Protein AF-A0A7S2VV84-F1 (afdb_monomer_lite)

InterPro domains:
  IPR001841 Zinc finger, RING-type [PF13923] (19-57)
  IPR001841 Zinc finger, RING-type [PS50089] (20-58)
  IPR001841 Zinc finger, RING-type [SM00184] (20-57)
  IPR011990 Tetratricopeptide-like helical domain superfamily [G3DSA:1.25.40.10] (131-242)
  IPR011990 Tetratricopeptide-like helical domain superfamily [G3DSA:1.25.40.10] (243-359)
  IPR011990 Tetratricopeptide-like helical domain superfamily [G3DSA:1.25.40.10] (360-486)
  IPR011990 Tetratricopeptide-like helical domain superfamily [SSF48452] (132-456)
  IPR011990 Tetratricopeptide-like helical domain superfamily [SSF48452] (133-224)
  IPR013083 Zinc finger, RING/FYVE/PHD-type [G3DSA:3.30.40.10] (6-119)
  IPR013105 Tetratricopeptide repeat 2 [PF07719] (312-343)
  IPR017907 Zinc finger, RING-type, conserved site [PS00518] (35-44)
  IPR019734 Tetratricopeptide repeat [PS50005] (133-166)
  IPR019734 Tetratricopeptide repeat [PS50005] (167-200)
  IPR019734 Tetratricopeptide repeat [PS50005] (311-344)
  IPR019734 Tetratricopeptide repeat [SM00028] (133-166)
  IPR019734 Tetratricopeptide repeat [SM00028] (167-200)
  IPR019734 Tetratricopeptide repeat [SM00028] (201-234)
  IPR019734 Tetratricopeptide repeat [SM00028] (311-344)
  IPR019734 Tetratricopeptide repeat [SM00028] (357-390)
  IPR019734 Tetratricopeptide repeat [SM00028] (397-430)

pLDDT: mean 90.33, std 10.23, range [42.47, 98.62]

Sequence (504 aa):
MGFPTDDILETGSLHKEFECGICLNLVEYPSYTACSHVFCKGCLQEWLAQKQDCPKCKRTLTSGEDVVDLKQAAPLAWRILCRVRVRCPLHNQDCKWKGDYGDLNEHLTSSKTHTIDESTPGAAKRAMARASAEAFKEQGNQQFRARAYDRAIVLYSKAISLAPEMFNVFANRSAAYLQLQKYENAVEDARSALKLNPNYVRGHQRLAGALMEMGEFRSAANHLAMYLAKLPELGSDHQKALQLAQGMSDGEAAMKEGKYMEARQIFNAISGLSKSVTPVLMGLRAELSVGLCANALRSCLQILKQRSKCIEAYVVRAWAFYLSKEFDQSLKHCREALRLDPDFSEARVLYKKVKLVYGAFQDAREAFSKRNFQESVEHFSKAIENAKVSTRAPVWASLHSQRAQAYRRLKQWTECLRDCKIALEAADDNKQAWITRASCLIELGRPEEAEIEMKNLLDTTFQNDTIVRHMRDKAEFEVRKRKRPDYYKILGIPSISSEPEIKV

Organism: NCBI:txid552664

Foldseek 3Di:
DAAAPVFFPDPDCLQVQQQALQPRHREDQWKAFLVGHTHHPVRVVVVCVPDQADSPPRHGHDPPPGIDGCCVPPVPSVVSQQQGWGAQPVVVLVGGDIGGNVCNVVCCVPPPSNPPPCPDPVVVQLVVLQVQLVVLQVVLVVCVVVVVLVSSLVSLVSSCVSPVLPLVSLLSNLVSCVSVVVLVSSLVSLVSSCVSPVPDLSSLVSNLSSCLQQLVLVSSLVSLVVCCVPPVVSVVVNVLSVLSVVLVVVLVVCVVVLVLVVSLVSLVVNVVSGPHCVSVLSSLVSCLLQQNQPVLCVVLVVVCVVPVLPLSSLLSNLSSCLLVVNLVSSLVSLVSSCVSPVPPPSSVVSNVLSCQLVVLQVQLVVCVVVVVLVSSLVSLVSSLVSNPGNLLGLVVLVSLLSNLQSCVSVLVLVSSLVSLVSSCVNPVLPPSSLLSNCVSCVVVPNLVVNLVSLVVCCVPPQPPPPSSVVSNVVSVVSVVVVPDDPVCVVQVHDPPDDPVRSVD

Secondary structure (DSSP, 8-state):
-PBPGGGB---SGGGGGGB-TTT-SBPSSEEEETTS-EEEHHHHHHHHTT-SB-TTT--B--TTTSEEEHHHH-HHHHHHHHT-EEE-TTGGGT---EEEGGGHHHHHHH-TTTS--TTSHHHHHHHHHHHHHHHHHHHHHHHHHTT-HHHHHHHHHHHHHH-TT-HHHHHHHHHHHHHTT-HHHHHHHHHHHHHH-TT-HHHHHHHHHHHHHHT-HHHHHHHHHTTTTT-GGGHHHHHHHHHHHHHHHHHHHHHHTT-HHHHHHHHHHHHTT---SHHHHHHHHHHHHHT--HHHHHHHHHHHHH-TT-HHHHHHHHHHHHHTT-HHHHHHHHHHHHHH-TT-HHHHHHHHHHHHHHHHHHHHHHHHHTT-HHHHHHHHHHHHHHH---TTSHHHHHHHHHHHHHHHHTT-HHHHHHHHHHHHHH-TT-HHHHHHHHHHHHHHT-HHHHHHHHHHHHHTTSTT-HHHHHHHHHHHHHHHHHHS--HHHHHT--TT--HHHH--

Radius of gyration: 37.05 Å; chains: 1; bounding box: 89×68×118 Å

Structure (mmCIF, N/CA/C/O backbone):
data_AF-A0A7S2VV84-F1
#
_entry.id   AF-A0A7S2VV84-F1
#
loop_
_atom_site.group_PDB
_atom_site.id
_atom_site.type_symbol
_atom_site.label_atom_id
_atom_site.label_alt_id
_atom_site.label_comp_id
_atom_site.label_asym_id
_atom_site.label_entity_id
_atom_site.label_seq_id
_atom_site.pdbx_PDB_ins_code
_atom_site.Cartn_x
_atom_site.Cartn_y
_atom_site.Cartn_z
_atom_site.occupancy
_atom_site.B_iso_or_equiv
_atom_site.auth_seq_id
_atom_site.auth_comp_id
_atom_site.auth_asym_id
_atom_site.auth_atom_id
_atom_site.pdbx_PDB_model_num
ATOM 1 N N . MET A 1 1 ? 21.326 -22.087 -24.904 1.00 65.44 1 MET A N 1
ATOM 2 C CA . MET A 1 1 ? 20.364 -2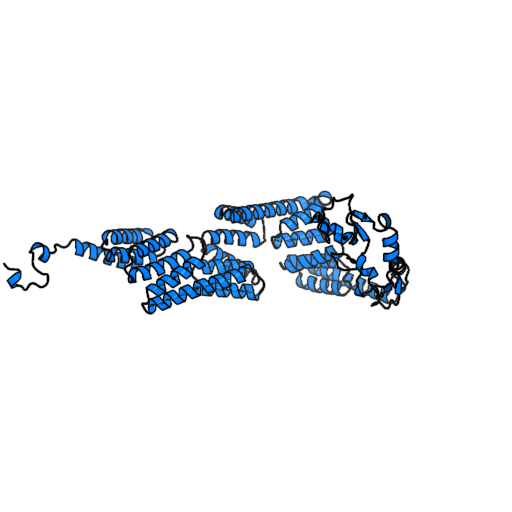3.172 -24.585 1.00 65.44 1 MET A CA 1
ATOM 3 C C . MET A 1 1 ? 20.700 -24.349 -25.485 1.00 65.44 1 MET A C 1
ATOM 5 O O . MET A 1 1 ? 21.231 -24.079 -26.544 1.00 65.44 1 MET A O 1
ATOM 9 N N . GLY A 1 2 ? 20.449 -25.598 -25.070 1.00 80.25 2 GLY A N 1
ATOM 10 C CA . GLY A 1 2 ? 20.843 -26.793 -25.839 1.00 80.25 2 GLY A CA 1
ATOM 11 C C . GLY A 1 2 ? 20.075 -26.995 -27.150 1.00 80.25 2 GLY A C 1
ATOM 12 O O . GLY A 1 2 ? 19.083 -26.305 -27.398 1.00 80.25 2 GLY A O 1
ATOM 13 N N . PHE A 1 3 ? 20.506 -27.977 -27.944 1.00 87.31 3 PHE A N 1
ATOM 14 C CA . PHE A 1 3 ? 19.919 -28.336 -29.236 1.00 87.31 3 PHE A CA 1
ATOM 15 C C . PHE A 1 3 ? 18.504 -28.938 -29.072 1.00 87.31 3 PHE A C 1
ATOM 17 O O . PHE A 1 3 ? 18.345 -29.877 -28.285 1.00 87.31 3 PHE A O 1
ATOM 24 N N . PRO A 1 4 ? 17.473 -28.423 -29.773 1.00 87.94 4 PRO A N 1
ATOM 25 C CA . PRO A 1 4 ? 16.086 -28.864 -29.598 1.00 87.94 4 PRO A CA 1
ATOM 26 C C . PRO A 1 4 ? 15.896 -30.369 -29.818 1.00 87.94 4 PRO A C 1
ATOM 28 O O . PRO A 1 4 ? 16.342 -30.923 -30.822 1.00 87.94 4 PRO A O 1
ATOM 31 N N . THR A 1 5 ? 15.190 -31.037 -28.905 1.00 85.88 5 THR A N 1
ATOM 32 C CA . THR A 1 5 ? 14.898 -32.478 -29.023 1.00 85.88 5 THR A CA 1
ATOM 33 C C . THR A 1 5 ? 13.959 -32.804 -30.183 1.00 85.88 5 THR A C 1
ATOM 35 O O . THR A 1 5 ? 14.089 -33.870 -30.779 1.00 85.88 5 THR A O 1
ATOM 38 N N . ASP A 1 6 ? 13.089 -31.868 -30.576 1.00 85.62 6 ASP A N 1
ATOM 39 C CA . ASP A 1 6 ? 12.175 -32.006 -31.722 1.00 85.62 6 ASP A CA 1
ATOM 40 C C . ASP A 1 6 ? 12.900 -32.194 -33.069 1.00 85.62 6 ASP A C 1
ATOM 42 O O . ASP A 1 6 ? 12.296 -32.640 -34.050 1.00 85.62 6 ASP A O 1
ATOM 46 N N . ASP A 1 7 ? 14.190 -31.848 -33.126 1.00 88.19 7 ASP A N 1
ATOM 47 C CA . ASP A 1 7 ? 15.042 -31.966 -34.310 1.00 88.19 7 ASP A CA 1
ATOM 48 C C . ASP A 1 7 ? 15.931 -33.223 -34.298 1.00 88.19 7 ASP A C 1
ATOM 50 O O . ASP A 1 7 ? 16.735 -33.435 -35.212 1.00 88.19 7 ASP A O 1
ATOM 54 N N . ILE A 1 8 ? 15.764 -34.099 -33.305 1.00 89.19 8 ILE A N 1
ATOM 55 C CA . ILE A 1 8 ? 16.399 -35.417 -33.258 1.00 89.19 8 ILE A CA 1
ATOM 56 C C . ILE A 1 8 ? 15.580 -36.391 -34.111 1.00 89.19 8 ILE A C 1
ATOM 58 O O . ILE A 1 8 ? 14.362 -36.495 -33.997 1.00 89.19 8 ILE A O 1
ATOM 62 N N . LEU A 1 9 ? 16.257 -37.109 -35.005 1.00 87.25 9 LEU A N 1
ATOM 63 C CA . LEU A 1 9 ? 15.645 -38.048 -35.950 1.00 87.25 9 LEU A CA 1
ATOM 64 C C . LEU A 1 9 ? 15.739 -39.507 -35.498 1.00 87.25 9 LEU A C 1
ATOM 66 O O . LEU A 1 9 ? 15.184 -40.393 -36.147 1.00 87.25 9 LEU A O 1
ATOM 70 N N . GLU A 1 10 ? 16.495 -39.772 -34.439 1.00 78.94 10 GLU A N 1
ATOM 71 C CA . GLU A 1 10 ? 16.761 -41.114 -33.947 1.00 78.94 10 GLU A CA 1
ATOM 72 C C . GLU A 1 10 ? 15.639 -41.613 -33.025 1.00 78.94 10 GLU A C 1
ATOM 74 O O . GLU A 1 10 ? 15.234 -40.929 -32.090 1.00 78.94 10 GLU A O 1
ATOM 79 N N . THR A 1 11 ? 15.154 -42.834 -33.259 1.00 60.34 11 THR A N 1
ATOM 80 C CA . THR A 1 11 ? 14.084 -43.466 -32.461 1.00 60.34 11 THR A CA 1
ATOM 81 C C . THR A 1 11 ? 14.597 -44.227 -31.230 1.00 60.34 11 THR A C 1
ATOM 83 O O . THR A 1 11 ? 13.801 -44.761 -30.461 1.00 60.34 11 THR A O 1
ATOM 86 N N . GLY A 1 12 ? 15.919 -44.318 -31.046 1.00 64.19 12 GLY A N 1
ATOM 87 C CA . GLY A 1 12 ? 16.564 -45.018 -29.929 1.00 64.19 12 GLY A CA 1
ATOM 88 C C . GLY A 1 12 ? 16.699 -44.167 -28.660 1.00 64.19 12 GLY A C 1
ATOM 89 O O . GLY A 1 12 ? 16.652 -42.942 -28.708 1.00 64.19 12 GLY A O 1
ATOM 90 N N . SER A 1 13 ? 16.915 -44.810 -27.507 1.00 68.94 13 SER A N 1
ATOM 91 C CA . SER A 1 13 ? 17.064 -44.143 -26.199 1.00 68.94 13 SER A CA 1
ATOM 92 C C . SER A 1 13 ? 18.446 -43.525 -25.938 1.00 68.94 13 SER A C 1
ATOM 94 O O . SER A 1 13 ? 18.635 -42.917 -24.890 1.00 68.94 13 SER A O 1
ATOM 96 N N . LEU A 1 14 ? 19.402 -43.665 -26.862 1.00 74.00 14 LEU A N 1
ATOM 97 C CA . LEU A 1 14 ? 20.800 -43.241 -26.685 1.00 74.00 14 LEU A CA 1
ATOM 98 C C . LEU A 1 14 ? 20.959 -41.722 -26.503 1.00 74.00 14 LEU A C 1
ATOM 100 O O . LEU A 1 14 ? 21.799 -41.287 -25.723 1.00 74.00 14 LEU A O 1
ATOM 104 N N . HIS A 1 15 ? 20.129 -40.901 -27.157 1.00 82.19 15 HIS A N 1
ATOM 105 C CA . HIS A 1 15 ? 20.198 -39.439 -27.017 1.00 82.19 15 HIS A CA 1
ATOM 106 C C . HIS A 1 15 ? 19.789 -38.945 -25.618 1.00 82.19 15 HIS A C 1
ATOM 108 O O . HIS A 1 15 ? 20.259 -37.892 -25.188 1.00 82.19 15 HIS A O 1
ATOM 114 N N . LYS A 1 16 ? 18.974 -39.717 -24.882 1.00 85.56 16 LYS A N 1
ATOM 115 C CA . LYS A 1 16 ? 18.448 -39.336 -23.558 1.00 85.56 16 LYS A CA 1
ATOM 116 C C . LYS A 1 16 ? 19.539 -39.201 -22.500 1.00 85.56 16 LYS A C 1
ATOM 118 O O . LYS A 1 16 ? 19.433 -38.387 -21.585 1.00 85.56 16 LYS A O 1
ATOM 123 N N . GLU A 1 17 ? 20.620 -39.968 -22.630 1.00 85.88 17 GLU A N 1
ATOM 124 C CA . GLU A 1 17 ? 21.782 -39.866 -21.737 1.00 85.88 17 GLU A CA 1
ATOM 125 C C . GLU A 1 17 ? 22.494 -38.511 -21.876 1.00 85.88 17 GLU A C 1
ATOM 127 O O . GLU A 1 17 ? 23.090 -38.006 -20.921 1.00 85.88 17 GLU A O 1
ATOM 132 N N . PHE A 1 18 ? 22.350 -37.881 -23.042 1.00 90.44 18 PHE A N 1
ATOM 133 C CA . PHE A 1 18 ? 22.921 -36.586 -23.388 1.00 90.44 18 PHE A CA 1
ATOM 134 C C . PHE A 1 18 ? 21.903 -35.442 -23.310 1.00 90.44 18 PHE A C 1
ATOM 136 O O . PHE A 1 18 ? 22.169 -34.345 -23.798 1.00 90.44 18 PHE A O 1
ATOM 143 N N . GLU A 1 19 ? 20.749 -35.653 -22.678 1.00 90.75 19 GLU A N 1
ATOM 144 C CA . GLU A 1 19 ? 19.813 -34.574 -22.383 1.00 90.75 19 GLU A CA 1
ATOM 145 C C . GLU A 1 19 ? 20.271 -33.781 -21.157 1.00 90.75 19 GLU A C 1
ATOM 147 O O . GLU A 1 19 ? 20.538 -34.307 -20.061 1.00 90.75 19 GLU A O 1
ATOM 152 N N . CYS A 1 20 ? 20.339 -32.465 -21.340 1.00 91.06 20 CYS A N 1
ATOM 153 C CA . CYS A 1 20 ? 20.690 -31.543 -20.283 1.00 91.06 20 CYS A CA 1
ATOM 154 C C . CYS A 1 20 ? 19.583 -31.525 -19.228 1.00 91.06 20 CYS A C 1
ATOM 156 O O . CYS A 1 20 ? 18.461 -31.115 -19.503 1.00 91.06 20 CYS A O 1
ATOM 158 N N . GLY A 1 21 ? 19.911 -31.851 -17.976 1.00 84.94 21 GLY A N 1
ATOM 159 C CA . GLY A 1 21 ? 18.931 -31.866 -16.877 1.00 84.94 21 GLY A CA 1
ATOM 160 C C . GLY A 1 21 ? 18.371 -30.496 -16.458 1.00 84.94 21 GLY A C 1
ATOM 161 O O . GLY A 1 21 ? 17.682 -30.427 -15.449 1.00 84.94 21 GLY A O 1
ATOM 162 N N . ILE A 1 22 ? 18.706 -29.417 -17.175 1.00 89.25 22 ILE A N 1
ATOM 163 C CA . ILE A 1 22 ? 18.216 -28.053 -16.920 1.00 89.25 22 ILE A CA 1
ATOM 164 C C . ILE A 1 22 ? 17.285 -27.610 -18.049 1.00 89.25 22 ILE A C 1
ATOM 166 O O . ILE A 1 22 ? 16.131 -27.288 -17.797 1.00 89.25 22 ILE A O 1
ATOM 170 N N . CYS A 1 23 ? 17.782 -27.581 -19.290 1.00 89.88 23 CYS A N 1
ATOM 171 C CA . CYS A 1 23 ? 16.991 -27.134 -20.438 1.00 89.88 23 CYS A CA 1
ATOM 172 C C . CYS A 1 23 ? 16.233 -28.263 -21.144 1.00 89.88 23 CYS A C 1
ATOM 174 O O . CYS A 1 23 ? 15.479 -27.969 -22.061 1.00 89.88 23 CYS A O 1
ATOM 176 N N . LEU A 1 24 ? 16.437 -29.522 -20.732 1.00 89.38 24 LEU A N 1
ATOM 177 C CA . LEU A 1 24 ? 15.803 -30.729 -21.287 1.00 89.38 24 LEU A CA 1
ATOM 178 C C . LEU A 1 24 ? 16.041 -30.938 -22.792 1.00 89.38 24 LEU A C 1
ATOM 180 O O . LEU A 1 24 ? 15.379 -31.748 -23.428 1.00 89.38 24 LEU A O 1
ATOM 184 N N . ASN A 1 25 ? 17.029 -30.230 -23.336 1.00 91.06 25 ASN A N 1
ATOM 185 C CA . ASN A 1 25 ? 17.478 -30.320 -24.715 1.00 91.06 25 ASN A CA 1
ATOM 186 C C . ASN A 1 25 ? 18.740 -31.182 -24.825 1.00 91.06 25 ASN A C 1
ATOM 188 O O . ASN A 1 25 ? 19.457 -31.377 -23.833 1.00 91.06 25 ASN A O 1
ATOM 192 N N . LEU A 1 26 ? 19.056 -31.635 -26.040 1.00 90.75 26 LEU A N 1
ATOM 193 C CA . LEU A 1 26 ? 20.330 -32.289 -26.323 1.00 90.75 26 LEU A CA 1
ATOM 194 C C . LEU A 1 26 ? 21.477 -31.310 -26.036 1.00 90.75 26 LEU A C 1
ATOM 196 O O . LEU A 1 26 ? 21.417 -30.124 -26.369 1.00 90.75 26 LEU A O 1
ATOM 200 N N . VAL A 1 27 ? 22.511 -31.785 -25.349 1.00 90.75 27 VAL A N 1
ATOM 201 C CA . VAL A 1 27 ? 23.587 -30.921 -24.850 1.00 90.75 27 VAL A CA 1
ATOM 202 C C . VAL A 1 27 ? 24.366 -30.219 -25.966 1.00 90.75 27 VAL A C 1
ATOM 204 O O . VAL A 1 27 ? 24.856 -30.833 -26.913 1.00 90.75 27 VAL A O 1
ATOM 207 N N . GLU A 1 28 ? 24.545 -28.909 -25.804 1.00 85.00 28 GLU A N 1
ATOM 208 C CA . GLU A 1 28 ? 25.392 -28.067 -26.653 1.00 85.00 28 GLU A CA 1
ATOM 209 C C . GLU A 1 28 ? 26.608 -27.597 -25.843 1.00 85.00 28 GLU A C 1
ATOM 211 O O . GLU A 1 28 ? 26.456 -27.159 -24.696 1.00 85.00 28 GLU A O 1
ATOM 216 N N . TYR A 1 29 ? 27.810 -27.723 -26.420 1.00 84.38 29 TYR A N 1
ATOM 217 C CA . TYR A 1 29 ? 29.091 -27.565 -25.713 1.00 84.38 29 TYR A CA 1
ATOM 218 C C . TYR A 1 29 ? 29.086 -28.333 -24.374 1.00 84.38 29 TYR A C 1
ATOM 220 O O . TYR A 1 29 ? 29.020 -27.719 -23.305 1.00 84.38 29 TYR A O 1
ATOM 228 N N . PRO A 1 30 ? 29.047 -29.676 -24.409 1.00 89.06 30 PRO A N 1
ATOM 229 C CA . PRO A 1 30 ? 28.735 -30.492 -23.242 1.00 89.06 30 PRO A CA 1
ATOM 230 C C . PRO A 1 30 ? 29.801 -30.398 -22.147 1.00 89.06 30 PRO A C 1
ATOM 232 O O . PRO A 1 30 ? 30.953 -30.794 -22.324 1.00 89.06 30 PRO A O 1
ATOM 235 N N . SER A 1 31 ? 29.378 -29.935 -20.976 1.00 89.25 31 SER A N 1
ATOM 236 C CA . SER A 1 31 ? 30.132 -30.039 -19.733 1.00 89.25 31 SER A CA 1
ATOM 237 C C . SER A 1 31 ? 29.827 -31.362 -19.042 1.00 89.25 31 SER A C 1
ATOM 239 O O . SER A 1 31 ? 28.665 -31.751 -18.919 1.00 89.25 31 SER A O 1
ATOM 241 N N . TYR A 1 32 ? 30.877 -32.022 -18.573 1.00 89.94 32 TYR A N 1
ATOM 242 C CA . TYR A 1 32 ? 30.847 -33.279 -17.845 1.00 89.94 32 TYR A CA 1
ATOM 243 C C . TYR A 1 32 ? 31.269 -33.040 -16.401 1.00 89.94 32 TYR A C 1
ATOM 245 O O . TYR A 1 32 ? 32.339 -32.490 -16.139 1.00 89.94 32 TYR A O 1
ATOM 253 N N . THR A 1 33 ? 30.409 -33.413 -15.460 1.00 89.88 33 THR A N 1
ATOM 254 C CA . THR A 1 33 ? 30.679 -33.223 -14.034 1.00 89.88 33 THR A CA 1
ATOM 255 C C . THR A 1 33 ? 31.401 -34.428 -13.429 1.00 89.88 33 THR A C 1
ATOM 257 O O . THR A 1 33 ? 31.262 -35.552 -13.910 1.00 89.88 33 THR A O 1
ATOM 260 N N . ALA A 1 34 ? 32.074 -34.240 -12.290 1.00 85.88 34 ALA A N 1
ATOM 261 C CA . ALA A 1 34 ? 32.692 -35.324 -11.513 1.00 85.88 34 ALA A CA 1
ATOM 262 C C . ALA A 1 34 ? 31.701 -36.430 -11.075 1.00 85.88 34 ALA A C 1
ATOM 264 O O . ALA A 1 34 ? 32.096 -37.552 -10.767 1.00 85.88 34 ALA A O 1
ATOM 265 N N . CYS A 1 35 ? 30.393 -36.144 -11.066 1.00 89.50 35 CYS A N 1
ATOM 266 C CA . CYS A 1 35 ? 29.336 -37.136 -10.841 1.00 89.50 35 CYS A CA 1
ATOM 267 C C . CYS A 1 35 ? 28.814 -37.801 -12.126 1.00 89.50 35 CYS A C 1
ATOM 269 O O . CYS A 1 35 ? 27.751 -38.411 -12.091 1.00 89.50 35 CYS A O 1
ATOM 271 N N . SER A 1 36 ? 29.555 -37.706 -13.232 1.00 88.81 36 SER A N 1
ATOM 272 C CA . SER A 1 36 ? 29.249 -38.339 -14.520 1.00 88.81 36 SER A CA 1
ATOM 273 C C . SER A 1 36 ? 27.957 -37.864 -15.197 1.00 88.81 36 SER A C 1
ATOM 275 O O . SER A 1 36 ? 27.355 -38.589 -15.983 1.00 88.81 36 SER A O 1
ATOM 277 N N . HIS A 1 37 ? 27.521 -36.633 -14.917 1.00 90.69 37 HIS A N 1
ATOM 278 C CA . HIS A 1 37 ? 26.356 -36.037 -15.570 1.00 90.69 37 HIS A CA 1
ATOM 279 C C . HIS A 1 37 ? 26.776 -35.031 -16.642 1.00 90.69 37 HIS A C 1
ATOM 281 O O . HIS A 1 37 ? 27.716 -34.258 -16.453 1.00 90.69 37 HIS A O 1
ATOM 287 N N . VAL A 1 38 ? 26.025 -35.008 -17.746 1.00 91.44 38 VAL A N 1
ATOM 288 C CA . VAL A 1 38 ? 26.252 -34.091 -18.869 1.00 91.44 38 VAL A CA 1
ATOM 289 C C . VAL A 1 38 ? 25.254 -32.929 -18.839 1.00 91.44 38 VAL A C 1
ATOM 291 O O . VAL A 1 38 ? 24.054 -33.126 -18.621 1.00 91.44 38 VAL A O 1
ATOM 294 N N . PHE A 1 39 ? 25.738 -31.711 -19.084 1.00 92.56 39 PHE A N 1
ATOM 295 C CA . PHE A 1 39 ? 24.924 -30.498 -19.193 1.00 92.56 39 PHE A CA 1
ATOM 296 C C . PHE A 1 39 ? 25.433 -29.588 -20.313 1.00 92.56 39 PHE A C 1
ATOM 298 O O . PHE A 1 39 ? 26.595 -29.664 -20.699 1.00 92.56 39 PHE A O 1
ATOM 305 N N . CYS A 1 40 ? 24.592 -28.673 -20.803 1.00 92.06 40 CYS A N 1
ATOM 306 C CA . CYS A 1 40 ? 25.083 -27.580 -21.642 1.00 92.06 40 CYS A CA 1
ATOM 307 C C . CYS A 1 40 ? 25.980 -26.671 -20.796 1.00 92.06 40 CYS A C 1
ATOM 309 O O . CYS A 1 40 ? 25.569 -26.287 -19.695 1.00 92.06 40 CYS A O 1
ATOM 311 N N . LYS A 1 41 ? 27.143 -26.261 -21.317 1.00 88.19 41 LYS A N 1
ATOM 312 C CA . LYS A 1 41 ? 28.084 -25.387 -20.594 1.00 88.19 41 LYS A CA 1
ATOM 313 C C . LYS A 1 41 ? 27.419 -24.134 -20.024 1.00 88.19 41 LYS A C 1
ATOM 315 O O . LYS A 1 41 ? 27.560 -23.860 -18.838 1.00 88.19 41 LYS A O 1
ATOM 320 N N . GLY A 1 42 ? 26.632 -23.424 -20.838 1.00 86.69 42 GLY A N 1
ATOM 321 C CA . GLY A 1 42 ? 25.922 -22.217 -20.397 1.00 86.69 42 GLY A CA 1
ATOM 322 C C . GLY A 1 42 ? 24.897 -22.484 -19.288 1.00 86.69 42 GLY A C 1
ATOM 323 O O . GLY A 1 42 ? 24.887 -21.784 -18.282 1.00 86.69 42 GLY A O 1
ATOM 324 N N . CYS A 1 43 ? 24.091 -23.545 -19.417 1.00 90.25 43 CYS A N 1
ATOM 325 C CA . CYS A 1 43 ? 23.086 -23.894 -18.405 1.00 90.25 43 CYS A CA 1
ATOM 326 C C . CYS A 1 43 ? 23.729 -24.262 -17.062 1.00 90.25 43 CYS A C 1
ATOM 328 O O . CYS A 1 43 ? 23.239 -23.858 -16.011 1.00 90.25 43 CYS A O 1
ATOM 330 N N . LEU A 1 44 ? 24.827 -25.023 -17.086 1.00 89.31 44 LEU A N 1
ATOM 331 C CA . LEU A 1 44 ? 25.528 -25.403 -15.864 1.00 89.31 44 LEU A CA 1
ATOM 332 C C . LEU A 1 44 ? 26.238 -24.204 -15.221 1.00 89.31 44 LEU A C 1
ATOM 334 O O . LEU A 1 44 ? 26.211 -24.082 -14.002 1.00 89.31 44 LEU A O 1
ATOM 338 N N . GLN A 1 45 ? 26.821 -23.297 -16.012 1.00 88.50 45 GLN A N 1
ATOM 339 C CA . GLN A 1 45 ? 27.433 -22.064 -15.501 1.00 88.50 45 GLN A CA 1
ATOM 340 C C . GLN A 1 45 ? 26.410 -21.151 -14.810 1.00 88.50 45 GLN A C 1
ATOM 342 O O . GLN A 1 45 ? 26.672 -20.674 -13.708 1.00 88.50 45 GLN A O 1
ATOM 347 N N . GLU A 1 46 ? 25.234 -20.950 -15.412 1.00 89.06 46 GLU A N 1
ATOM 348 C CA . GLU A 1 46 ? 24.144 -20.179 -14.799 1.00 89.06 46 GLU A CA 1
ATOM 349 C C . GLU A 1 46 ? 23.628 -20.828 -13.507 1.00 89.06 46 GLU A C 1
ATOM 351 O O . GLU A 1 46 ? 23.364 -20.127 -12.529 1.00 89.06 46 GLU A O 1
ATOM 356 N N . TRP A 1 47 ? 23.521 -22.162 -13.473 1.00 90.31 47 TRP A N 1
ATOM 357 C CA . TRP A 1 47 ? 23.134 -22.893 -12.265 1.00 90.31 47 TRP A CA 1
ATOM 358 C C . TRP A 1 47 ? 24.175 -22.740 -11.153 1.00 90.31 47 TRP A C 1
ATOM 360 O O . TRP A 1 47 ? 23.825 -22.374 -10.031 1.00 90.31 47 TRP A O 1
ATOM 370 N N . LEU A 1 48 ? 25.455 -22.958 -11.473 1.00 87.06 48 LEU A N 1
ATOM 371 C CA . LEU A 1 48 ? 26.561 -22.877 -10.516 1.00 87.06 48 LEU A CA 1
ATOM 372 C C . LEU A 1 48 ? 26.799 -21.461 -9.979 1.00 87.06 48 LEU A C 1
ATOM 374 O O . LEU A 1 48 ? 27.296 -21.311 -8.865 1.00 87.06 48 LEU A O 1
ATOM 378 N N . ALA A 1 49 ? 26.379 -20.424 -10.712 1.00 86.06 49 ALA A N 1
ATOM 379 C CA . ALA A 1 49 ? 26.369 -19.048 -10.216 1.00 86.06 49 ALA A CA 1
ATOM 380 C C . ALA A 1 49 ? 25.383 -18.830 -9.049 1.00 86.06 49 ALA A C 1
ATOM 382 O O . ALA A 1 49 ? 25.523 -17.864 -8.303 1.00 86.06 49 ALA A O 1
ATOM 383 N N . GLN A 1 50 ? 24.387 -19.708 -8.890 1.00 87.69 50 GLN A N 1
ATOM 384 C CA . GLN A 1 50 ? 23.360 -19.613 -7.847 1.00 87.69 50 GLN A CA 1
ATOM 385 C C . GLN A 1 50 ? 23.464 -20.732 -6.804 1.00 87.69 50 GLN A C 1
ATOM 387 O O . GLN A 1 50 ? 23.120 -20.518 -5.642 1.00 87.69 50 GLN A O 1
ATOM 392 N N . LYS A 1 51 ? 23.887 -21.935 -7.209 1.00 85.06 51 LYS A N 1
ATOM 393 C CA . LYS A 1 51 ? 23.886 -23.147 -6.380 1.00 85.06 51 LYS A CA 1
ATOM 394 C C . LYS A 1 51 ? 25.113 -24.000 -6.672 1.00 85.06 51 LYS A C 1
ATOM 396 O O . LYS A 1 51 ? 25.363 -24.334 -7.818 1.00 85.06 51 LYS A O 1
ATOM 401 N N . GLN A 1 52 ? 25.846 -24.418 -5.644 1.00 85.88 52 GLN A N 1
ATOM 402 C CA . GLN A 1 52 ? 27.075 -25.213 -5.793 1.00 85.88 52 GLN A CA 1
ATOM 403 C C . GLN A 1 52 ? 26.816 -26.732 -5.819 1.00 85.88 52 GLN A C 1
ATOM 405 O O . GLN A 1 52 ? 27.605 -27.509 -5.292 1.00 85.88 52 GLN A O 1
ATOM 410 N N . ASP A 1 53 ? 25.696 -27.177 -6.393 1.00 90.94 53 ASP A N 1
ATOM 411 C CA . ASP A 1 53 ? 25.296 -28.585 -6.456 1.00 90.94 53 ASP A CA 1
ATOM 412 C C . ASP A 1 53 ? 25.008 -29.047 -7.891 1.00 90.94 53 ASP A C 1
ATOM 414 O O . ASP A 1 53 ? 24.648 -28.271 -8.775 1.00 90.94 53 ASP A O 1
ATOM 418 N N . CYS A 1 54 ? 25.153 -30.346 -8.144 1.00 89.00 54 CYS A N 1
ATOM 419 C CA . C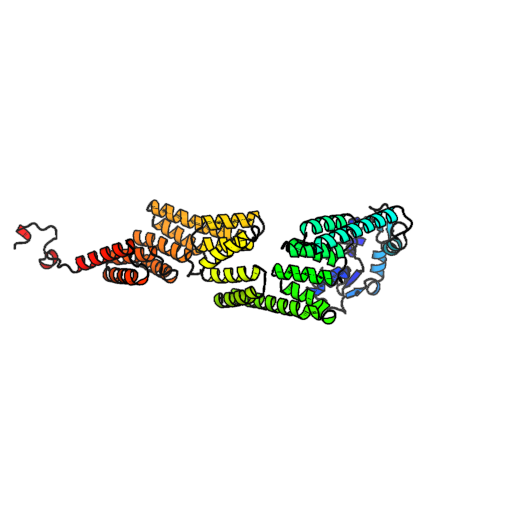YS A 1 54 ? 24.766 -30.936 -9.414 1.00 89.00 54 CYS A CA 1
ATOM 420 C C . CYS A 1 54 ? 23.237 -30.865 -9.586 1.00 89.00 54 CYS A C 1
ATOM 422 O O . CYS A 1 54 ? 22.506 -31.390 -8.739 1.00 89.00 54 CYS A O 1
ATOM 424 N N . PRO A 1 55 ? 22.723 -30.341 -10.716 1.00 89.38 55 PRO A N 1
ATOM 425 C CA . PRO A 1 55 ? 21.285 -30.251 -10.952 1.00 89.38 55 PRO A CA 1
ATOM 426 C C . PRO A 1 55 ? 20.551 -31.598 -10.863 1.00 89.38 55 PRO A C 1
ATOM 428 O O . PRO A 1 55 ? 19.437 -31.627 -10.339 1.00 89.38 55 PRO A O 1
ATOM 431 N N . LYS A 1 56 ? 21.187 -32.693 -11.321 1.00 88.56 56 LYS A N 1
ATOM 432 C CA . LYS A 1 56 ? 20.607 -34.050 -11.368 1.00 88.56 56 LYS A CA 1
ATOM 433 C C . LYS A 1 56 ? 20.689 -34.787 -10.024 1.00 88.56 56 LYS A C 1
ATOM 435 O O . LYS A 1 56 ? 19.663 -35.233 -9.528 1.00 88.56 56 LYS A O 1
ATOM 440 N N . CYS A 1 57 ? 21.876 -34.907 -9.420 1.00 90.56 57 CYS A N 1
ATOM 441 C CA . CYS A 1 57 ? 22.076 -35.750 -8.226 1.00 90.56 57 CYS A CA 1
ATOM 442 C C . CYS A 1 57 ? 22.325 -34.996 -6.915 1.00 90.56 57 CYS A C 1
ATOM 444 O O . CYS A 1 57 ? 22.528 -35.636 -5.889 1.00 90.56 57 CYS A O 1
ATOM 446 N N . LYS A 1 58 ? 22.346 -33.656 -6.935 1.00 90.50 58 LYS A N 1
ATOM 447 C CA . LYS A 1 58 ? 22.549 -32.796 -5.751 1.00 90.50 58 LYS A CA 1
ATOM 448 C C . LYS A 1 58 ? 23.895 -32.948 -5.034 1.00 90.50 58 LYS A C 1
ATOM 450 O O . LYS A 1 58 ? 24.084 -32.383 -3.964 1.00 90.50 58 LYS A O 1
ATOM 455 N N . ARG A 1 59 ? 24.864 -33.653 -5.628 1.00 89.19 59 ARG A N 1
ATOM 456 C CA . ARG A 1 59 ? 26.248 -33.683 -5.136 1.00 89.19 59 ARG A CA 1
ATOM 457 C C . ARG A 1 59 ? 26.886 -32.301 -5.281 1.00 89.19 59 ARG A C 1
ATOM 459 O O . ARG A 1 59 ? 26.771 -31.708 -6.350 1.00 89.19 59 ARG A O 1
ATOM 466 N N . THR A 1 60 ? 27.569 -31.821 -4.247 1.00 88.31 60 THR A N 1
ATOM 467 C CA . THR A 1 60 ? 28.320 -30.557 -4.280 1.00 88.31 60 THR A CA 1
ATOM 468 C C . THR A 1 60 ? 29.384 -30.581 -5.382 1.00 88.31 60 THR A C 1
ATOM 470 O O . THR A 1 60 ? 30.064 -31.594 -5.542 1.00 88.31 60 THR A O 1
ATOM 473 N N . LEU A 1 61 ? 29.504 -29.488 -6.138 1.00 82.62 61 LEU A N 1
ATOM 474 C CA . LEU A 1 61 ? 30.492 -29.295 -7.204 1.00 82.62 61 LEU A CA 1
ATOM 475 C C . LEU A 1 61 ? 31.364 -28.080 -6.861 1.00 82.62 61 LEU A C 1
ATOM 477 O O . LEU A 1 61 ? 30.828 -26.993 -6.632 1.00 82.62 61 LEU A O 1
ATOM 481 N N . THR A 1 62 ? 32.689 -28.229 -6.845 1.00 70.62 62 THR A N 1
ATOM 482 C CA . THR A 1 62 ? 33.619 -27.099 -6.694 1.00 70.62 62 THR A CA 1
ATOM 483 C C . THR A 1 62 ? 33.891 -26.459 -8.059 1.00 70.62 62 THR A C 1
ATOM 485 O O . THR A 1 62 ? 34.165 -27.124 -9.061 1.00 70.62 62 THR A O 1
ATOM 488 N N . SER A 1 63 ? 33.756 -25.133 -8.146 1.00 59.03 63 SER A N 1
ATOM 489 C CA . SER A 1 63 ? 33.884 -24.407 -9.413 1.00 59.03 63 SER A CA 1
ATOM 490 C C . SER A 1 63 ? 35.327 -24.451 -9.934 1.00 59.03 63 SER A C 1
ATOM 492 O O . SER A 1 63 ? 36.184 -23.745 -9.408 1.00 59.03 63 SER A O 1
ATOM 494 N N . GLY A 1 64 ? 35.580 -25.242 -10.981 1.00 62.66 64 GLY A N 1
ATOM 495 C CA . GLY A 1 64 ? 36.829 -25.229 -11.756 1.00 62.66 64 GLY A CA 1
ATOM 496 C C . GLY A 1 64 ? 37.469 -26.602 -11.968 1.00 62.66 64 GLY A C 1
ATOM 497 O O . GLY A 1 64 ? 37.931 -26.871 -13.071 1.00 62.66 64 GLY A O 1
ATOM 498 N N . GLU A 1 65 ? 37.448 -27.479 -10.961 1.00 63.75 65 GLU A N 1
ATOM 499 C CA . GLU A 1 65 ? 38.061 -28.821 -11.033 1.00 63.75 65 GLU A CA 1
ATOM 500 C C . GLU A 1 65 ? 37.036 -29.913 -11.380 1.00 63.75 65 GLU A C 1
ATOM 502 O O . GLU A 1 65 ? 37.330 -30.829 -12.145 1.00 63.75 65 GLU A O 1
ATOM 507 N N . ASP A 1 66 ? 35.798 -29.777 -10.893 1.00 74.50 66 ASP A N 1
ATOM 508 C CA . ASP A 1 66 ? 34.755 -30.804 -11.016 1.00 74.50 66 ASP A CA 1
ATOM 509 C C . ASP A 1 66 ? 33.953 -30.751 -12.328 1.00 74.50 66 ASP A C 1
ATOM 511 O O . ASP A 1 66 ? 33.030 -31.549 -12.522 1.00 74.50 66 ASP A O 1
ATOM 515 N N . VAL A 1 67 ? 34.245 -29.793 -13.214 1.00 84.31 67 VAL A N 1
ATOM 516 C CA . VAL A 1 67 ? 33.513 -29.579 -14.471 1.00 84.31 67 VAL A CA 1
ATOM 517 C C . VAL A 1 67 ? 34.496 -29.509 -15.627 1.00 84.31 67 VAL A C 1
ATOM 519 O O . VAL A 1 67 ? 35.203 -28.519 -15.800 1.00 84.31 67 VAL A O 1
ATOM 522 N N . VAL A 1 68 ? 34.497 -30.551 -16.450 1.00 86.81 68 VAL A N 1
ATOM 523 C CA . VAL A 1 68 ? 35.432 -30.716 -17.567 1.00 86.81 68 VAL A CA 1
ATOM 524 C C . VAL A 1 68 ? 34.654 -30.810 -18.880 1.00 86.81 68 VAL A C 1
ATOM 526 O O . VAL A 1 68 ? 33.445 -31.038 -18.890 1.00 86.81 68 VAL A O 1
ATOM 529 N N . ASP A 1 69 ? 35.318 -30.619 -20.014 1.00 87.88 69 ASP A N 1
ATOM 530 C CA . ASP A 1 69 ? 34.701 -30.841 -21.321 1.00 87.88 69 ASP A CA 1
ATOM 531 C C . ASP A 1 69 ? 34.457 -32.345 -21.554 1.00 87.88 69 ASP A C 1
ATOM 533 O O . ASP A 1 69 ? 35.349 -33.167 -21.318 1.00 87.88 69 ASP A O 1
ATOM 537 N N . LEU A 1 70 ? 33.261 -32.723 -22.026 1.00 89.38 70 LEU A N 1
ATOM 538 C CA . LEU A 1 70 ? 32.897 -34.130 -22.252 1.00 89.38 70 LEU A CA 1
ATOM 539 C C . LEU A 1 70 ? 33.873 -34.844 -23.195 1.00 89.38 70 LEU A C 1
ATOM 541 O O . LEU A 1 70 ? 34.187 -36.013 -22.978 1.00 89.38 70 LEU A O 1
ATOM 545 N N . LYS A 1 71 ? 34.379 -34.155 -24.224 1.00 89.31 71 LYS A N 1
ATOM 546 C CA . LYS A 1 71 ? 35.323 -34.731 -25.189 1.00 89.31 71 LYS A CA 1
ATOM 547 C C . LYS A 1 71 ? 36.644 -35.110 -24.529 1.00 89.31 71 LYS A C 1
ATOM 549 O O . LYS A 1 71 ? 37.266 -36.083 -24.948 1.00 89.31 71 LYS A O 1
ATOM 554 N N . GLN A 1 72 ? 37.063 -34.353 -23.516 1.00 87.75 72 GLN A N 1
ATOM 555 C CA . GLN A 1 72 ? 38.296 -34.597 -22.770 1.00 87.75 72 GLN A CA 1
ATOM 556 C C . GLN A 1 72 ? 38.097 -35.668 -21.694 1.00 87.75 72 GLN A C 1
ATOM 558 O O . GLN A 1 72 ? 38.918 -36.573 -21.577 1.00 87.75 72 GLN A O 1
ATOM 563 N N . ALA A 1 73 ? 36.999 -35.591 -20.937 1.00 86.75 73 ALA A N 1
ATOM 564 C CA . ALA A 1 73 ? 36.752 -36.479 -19.802 1.00 86.75 73 ALA A CA 1
ATOM 565 C C . ALA A 1 73 ? 36.208 -37.864 -20.195 1.00 86.75 73 ALA A C 1
ATOM 567 O O . ALA A 1 73 ? 36.523 -38.854 -19.540 1.00 86.75 73 ALA A O 1
ATOM 568 N N . ALA A 1 74 ? 35.401 -37.955 -21.258 1.00 89.31 74 ALA A N 1
ATOM 569 C CA . ALA A 1 74 ? 34.778 -39.200 -21.707 1.00 89.31 74 ALA A CA 1
ATOM 570 C C . ALA A 1 74 ? 34.726 -39.291 -23.251 1.00 89.31 74 ALA A C 1
ATOM 572 O O . ALA A 1 74 ? 33.664 -39.127 -23.862 1.00 89.31 74 ALA A O 1
ATOM 573 N N . PRO A 1 75 ? 35.853 -39.617 -23.917 1.00 89.50 75 PRO A N 1
ATOM 574 C CA . PRO A 1 75 ? 35.947 -39.617 -25.381 1.00 89.50 75 PRO A CA 1
ATOM 575 C C . PRO A 1 75 ? 34.977 -40.579 -26.084 1.00 89.50 75 PRO A C 1
ATOM 577 O O . PRO A 1 75 ? 34.528 -40.305 -27.197 1.00 89.50 75 PRO A O 1
ATOM 580 N N . LEU A 1 76 ? 34.641 -41.709 -25.449 1.00 89.25 76 LEU A N 1
ATOM 581 C CA . LEU A 1 76 ? 33.653 -42.657 -25.976 1.00 89.25 76 LEU A CA 1
ATOM 582 C C . LEU A 1 76 ? 32.237 -42.070 -25.938 1.00 89.25 76 LEU A C 1
ATOM 584 O O . LEU A 1 76 ? 31.538 -42.131 -26.945 1.00 89.25 76 LEU A O 1
ATOM 588 N N . ALA A 1 77 ? 31.848 -41.438 -24.827 1.00 88.62 77 ALA A N 1
ATOM 589 C CA . ALA A 1 77 ? 30.551 -40.776 -24.695 1.00 88.62 77 ALA A CA 1
ATOM 590 C C . ALA A 1 77 ? 30.411 -39.618 -25.698 1.00 88.62 77 ALA A C 1
ATOM 592 O O . ALA A 1 77 ? 29.379 -39.482 -26.348 1.00 88.62 77 ALA A O 1
ATOM 593 N N . TRP A 1 78 ? 31.484 -38.850 -25.915 1.00 91.56 78 TRP A N 1
ATOM 594 C CA . TRP A 1 78 ? 31.534 -37.834 -26.969 1.00 91.56 78 TRP A CA 1
ATOM 595 C C . TRP A 1 78 ? 31.311 -38.419 -28.373 1.00 91.56 78 TRP A C 1
ATOM 597 O O . TRP A 1 78 ? 30.517 -37.884 -29.143 1.00 91.56 78 TRP A O 1
ATOM 607 N N . ARG A 1 79 ? 31.963 -39.542 -28.713 1.00 90.50 79 ARG A N 1
ATOM 608 C CA . ARG A 1 79 ? 31.763 -40.211 -30.014 1.00 90.50 79 ARG A CA 1
ATOM 609 C C . ARG A 1 79 ? 30.325 -40.694 -30.210 1.00 90.50 79 ARG A C 1
ATOM 611 O O . ARG A 1 79 ? 29.840 -40.650 -31.336 1.00 90.50 79 ARG A O 1
ATOM 618 N N . ILE A 1 80 ? 29.667 -41.148 -29.143 1.00 90.00 80 ILE A N 1
ATOM 619 C CA . ILE A 1 80 ? 28.259 -41.565 -29.184 1.00 90.00 80 ILE A CA 1
ATOM 620 C C . ILE A 1 80 ? 27.361 -40.346 -29.421 1.00 90.00 80 ILE A C 1
ATOM 622 O O . ILE A 1 80 ? 26.557 -40.373 -30.347 1.00 90.00 80 ILE A O 1
ATOM 626 N N . LEU A 1 81 ? 27.559 -39.254 -28.672 1.00 91.00 81 LEU A N 1
ATOM 627 C CA . LEU A 1 81 ? 26.829 -37.998 -28.872 1.00 91.00 81 LEU A CA 1
ATOM 628 C C . LEU A 1 81 ? 26.956 -37.483 -30.313 1.00 91.00 81 LEU A C 1
ATOM 630 O O . LEU A 1 81 ? 25.960 -37.103 -30.920 1.00 91.00 81 LEU A O 1
ATOM 634 N N . CYS A 1 82 ? 28.162 -37.501 -30.888 1.00 90.38 82 CYS A N 1
ATOM 635 C CA . CYS A 1 82 ? 28.374 -37.043 -32.261 1.00 90.38 82 CYS A CA 1
ATOM 636 C C . CYS A 1 82 ? 27.589 -37.845 -33.303 1.00 90.38 82 CYS A C 1
ATOM 638 O O . CYS A 1 82 ? 27.305 -37.290 -34.355 1.00 90.38 82 CYS A O 1
ATOM 640 N N . ARG A 1 83 ? 27.240 -39.108 -33.031 1.00 91.19 83 ARG A N 1
ATOM 641 C CA . ARG A 1 83 ? 26.498 -39.982 -33.955 1.00 91.19 83 ARG A CA 1
ATOM 642 C C . ARG A 1 83 ? 24.982 -39.880 -33.828 1.00 91.19 83 ARG A C 1
ATOM 644 O O . ARG A 1 83 ? 24.278 -40.514 -34.610 1.00 91.19 83 ARG A O 1
ATOM 651 N N . VAL A 1 84 ? 24.478 -39.095 -32.875 1.00 90.94 84 VAL A N 1
ATOM 652 C CA . VAL A 1 84 ? 23.037 -38.866 -32.740 1.00 90.94 84 VAL A CA 1
ATOM 653 C C . VAL A 1 84 ? 22.517 -38.247 -34.034 1.00 90.94 84 VAL A C 1
ATOM 655 O O . VAL A 1 84 ? 23.016 -37.212 -34.480 1.00 90.94 84 VAL A O 1
ATOM 658 N N . ARG A 1 85 ? 21.524 -38.888 -34.658 1.00 92.44 85 ARG A N 1
ATOM 659 C CA . ARG A 1 85 ? 20.972 -38.425 -35.941 1.00 92.44 85 ARG A CA 1
ATOM 660 C C . ARG A 1 85 ? 20.049 -37.236 -35.721 1.00 92.44 85 ARG A C 1
ATOM 662 O O . ARG A 1 85 ? 19.054 -37.346 -35.007 1.00 92.44 85 ARG A O 1
ATOM 669 N N . VAL A 1 86 ? 20.328 -36.126 -36.394 1.00 91.94 86 VAL A N 1
ATOM 670 C CA . VAL A 1 86 ? 19.573 -34.871 -36.274 1.00 91.94 86 VAL A CA 1
ATOM 671 C C . VAL A 1 86 ? 19.221 -34.294 -37.646 1.00 91.94 86 VAL A C 1
ATOM 673 O O . VAL A 1 86 ? 19.849 -34.608 -38.662 1.00 91.94 86 VAL A O 1
ATOM 676 N N . ARG A 1 87 ? 18.194 -33.443 -37.695 1.00 91.69 87 ARG A N 1
ATOM 677 C CA . ARG A 1 87 ? 17.936 -32.544 -38.832 1.00 91.69 87 ARG A CA 1
ATOM 678 C C . ARG A 1 87 ? 18.466 -31.148 -38.528 1.00 91.69 87 ARG A C 1
ATOM 680 O O . ARG A 1 87 ? 18.660 -30.790 -37.372 1.00 91.69 87 ARG A O 1
ATOM 687 N N . CYS A 1 88 ? 18.682 -30.348 -39.568 1.00 88.25 88 CYS A N 1
ATOM 688 C CA . CYS A 1 88 ? 19.072 -28.953 -39.384 1.00 88.25 88 CYS A CA 1
ATOM 689 C C . CYS A 1 88 ? 17.985 -28.181 -38.594 1.00 88.25 88 CYS A C 1
ATOM 691 O O . CYS A 1 88 ? 16.818 -28.237 -38.984 1.00 88.25 88 CYS A O 1
ATOM 693 N N . PRO A 1 89 ? 18.335 -27.410 -37.545 1.00 82.62 89 PRO A N 1
ATOM 694 C CA . PRO A 1 89 ? 17.367 -26.624 -36.767 1.00 82.62 89 PRO A CA 1
ATOM 695 C C . PRO A 1 89 ? 16.761 -25.464 -37.580 1.00 82.62 89 PRO A C 1
ATOM 697 O O . PRO A 1 89 ? 15.737 -24.890 -37.224 1.00 82.62 89 PRO A O 1
ATOM 700 N N . LEU A 1 90 ? 17.368 -25.131 -38.723 1.00 80.25 90 LEU A N 1
ATOM 701 C CA . LEU A 1 90 ? 16.849 -24.175 -39.700 1.00 80.25 90 LEU A CA 1
ATOM 702 C C . LEU A 1 90 ? 16.064 -24.871 -40.826 1.00 80.25 90 LEU A C 1
ATOM 704 O O . LEU A 1 90 ? 15.943 -24.324 -41.921 1.00 80.25 90 LEU A O 1
ATOM 708 N N . HIS A 1 91 ? 15.510 -26.066 -40.589 1.00 78.75 91 HIS A N 1
ATOM 709 C CA . HIS A 1 91 ? 14.739 -26.804 -41.600 1.00 78.75 91 HIS A CA 1
ATOM 710 C C . HIS A 1 91 ? 13.519 -26.030 -42.130 1.00 78.75 91 HIS A C 1
ATOM 712 O O . HIS A 1 91 ? 13.087 -26.251 -43.257 1.00 78.75 91 HIS A O 1
ATOM 718 N N . ASN A 1 92 ? 12.987 -25.086 -41.348 1.00 73.94 92 ASN A N 1
ATOM 719 C CA . ASN A 1 92 ? 11.907 -24.185 -41.766 1.00 73.94 92 ASN A CA 1
ATOM 720 C C . ASN A 1 92 ? 12.356 -23.103 -42.771 1.00 73.94 92 ASN A C 1
ATOM 722 O O . ASN A 1 92 ? 11.520 -22.367 -43.284 1.00 73.94 92 ASN A O 1
ATOM 726 N N . GLN A 1 93 ? 13.658 -22.992 -43.050 1.00 73.81 93 GLN A N 1
ATOM 727 C CA . GLN A 1 93 ? 14.252 -22.083 -44.039 1.00 73.81 93 GLN A CA 1
ATOM 728 C C . GLN A 1 93 ? 14.710 -22.853 -45.294 1.00 73.81 93 GLN A C 1
ATOM 730 O O . GLN A 1 93 ? 15.783 -22.595 -45.831 1.00 73.81 93 GLN A O 1
ATOM 735 N N . ASP A 1 94 ? 13.928 -23.852 -45.716 1.00 72.12 94 ASP A N 1
ATOM 736 C CA . ASP A 1 94 ? 14.182 -24.730 -46.872 1.00 72.12 94 ASP A CA 1
ATOM 737 C C . ASP A 1 94 ? 15.451 -25.604 -46.798 1.00 72.12 94 ASP A C 1
ATOM 739 O O . ASP A 1 94 ? 15.858 -26.221 -47.788 1.00 72.12 94 ASP A O 1
ATOM 743 N N . CYS A 1 95 ? 16.061 -25.747 -45.617 1.00 81.00 95 CYS A N 1
ATOM 744 C CA . CYS A 1 95 ? 17.179 -26.668 -45.438 1.00 81.00 95 CYS A CA 1
ATOM 745 C C . CYS A 1 95 ? 16.704 -28.110 -45.216 1.00 81.00 95 CYS A C 1
ATOM 747 O O . CYS A 1 95 ? 16.040 -28.432 -44.233 1.00 81.00 95 CYS A O 1
ATOM 749 N N . LYS A 1 96 ? 17.101 -29.012 -46.120 1.00 86.56 96 LYS A N 1
ATOM 750 C CA . LYS A 1 96 ? 16.744 -30.443 -46.074 1.00 86.56 96 LYS A CA 1
ATOM 751 C C . LYS A 1 96 ? 17.817 -31.332 -45.438 1.00 86.56 96 LYS A C 1
ATOM 753 O O . LYS A 1 96 ? 17.706 -32.555 -45.509 1.00 86.56 96 LYS A O 1
ATOM 758 N N . TRP A 1 97 ? 18.863 -30.746 -44.857 1.00 89.62 97 TRP A N 1
ATOM 759 C CA . TRP A 1 97 ? 19.990 -31.511 -44.331 1.00 89.62 97 TRP A CA 1
ATOM 760 C C . TRP A 1 97 ? 19.597 -32.350 -43.112 1.00 89.62 97 TRP A C 1
ATOM 762 O O . TRP A 1 97 ? 18.892 -31.896 -42.204 1.00 89.62 97 TRP A O 1
ATOM 772 N N . LYS A 1 98 ? 20.075 -33.594 -43.121 1.00 91.44 98 LYS A N 1
ATOM 773 C CA . LYS A 1 98 ? 19.940 -34.582 -42.054 1.00 91.44 98 LYS A CA 1
ATOM 774 C C . LYS A 1 98 ? 21.266 -35.319 -41.950 1.00 91.44 98 LYS A C 1
ATOM 776 O O . LYS A 1 98 ? 21.762 -35.808 -42.966 1.00 91.44 98 LYS A O 1
ATOM 781 N N . GLY A 1 99 ? 21.810 -35.425 -40.752 1.00 90.94 99 GLY A N 1
ATOM 782 C CA . GLY A 1 99 ? 23.147 -35.962 -40.548 1.00 90.94 99 GLY A CA 1
ATOM 783 C C . GLY A 1 99 ? 23.410 -36.300 -39.095 1.00 90.94 99 GLY A C 1
ATOM 784 O O . GLY A 1 99 ? 22.490 -36.355 -38.277 1.00 90.94 99 GLY A O 1
ATOM 785 N N . ASP A 1 100 ? 24.674 -36.549 -38.804 1.00 92.69 100 ASP A N 1
ATOM 786 C CA . ASP A 1 100 ? 25.145 -36.853 -37.464 1.00 92.69 100 ASP A CA 1
ATOM 787 C C . ASP A 1 100 ? 25.391 -35.526 -36.723 1.00 92.69 100 ASP A C 1
ATOM 789 O O . ASP A 1 100 ? 25.839 -34.541 -37.315 1.00 92.69 100 ASP A O 1
ATOM 793 N N . TYR A 1 101 ? 25.070 -35.462 -35.429 1.00 90.88 101 TYR A N 1
ATOM 794 C CA . TYR A 1 101 ? 25.178 -34.234 -34.631 1.00 90.88 101 TYR A CA 1
ATOM 795 C C . TYR A 1 101 ? 26.591 -33.624 -34.649 1.00 90.88 101 TYR A C 1
ATOM 797 O O . TYR A 1 101 ? 26.737 -32.404 -34.610 1.00 90.88 101 TYR A O 1
ATOM 805 N N . GLY A 1 102 ? 27.635 -34.451 -34.771 1.00 87.38 102 GLY A N 1
ATOM 806 C CA . GLY A 1 102 ? 29.021 -33.992 -34.908 1.00 87.38 102 GLY A CA 1
ATOM 807 C C . GLY A 1 102 ? 29.283 -33.158 -36.167 1.00 87.38 102 GLY A C 1
ATOM 808 O O . GLY A 1 102 ? 30.085 -32.226 -36.114 1.00 87.38 102 GLY A O 1
ATOM 809 N N . ASP A 1 103 ? 28.560 -33.432 -37.254 1.00 88.94 103 ASP A N 1
ATOM 810 C CA . ASP A 1 103 ? 28.719 -32.763 -38.551 1.00 88.94 103 ASP A CA 1
ATOM 811 C C . ASP A 1 103 ? 27.821 -31.520 -38.672 1.00 88.94 103 ASP A C 1
ATOM 813 O O . ASP A 1 103 ? 27.949 -30.726 -39.606 1.00 88.94 103 ASP A O 1
ATOM 817 N N . LEU A 1 104 ? 26.904 -31.317 -37.717 1.00 86.19 104 LEU A N 1
ATOM 818 C CA . LEU A 1 104 ? 25.930 -30.228 -37.746 1.00 86.19 104 LEU A CA 1
ATOM 819 C C . LEU A 1 104 ? 26.609 -28.855 -37.780 1.00 86.19 104 LEU A C 1
ATOM 821 O O . LEU A 1 104 ? 26.182 -27.981 -38.529 1.00 86.19 104 LEU A O 1
ATOM 825 N N . ASN A 1 105 ? 27.669 -28.650 -36.994 1.00 82.69 105 ASN A N 1
ATOM 826 C CA . ASN A 1 105 ? 28.360 -27.361 -36.960 1.00 82.69 105 ASN A CA 1
ATOM 827 C C . ASN A 1 105 ? 29.077 -27.063 -38.287 1.00 82.69 105 ASN A C 1
ATOM 829 O O . ASN A 1 105 ? 29.048 -25.932 -38.772 1.00 82.69 105 ASN A O 1
ATOM 833 N N . GLU A 1 106 ? 29.675 -28.080 -38.909 1.00 82.19 106 GLU A N 1
ATOM 834 C CA . GLU A 1 106 ? 30.268 -27.949 -40.240 1.00 82.19 106 GLU A CA 1
ATOM 835 C C . GLU A 1 106 ? 29.186 -27.652 -41.282 1.00 82.19 106 GLU A C 1
ATOM 837 O O . GLU A 1 106 ? 29.341 -26.731 -42.079 1.00 82.19 106 GLU A O 1
ATOM 842 N N . HIS A 1 107 ? 28.037 -28.328 -41.227 1.00 83.94 107 HIS A N 1
ATOM 843 C CA . HIS A 1 107 ? 26.897 -28.026 -42.091 1.00 83.94 107 HIS A CA 1
ATOM 844 C C . HIS A 1 107 ? 26.390 -26.581 -41.918 1.00 83.94 107 HIS A C 1
ATOM 846 O O . HIS A 1 107 ? 26.212 -25.872 -42.909 1.00 83.94 107 HIS A O 1
ATOM 852 N N . LEU A 1 108 ? 26.188 -26.116 -40.682 1.00 79.62 108 LEU A N 1
ATOM 853 C CA . LEU A 1 108 ? 25.698 -24.762 -40.395 1.00 79.62 108 LEU A CA 1
ATOM 854 C C . LEU A 1 108 ? 26.667 -23.666 -40.864 1.00 79.62 108 LEU A C 1
ATOM 856 O O . LEU A 1 108 ? 26.227 -22.562 -41.176 1.00 79.62 108 LEU A O 1
ATOM 860 N N . THR A 1 109 ? 27.966 -23.966 -40.931 1.00 75.81 109 THR A N 1
ATOM 861 C CA . THR A 1 109 ? 29.015 -23.003 -41.306 1.00 75.81 109 THR A CA 1
ATOM 862 C C . THR A 1 109 ? 29.451 -23.088 -42.770 1.00 75.81 109 THR A C 1
ATOM 864 O O . THR A 1 109 ? 29.929 -22.093 -43.308 1.00 75.81 109 THR A O 1
ATOM 867 N N . SER A 1 110 ? 29.268 -24.233 -43.435 1.00 72.50 110 SER A N 1
ATOM 868 C CA . SER A 1 110 ? 29.684 -24.459 -44.831 1.00 72.50 110 SER A CA 1
ATOM 869 C C . SER A 1 110 ? 28.526 -24.510 -45.833 1.00 72.50 110 SER A C 1
ATOM 871 O O . SER A 1 110 ? 28.741 -24.324 -47.034 1.00 72.50 110 SER A O 1
ATOM 873 N N . SER A 1 111 ? 27.289 -24.752 -45.381 1.00 70.06 111 SER A N 1
ATOM 874 C CA . SER A 1 111 ? 26.146 -24.879 -46.284 1.00 70.06 111 SER A CA 1
ATOM 875 C C . SER A 1 111 ? 25.737 -23.531 -46.867 1.00 70.06 111 SER A C 1
ATOM 877 O O . SER A 1 111 ? 25.411 -22.599 -46.133 1.00 70.06 111 SER A O 1
ATOM 879 N N . LYS A 1 112 ? 25.613 -23.475 -48.199 1.00 59.94 112 LYS A N 1
ATOM 880 C CA . LYS A 1 112 ? 25.096 -22.318 -48.957 1.00 59.94 112 LYS A CA 1
ATOM 881 C C . LYS A 1 112 ? 23.689 -21.869 -48.533 1.00 59.94 112 LYS A C 1
ATOM 883 O O . LYS A 1 112 ? 23.282 -20.758 -48.841 1.00 59.94 112 LYS A O 1
ATOM 888 N N . THR A 1 113 ? 22.932 -22.728 -47.844 1.00 58.50 113 THR A N 1
ATOM 889 C CA . THR A 1 113 ? 21.610 -22.399 -47.277 1.00 58.50 113 THR A CA 1
ATOM 890 C C . THR A 1 113 ? 21.686 -21.594 -45.975 1.00 58.50 113 THR A C 1
ATOM 892 O O . THR A 1 113 ? 20.675 -21.035 -45.557 1.00 58.50 113 THR A O 1
ATOM 895 N N . HIS A 1 114 ? 22.851 -21.547 -45.318 1.00 60.72 114 HIS A N 1
ATOM 896 C CA . HIS A 1 114 ? 23.057 -20.921 -44.002 1.00 60.72 114 HIS A CA 1
ATOM 897 C C . HIS A 1 114 ? 24.209 -19.918 -43.972 1.00 60.72 114 HIS A C 1
ATOM 899 O O . HIS A 1 114 ? 24.236 -19.048 -43.102 1.00 60.72 114 HIS A O 1
ATOM 905 N N . THR A 1 115 ? 25.123 -19.973 -44.938 1.00 52.75 115 THR A N 1
ATOM 906 C CA . THR A 1 115 ? 26.051 -18.876 -45.184 1.00 52.75 115 THR A CA 1
ATOM 907 C C . THR A 1 115 ? 25.295 -17.703 -45.808 1.00 52.75 115 THR A C 1
ATOM 909 O O . THR A 1 115 ? 24.449 -17.867 -46.689 1.00 52.75 115 THR A O 1
ATOM 912 N N . ILE A 1 116 ? 25.557 -16.492 -45.309 1.00 51.12 116 ILE A N 1
ATOM 913 C CA . ILE A 1 116 ? 25.032 -15.257 -45.895 1.00 51.12 116 ILE A CA 1
ATOM 914 C C . ILE A 1 116 ? 25.723 -15.088 -47.246 1.00 51.12 116 ILE A C 1
ATOM 916 O O . ILE A 1 116 ? 26.819 -14.545 -47.330 1.00 51.12 116 ILE A O 1
ATOM 920 N N . ASP A 1 117 ? 25.092 -15.590 -48.299 1.00 42.47 117 ASP A N 1
ATOM 921 C CA . ASP A 1 117 ? 25.491 -15.278 -49.659 1.00 42.47 117 ASP A CA 1
ATOM 922 C C . ASP A 1 117 ? 24.925 -13.889 -50.007 1.00 42.47 117 ASP A C 1
ATOM 924 O O . ASP A 1 117 ? 23.716 -13.719 -50.231 1.00 42.47 117 ASP A O 1
ATOM 928 N N . GLU A 1 118 ? 25.800 -12.875 -49.995 1.00 43.78 118 GLU A N 1
ATOM 929 C CA . GLU A 1 118 ? 25.502 -11.474 -50.347 1.00 43.78 118 GLU A CA 1
ATOM 930 C C . GLU A 1 118 ? 24.951 -11.322 -51.780 1.00 43.78 118 GLU A C 1
ATOM 932 O O . GLU A 1 118 ? 24.456 -10.257 -52.147 1.00 43.78 118 GLU A O 1
ATOM 937 N N . SER A 1 119 ? 24.970 -12.396 -52.576 1.00 45.16 119 SER A N 1
ATOM 938 C CA . SER A 1 119 ? 24.505 -12.436 -53.962 1.00 45.16 119 SER A CA 1
ATOM 939 C C . SER A 1 119 ? 23.042 -12.886 -54.160 1.00 45.16 119 SER A C 1
ATOM 941 O O . SER A 1 119 ? 22.555 -12.911 -55.291 1.00 45.16 119 SER A O 1
ATOM 943 N N . THR A 1 120 ? 22.285 -13.203 -53.098 1.00 45.94 120 THR A N 1
ATOM 944 C CA . THR A 1 120 ? 20.874 -13.638 -53.234 1.00 45.94 120 THR A CA 1
ATOM 945 C C . THR A 1 120 ? 19.864 -12.472 -53.314 1.00 45.94 120 THR A C 1
ATOM 947 O O . THR A 1 120 ? 20.024 -11.459 -52.629 1.00 45.94 120 THR A O 1
ATOM 950 N N . PRO A 1 121 ? 18.729 -12.607 -54.041 1.00 46.47 121 PRO A N 1
ATOM 951 C CA . PRO A 1 121 ? 17.684 -11.568 -54.142 1.00 46.47 121 PRO A CA 1
ATOM 952 C C . PRO A 1 121 ? 17.106 -11.109 -52.786 1.00 46.47 121 PRO A C 1
ATOM 954 O O . PRO A 1 121 ? 16.637 -9.979 -52.635 1.00 46.47 121 PRO A O 1
ATOM 957 N N . GLY A 1 122 ? 17.162 -11.975 -51.767 1.00 48.62 122 GLY A N 1
ATOM 958 C CA . GLY A 1 122 ? 16.763 -11.662 -50.393 1.00 48.62 122 GLY A CA 1
ATOM 959 C C . GLY A 1 122 ? 17.758 -10.773 -49.637 1.00 48.62 122 GLY A C 1
ATOM 960 O O . GLY A 1 122 ? 17.351 -10.068 -48.715 1.00 48.62 122 GLY A O 1
ATOM 961 N N . ALA A 1 123 ? 19.041 -10.756 -50.017 1.00 52.12 123 ALA A N 1
ATOM 962 C CA . ALA A 1 123 ? 20.043 -9.846 -49.460 1.00 52.12 123 ALA A CA 1
ATOM 963 C C . ALA A 1 123 ? 19.762 -8.398 -49.882 1.00 52.12 123 ALA A C 1
ATOM 965 O O . ALA A 1 123 ? 19.714 -7.522 -49.024 1.00 52.12 123 ALA A O 1
ATOM 966 N N . ALA A 1 124 ? 19.429 -8.164 -51.155 1.00 59.78 124 ALA A N 1
ATOM 967 C CA . ALA A 1 124 ? 19.007 -6.849 -51.642 1.00 59.78 124 ALA A CA 1
ATOM 968 C C . ALA A 1 124 ? 17.718 -6.365 -50.955 1.00 59.78 124 ALA A C 1
ATOM 970 O O . ALA A 1 124 ? 17.636 -5.218 -50.520 1.00 59.78 124 ALA A O 1
ATOM 971 N N . LYS A 1 125 ? 16.730 -7.253 -50.767 1.00 63.41 125 LYS A N 1
ATOM 972 C CA . LYS A 1 125 ? 15.483 -6.924 -50.055 1.00 63.41 125 LYS A CA 1
ATOM 973 C C . LYS A 1 125 ? 15.720 -6.611 -48.572 1.00 63.41 125 LYS A C 1
ATOM 975 O O . LYS A 1 125 ? 15.119 -5.675 -48.052 1.00 63.41 125 LYS A O 1
ATOM 980 N N . ARG A 1 126 ? 16.608 -7.350 -47.894 1.00 65.62 126 ARG A N 1
ATOM 981 C CA . ARG A 1 126 ? 17.007 -7.085 -46.498 1.00 65.62 126 ARG A CA 1
ATOM 982 C C . ARG A 1 126 ? 17.837 -5.810 -46.367 1.00 65.62 126 ARG A C 1
ATOM 984 O O . ARG A 1 126 ? 17.581 -5.026 -45.463 1.00 65.62 126 ARG A O 1
ATOM 991 N N . ALA A 1 127 ? 18.765 -5.556 -47.286 1.00 72.38 127 ALA A N 1
ATOM 992 C CA . ALA A 1 127 ? 19.534 -4.317 -47.339 1.00 72.38 127 ALA A CA 1
ATOM 993 C C . ALA A 1 127 ? 18.622 -3.106 -47.586 1.00 72.38 127 ALA A C 1
ATOM 995 O O . ALA A 1 127 ? 18.742 -2.096 -46.899 1.00 72.38 127 ALA A O 1
ATOM 996 N N . MET A 1 128 ? 17.644 -3.229 -48.488 1.00 74.94 128 MET A N 1
ATOM 997 C CA . MET A 1 128 ? 16.636 -2.196 -48.735 1.00 74.94 128 MET A CA 1
ATOM 998 C C . MET A 1 128 ? 15.713 -1.990 -47.524 1.00 74.94 128 MET A C 1
ATOM 1000 O O . MET A 1 128 ? 15.417 -0.848 -47.167 1.00 74.94 128 MET A O 1
ATOM 1004 N N . ALA A 1 129 ? 15.287 -3.067 -46.855 1.00 76.88 129 ALA A N 1
ATOM 1005 C CA . ALA A 1 129 ? 14.510 -2.988 -45.617 1.00 76.88 129 ALA A CA 1
ATOM 1006 C C . ALA A 1 129 ? 15.307 -2.311 -44.492 1.00 76.88 129 ALA A C 1
ATOM 1008 O O . ALA A 1 129 ? 14.772 -1.446 -43.802 1.00 76.88 129 ALA A O 1
ATOM 1009 N N . ARG A 1 130 ? 16.600 -2.622 -44.365 1.00 84.00 130 ARG A N 1
ATOM 1010 C CA . ARG A 1 130 ? 17.510 -2.007 -43.395 1.00 84.00 130 ARG A CA 1
ATOM 1011 C C . ARG A 1 130 ? 17.790 -0.538 -43.703 1.00 84.00 130 ARG A C 1
ATOM 1013 O O . ARG A 1 130 ? 17.721 0.282 -42.796 1.00 84.00 130 ARG A O 1
ATOM 1020 N N . ALA A 1 131 ? 18.010 -0.175 -44.965 1.00 85.81 131 ALA A N 1
ATOM 1021 C CA . ALA A 1 131 ? 18.145 1.221 -45.386 1.00 85.81 131 ALA A CA 1
ATOM 1022 C C . ALA A 1 131 ? 16.856 2.015 -45.106 1.00 85.81 131 ALA A C 1
ATOM 1024 O O . ALA A 1 131 ? 16.895 3.130 -44.586 1.00 85.81 131 ALA A O 1
ATOM 1025 N N . SER A 1 132 ? 15.696 1.405 -45.364 1.00 84.75 132 SER A N 1
ATOM 1026 C CA . SER A 1 132 ? 14.395 1.989 -45.020 1.00 84.75 132 SER A CA 1
ATOM 1027 C C . SER A 1 132 ? 14.230 2.142 -43.503 1.00 84.75 132 SER A C 1
ATOM 1029 O O . SER A 1 132 ? 13.773 3.182 -43.030 1.00 84.75 132 SER A O 1
ATOM 1031 N N . ALA A 1 133 ? 14.645 1.144 -42.718 1.00 88.69 133 ALA A N 1
ATOM 1032 C CA . ALA A 1 133 ? 14.637 1.205 -41.260 1.00 88.69 133 ALA A CA 1
ATOM 1033 C C . ALA A 1 133 ? 15.573 2.300 -40.721 1.00 88.69 133 ALA A C 1
ATOM 1035 O O . ALA A 1 133 ? 15.209 3.017 -39.790 1.00 88.69 133 ALA A O 1
ATOM 1036 N N . GLU A 1 134 ? 16.745 2.493 -41.328 1.00 91.31 134 GLU A N 1
ATOM 1037 C CA . GLU A 1 134 ? 17.666 3.581 -40.995 1.00 91.31 134 GLU A CA 1
ATOM 1038 C C . GLU A 1 134 ? 17.082 4.960 -41.309 1.00 91.31 134 GLU A C 1
ATOM 1040 O O . GLU A 1 134 ? 17.222 5.871 -40.489 1.00 91.31 134 GLU A O 1
ATOM 1045 N N . ALA A 1 135 ? 16.363 5.099 -42.426 1.00 91.31 135 ALA A N 1
ATOM 1046 C CA . ALA A 1 135 ? 15.639 6.321 -42.759 1.00 91.31 135 ALA A CA 1
ATOM 1047 C C . ALA A 1 135 ? 14.534 6.619 -41.730 1.00 91.31 135 ALA A C 1
ATOM 1049 O O . ALA A 1 135 ? 14.452 7.736 -41.217 1.00 91.31 135 ALA A O 1
ATOM 1050 N N . PHE A 1 136 ? 13.728 5.619 -41.352 1.00 92.81 136 PHE A N 1
ATOM 1051 C CA . PHE A 1 136 ? 12.717 5.778 -40.300 1.00 92.81 136 PHE A CA 1
ATOM 1052 C C . PHE A 1 136 ? 13.333 6.081 -38.932 1.00 92.81 136 PHE A C 1
ATOM 1054 O O . PHE A 1 136 ? 12.800 6.910 -38.194 1.00 92.81 136 PHE A O 1
ATOM 1061 N N . LYS A 1 137 ? 14.472 5.466 -38.597 1.00 95.56 137 LYS A N 1
ATOM 1062 C CA . LYS A 1 137 ? 15.244 5.786 -37.390 1.00 95.56 137 LYS A CA 1
ATOM 1063 C C . LYS A 1 137 ? 15.670 7.251 -37.395 1.00 95.56 137 LYS A C 1
ATOM 1065 O O . LYS A 1 137 ? 15.503 7.913 -36.376 1.00 95.56 137 LYS A O 1
ATOM 1070 N N . GLU A 1 138 ? 16.197 7.775 -38.501 1.00 96.94 138 GLU A N 1
ATOM 1071 C CA . GLU A 1 138 ? 16.638 9.173 -38.542 1.00 96.94 138 GLU A CA 1
ATOM 1072 C C . GLU A 1 138 ? 15.465 10.157 -38.498 1.00 96.94 138 GLU A C 1
ATOM 1074 O O . GLU A 1 138 ? 15.517 11.134 -37.754 1.00 96.94 138 GLU A O 1
ATOM 1079 N N . GLN A 1 139 ? 14.355 9.862 -39.177 1.00 94.88 139 GLN A N 1
ATOM 1080 C CA . GLN A 1 139 ? 13.118 10.633 -39.009 1.00 94.88 139 GLN A CA 1
ATOM 1081 C C . GLN A 1 139 ? 12.630 10.594 -37.551 1.00 94.88 139 GLN A C 1
ATOM 1083 O O . GLN A 1 139 ? 12.233 11.619 -36.995 1.00 94.88 139 GLN A O 1
ATOM 1088 N N . GLY A 1 140 ? 12.704 9.430 -36.898 1.00 96.56 140 GLY A N 1
ATOM 1089 C CA . GLY A 1 140 ? 12.408 9.274 -35.474 1.00 96.56 140 GLY A CA 1
ATOM 1090 C C . GLY A 1 140 ? 13.318 10.134 -34.596 1.00 96.56 140 GLY A C 1
ATOM 1091 O O . GLY A 1 140 ? 12.826 10.825 -33.705 1.00 96.56 140 GLY A O 1
ATOM 1092 N N . ASN A 1 141 ? 14.621 10.177 -34.895 1.00 97.00 141 ASN A N 1
ATOM 1093 C CA . ASN A 1 141 ? 15.589 11.034 -34.206 1.00 97.00 141 ASN A CA 1
ATOM 1094 C C . ASN A 1 141 ? 15.245 12.523 -34.376 1.00 97.00 141 ASN A C 1
ATOM 1096 O O . ASN A 1 141 ? 15.327 13.283 -33.411 1.00 97.00 141 ASN A O 1
ATOM 1100 N N . GLN A 1 142 ? 14.829 12.949 -35.572 1.00 97.31 142 GLN A N 1
ATOM 1101 C CA . GLN A 1 142 ? 14.391 14.325 -35.828 1.00 97.31 142 GLN A CA 1
ATOM 1102 C C . GLN A 1 142 ? 13.146 14.678 -35.006 1.00 97.31 142 GLN A C 1
ATOM 1104 O O . GLN A 1 142 ? 13.133 15.704 -34.327 1.00 97.31 142 GLN A O 1
ATOM 1109 N N . GLN A 1 143 ? 12.133 13.804 -34.986 1.00 97.00 143 GLN A N 1
ATOM 1110 C CA . GLN A 1 143 ? 10.939 14.006 -34.156 1.00 97.00 143 GLN A CA 1
ATOM 1111 C C . GLN A 1 143 ? 11.274 14.008 -32.659 1.00 97.00 143 GLN A C 1
ATOM 1113 O O . GLN A 1 143 ? 10.725 14.807 -31.903 1.00 97.00 143 GLN A O 1
ATOM 1118 N N . PHE A 1 144 ? 12.219 13.169 -32.226 1.00 97.06 144 PHE A N 1
ATOM 1119 C CA . PHE A 1 144 ? 12.702 13.150 -30.848 1.00 97.06 144 PHE A CA 1
ATOM 1120 C C . PHE A 1 144 ? 13.378 14.474 -30.465 1.00 97.06 144 PHE A C 1
ATOM 1122 O O . PHE A 1 144 ? 13.077 15.030 -29.408 1.00 97.06 144 PHE A O 1
ATOM 1129 N N . ARG A 1 145 ? 14.245 15.021 -31.331 1.00 97.56 145 ARG A N 1
ATOM 1130 C CA . ARG A 1 145 ? 14.863 16.349 -31.140 1.00 97.56 145 ARG A CA 1
ATOM 1131 C C . ARG A 1 145 ? 13.811 17.463 -31.107 1.00 97.56 145 ARG A C 1
ATOM 1133 O O . ARG A 1 145 ? 13.930 18.379 -30.301 1.00 97.56 145 ARG A O 1
ATOM 1140 N N . ALA A 1 146 ? 12.749 17.336 -31.904 1.00 96.62 146 ALA A N 1
ATOM 1141 C CA . ALA A 1 146 ? 11.589 18.229 -31.891 1.00 96.62 146 ALA A CA 1
ATOM 1142 C C . ALA A 1 146 ? 10.642 18.020 -30.686 1.00 96.62 146 ALA A C 1
ATOM 1144 O O . ALA A 1 146 ? 9.583 18.640 -30.630 1.00 96.62 146 ALA A O 1
ATOM 1145 N N . ARG A 1 147 ? 10.995 17.148 -29.725 1.00 96.19 147 ARG A N 1
ATOM 1146 C CA . ARG A 1 147 ? 10.183 16.769 -28.549 1.00 96.19 147 ARG A CA 1
ATOM 1147 C C . ARG A 1 147 ? 8.820 16.144 -28.883 1.00 96.19 147 ARG A C 1
ATOM 1149 O O . ARG A 1 147 ? 7.973 15.989 -28.008 1.00 96.19 147 ARG A O 1
ATOM 1156 N N . ALA A 1 148 ? 8.614 15.716 -30.127 1.00 96.94 148 ALA A N 1
ATOM 1157 C CA . ALA A 1 148 ? 7.423 15.001 -30.571 1.00 96.94 148 ALA A CA 1
ATOM 1158 C C . ALA A 1 148 ? 7.575 13.492 -30.300 1.00 96.94 148 ALA A C 1
ATOM 1160 O O . ALA A 1 148 ? 7.682 12.678 -31.222 1.00 96.94 148 ALA A O 1
ATOM 1161 N N . TYR A 1 149 ? 7.622 13.110 -29.020 1.00 97.25 149 TYR A N 1
ATOM 1162 C CA . TYR A 1 149 ? 7.993 11.754 -28.597 1.00 97.25 149 TYR A CA 1
ATOM 1163 C C . TYR A 1 149 ? 7.022 10.664 -29.070 1.00 97.25 149 TYR A C 1
ATOM 1165 O O . TYR A 1 149 ? 7.480 9.613 -29.511 1.00 97.25 149 TYR A O 1
ATOM 1173 N N . ASP A 1 150 ? 5.706 10.909 -29.071 1.00 96.25 150 ASP A N 1
ATOM 1174 C CA . ASP A 1 150 ? 4.731 9.936 -29.589 1.00 96.25 150 ASP A CA 1
ATOM 1175 C C . ASP A 1 150 ? 4.947 9.654 -31.086 1.00 96.25 150 ASP A C 1
ATOM 1177 O O . ASP A 1 150 ? 4.909 8.503 -31.522 1.00 96.25 150 ASP A O 1
ATOM 1181 N N . ARG A 1 151 ? 5.267 10.688 -31.881 1.00 95.12 151 ARG A N 1
ATOM 1182 C CA . ARG A 1 151 ? 5.599 10.525 -33.309 1.00 95.12 151 ARG A CA 1
ATOM 1183 C C . ARG A 1 151 ? 6.922 9.786 -33.494 1.00 95.12 151 ARG A C 1
ATOM 1185 O O . ARG A 1 151 ? 7.015 8.917 -34.360 1.00 95.12 151 ARG A O 1
ATOM 1192 N N . ALA A 1 152 ? 7.921 10.088 -32.663 1.00 97.31 152 ALA A N 1
ATOM 1193 C CA . ALA A 1 152 ? 9.194 9.372 -32.665 1.00 97.31 152 ALA A CA 1
ATOM 1194 C C . ALA A 1 152 ? 8.996 7.873 -32.378 1.00 97.31 152 ALA A C 1
ATOM 1196 O O . ALA A 1 152 ? 9.554 7.044 -33.089 1.00 97.31 152 ALA A O 1
ATOM 1197 N N . ILE A 1 153 ? 8.142 7.512 -31.412 1.00 97.81 153 ILE A N 1
ATOM 1198 C CA . ILE A 1 153 ? 7.814 6.112 -31.087 1.00 97.81 153 ILE A CA 1
ATOM 1199 C C . ILE A 1 153 ? 7.208 5.384 -32.285 1.00 97.81 153 ILE A C 1
ATOM 1201 O O . ILE A 1 153 ? 7.605 4.252 -32.567 1.00 97.81 153 ILE A O 1
ATOM 1205 N N . VAL A 1 154 ? 6.279 6.014 -33.011 1.00 96.81 154 VAL A N 1
ATOM 1206 C CA . VAL A 1 154 ? 5.683 5.418 -34.218 1.00 96.81 154 VAL A CA 1
ATOM 1207 C C . VAL A 1 154 ? 6.757 5.150 -35.274 1.00 96.81 154 VAL A C 1
ATOM 1209 O O . VAL A 1 154 ? 6.811 4.053 -35.828 1.00 96.81 154 VAL A O 1
ATOM 1212 N N . LEU A 1 155 ? 7.643 6.116 -35.526 1.00 94.50 155 LEU A N 1
ATOM 1213 C CA . LEU A 1 155 ? 8.721 5.981 -36.513 1.00 94.50 155 LEU A CA 1
ATOM 1214 C C . LEU A 1 155 ? 9.750 4.917 -36.108 1.00 94.50 155 LEU A C 1
ATOM 1216 O O . LEU A 1 155 ? 10.106 4.072 -36.927 1.00 94.50 155 LEU A O 1
ATOM 1220 N N . TYR A 1 156 ? 10.161 4.880 -34.839 1.00 96.62 156 TYR A N 1
ATOM 1221 C CA . TYR A 1 156 ? 11.035 3.822 -34.333 1.00 96.62 156 TYR A CA 1
ATOM 1222 C C . TYR A 1 156 ? 10.376 2.444 -34.397 1.00 96.62 156 TYR A C 1
ATOM 1224 O O . TYR A 1 156 ? 11.042 1.467 -34.716 1.00 96.62 156 TYR A O 1
ATOM 1232 N N . SER A 1 157 ? 9.068 2.349 -34.150 1.00 94.81 157 SER A N 1
ATOM 1233 C CA . SER A 1 157 ? 8.340 1.079 -34.256 1.00 94.81 157 SER A CA 1
ATOM 1234 C C . SER A 1 157 ? 8.294 0.568 -35.697 1.00 94.81 157 SER A C 1
ATOM 1236 O O . SER A 1 157 ? 8.481 -0.626 -35.912 1.00 94.81 157 SER A O 1
ATOM 1238 N N . LYS A 1 158 ? 8.142 1.464 -36.685 1.00 91.38 158 LYS A N 1
ATOM 1239 C CA . LYS A 1 158 ? 8.272 1.114 -38.111 1.00 91.38 158 LYS A CA 1
ATOM 1240 C C . LYS A 1 158 ? 9.684 0.635 -38.454 1.00 91.38 158 LYS A C 1
ATOM 1242 O O . LYS A 1 158 ? 9.837 -0.357 -39.160 1.00 91.38 158 LYS A O 1
ATOM 1247 N N . ALA A 1 159 ? 10.714 1.303 -37.931 1.00 91.69 159 ALA A N 1
ATOM 1248 C CA . ALA A 1 159 ? 12.097 0.868 -38.112 1.00 91.69 159 ALA A CA 1
ATOM 1249 C C . ALA A 1 159 ? 12.333 -0.535 -37.519 1.00 91.69 159 ALA A C 1
ATOM 1251 O O . ALA A 1 159 ? 12.875 -1.397 -38.202 1.00 91.69 159 ALA A O 1
ATOM 1252 N N . ILE A 1 160 ? 11.836 -0.799 -36.305 1.00 93.31 160 ILE A N 1
ATOM 1253 C CA . ILE A 1 160 ? 11.929 -2.115 -35.649 1.00 93.31 160 ILE A CA 1
ATOM 1254 C C . ILE A 1 160 ? 11.179 -3.197 -36.435 1.00 93.31 160 ILE A C 1
ATOM 1256 O O . ILE A 1 160 ? 11.684 -4.307 -36.557 1.00 93.31 160 ILE A O 1
ATOM 1260 N N . SER A 1 161 ? 10.004 -2.897 -37.005 1.00 90.44 161 SER A N 1
ATOM 1261 C CA . SER A 1 161 ? 9.262 -3.884 -37.807 1.00 90.44 161 SER A CA 1
ATOM 1262 C C . SER A 1 161 ? 9.966 -4.268 -39.111 1.00 90.44 161 SER A C 1
ATOM 1264 O O . SER A 1 161 ? 9.734 -5.356 -39.626 1.00 90.44 161 SER A O 1
ATOM 1266 N N . LEU A 1 162 ? 10.800 -3.377 -39.653 1.00 84.12 162 LEU A N 1
ATOM 1267 C CA . LEU A 1 162 ? 11.547 -3.611 -40.892 1.00 84.12 162 LEU A CA 1
ATOM 1268 C C . LEU A 1 162 ? 12.901 -4.283 -40.641 1.00 84.12 162 LEU A C 1
ATOM 1270 O O . LEU A 1 162 ? 13.341 -5.072 -41.473 1.00 84.12 162 LEU A O 1
ATOM 1274 N N . ALA A 1 163 ? 13.546 -3.962 -39.518 1.00 85.56 163 ALA A N 1
ATOM 1275 C CA . ALA A 1 163 ? 14.857 -4.473 -39.129 1.00 85.56 163 ALA A CA 1
ATOM 1276 C C . ALA A 1 163 ? 14.912 -4.707 -37.600 1.00 85.56 163 ALA A C 1
ATOM 1278 O O . ALA A 1 163 ? 15.372 -3.837 -36.845 1.00 85.56 163 ALA A O 1
ATOM 1279 N N . PRO A 1 164 ? 14.417 -5.860 -37.108 1.00 87.56 164 PRO A N 1
ATOM 1280 C CA . PRO A 1 164 ? 14.343 -6.169 -35.678 1.00 87.56 164 PRO A CA 1
ATOM 1281 C C . PRO A 1 164 ? 15.711 -6.418 -35.022 1.00 87.56 164 PRO A C 1
ATOM 1283 O O . PRO A 1 164 ? 15.803 -6.483 -33.802 1.00 87.56 164 PRO A O 1
ATOM 1286 N N . GLU A 1 165 ? 16.787 -6.536 -35.796 1.00 86.69 165 GLU A N 1
ATOM 1287 C CA . GLU A 1 165 ? 18.161 -6.691 -35.314 1.00 86.69 165 GLU A CA 1
ATOM 1288 C C . GLU A 1 165 ? 18.815 -5.365 -34.880 1.00 86.69 165 GLU A C 1
ATOM 1290 O O . GLU A 1 165 ? 19.884 -5.354 -34.263 1.00 86.69 165 GLU A O 1
ATOM 1295 N N . MET A 1 166 ? 18.189 -4.221 -35.183 1.00 87.38 166 MET A N 1
ATOM 1296 C CA . MET A 1 166 ? 18.737 -2.894 -34.894 1.00 87.38 166 MET A CA 1
ATOM 1297 C C . MET A 1 166 ? 18.587 -2.498 -33.414 1.00 87.38 166 MET A C 1
ATOM 1299 O O . MET A 1 166 ? 17.735 -1.687 -33.040 1.00 87.38 166 MET A O 1
ATOM 1303 N N . PHE A 1 167 ? 19.477 -3.013 -32.560 1.00 91.75 167 PHE A N 1
ATOM 1304 C CA . PHE A 1 167 ? 19.490 -2.759 -31.108 1.00 91.75 167 PHE A CA 1
ATOM 1305 C C . PHE A 1 167 ? 19.462 -1.266 -30.720 1.00 91.75 167 PHE A C 1
ATOM 1307 O O . PHE A 1 167 ? 18.885 -0.876 -29.704 1.00 91.75 167 PHE A O 1
ATOM 1314 N N . ASN A 1 168 ? 20.068 -0.398 -31.533 1.00 91.62 168 ASN A N 1
ATOM 1315 C CA . ASN A 1 168 ? 20.108 1.044 -31.301 1.00 91.62 168 ASN A CA 1
ATOM 1316 C C . ASN A 1 168 ? 18.728 1.712 -31.427 1.00 91.62 168 ASN A C 1
ATOM 1318 O O . ASN A 1 168 ? 18.473 2.690 -30.724 1.00 91.62 168 ASN A O 1
ATOM 1322 N N . VAL A 1 169 ? 17.831 1.188 -32.269 1.00 94.62 169 VAL A N 1
ATOM 1323 C CA . VAL A 1 169 ? 16.471 1.723 -32.441 1.00 94.62 169 VAL A CA 1
ATOM 1324 C C . VAL A 1 169 ? 15.620 1.442 -31.205 1.00 94.62 169 VAL A C 1
ATOM 1326 O O . VAL A 1 169 ? 14.926 2.342 -30.736 1.00 94.62 169 VAL A O 1
ATOM 1329 N N . PHE A 1 170 ? 15.743 0.249 -30.612 1.00 96.12 170 PHE A N 1
ATOM 1330 C CA . PHE A 1 170 ? 15.101 -0.072 -29.334 1.00 96.12 170 PHE A CA 1
ATOM 1331 C C . PHE A 1 170 ? 15.529 0.898 -28.229 1.00 96.12 170 PHE A C 1
ATOM 1333 O O . PHE A 1 170 ? 14.686 1.473 -27.548 1.00 96.12 170 PHE A O 1
ATOM 1340 N N . ALA A 1 171 ? 16.828 1.182 -28.090 1.00 95.56 171 ALA A N 1
ATOM 1341 C CA . ALA A 1 171 ? 17.286 2.149 -27.089 1.00 95.56 171 ALA A CA 1
ATOM 1342 C C . ALA A 1 171 ? 16.812 3.589 -27.365 1.00 95.56 171 ALA A C 1
ATOM 1344 O O . ALA A 1 171 ? 16.557 4.344 -26.424 1.00 95.56 171 ALA A O 1
ATOM 1345 N N . ASN A 1 172 ? 16.663 3.985 -28.633 1.00 96.69 172 ASN A N 1
ATOM 1346 C CA . ASN A 1 172 ? 16.105 5.291 -28.989 1.00 96.69 172 ASN A CA 1
ATOM 1347 C C . ASN A 1 172 ? 14.601 5.376 -28.679 1.00 96.69 172 ASN A C 1
ATOM 1349 O O . ASN A 1 172 ? 14.133 6.407 -28.191 1.00 96.69 172 ASN A O 1
ATOM 1353 N N . ARG A 1 173 ? 13.850 4.290 -28.895 1.00 97.75 173 ARG A N 1
ATOM 1354 C CA . ARG A 1 173 ? 12.431 4.205 -28.529 1.00 97.75 173 ARG A CA 1
ATOM 1355 C C . ARG A 1 173 ? 12.235 4.168 -27.012 1.00 97.75 173 ARG A C 1
ATOM 1357 O O . ARG A 1 173 ? 11.409 4.921 -26.506 1.00 97.75 173 ARG A O 1
ATOM 1364 N N . SER A 1 174 ? 13.089 3.444 -26.286 1.00 97.62 174 SER A N 1
ATOM 1365 C CA . SER A 1 174 ? 13.181 3.496 -24.819 1.00 97.62 174 SER A CA 1
ATOM 1366 C C . SER A 1 174 ? 13.390 4.928 -24.313 1.00 97.62 174 SER A C 1
ATOM 1368 O O . SER A 1 174 ? 12.691 5.384 -23.410 1.00 97.62 174 SER A O 1
ATOM 1370 N N . ALA A 1 175 ? 14.282 5.695 -24.952 1.00 97.12 175 ALA A N 1
ATOM 1371 C CA . ALA A 1 175 ? 14.482 7.100 -24.610 1.00 97.12 175 ALA A CA 1
ATOM 1372 C C . ALA A 1 175 ? 13.214 7.947 -24.816 1.00 97.12 175 ALA A C 1
ATOM 1374 O O . ALA A 1 175 ? 12.938 8.830 -24.009 1.00 97.12 175 ALA A O 1
ATOM 1375 N N . ALA A 1 176 ? 12.439 7.696 -25.876 1.00 97.50 176 ALA A N 1
ATOM 1376 C CA . ALA A 1 176 ? 11.171 8.389 -26.116 1.00 97.50 176 ALA A CA 1
ATOM 1377 C C . ALA A 1 176 ? 10.107 8.012 -25.075 1.00 97.50 176 ALA A C 1
ATOM 1379 O O . ALA A 1 176 ? 9.408 8.890 -24.571 1.00 97.50 176 ALA A O 1
ATOM 1380 N N . TYR A 1 177 ? 10.035 6.736 -24.691 1.00 97.44 177 TYR A N 1
ATOM 1381 C CA . TYR A 1 177 ? 9.161 6.273 -23.615 1.00 97.44 177 TYR A CA 1
ATOM 1382 C C . TYR A 1 177 ? 9.501 6.908 -22.261 1.00 97.44 177 TYR A C 1
ATOM 1384 O O . TYR A 1 177 ? 8.586 7.334 -21.557 1.00 97.44 177 TYR A O 1
ATOM 1392 N N . LEU A 1 178 ? 10.790 7.070 -21.935 1.00 95.00 178 LEU A N 1
ATOM 1393 C CA . LEU A 1 178 ? 11.240 7.790 -20.736 1.00 95.00 178 LEU A CA 1
ATOM 1394 C C . LEU A 1 178 ? 10.712 9.228 -20.684 1.00 95.00 178 LEU A C 1
ATOM 1396 O O . LEU A 1 178 ? 10.239 9.671 -19.641 1.00 95.00 178 LEU A O 1
ATOM 1400 N N . GLN A 1 179 ? 10.758 9.955 -21.804 1.00 95.00 179 GLN A N 1
ATOM 1401 C CA . GLN A 1 179 ? 10.267 11.339 -21.857 1.00 95.00 179 GLN A CA 1
ATOM 1402 C C . GLN A 1 179 ? 8.746 11.434 -21.686 1.00 95.00 179 GLN A C 1
ATOM 1404 O O . GLN A 1 179 ? 8.243 12.432 -21.178 1.00 95.00 179 GLN A O 1
ATOM 1409 N N . LEU A 1 180 ? 8.017 10.381 -22.063 1.00 92.81 180 LEU A N 1
ATOM 1410 C CA . LEU A 1 180 ? 6.573 10.262 -21.859 1.00 92.81 180 LEU A CA 1
ATOM 1411 C C . LEU A 1 180 ? 6.189 9.599 -20.527 1.00 92.81 180 LEU A C 1
ATOM 1413 O O . LEU A 1 180 ? 5.008 9.331 -20.320 1.00 92.81 180 LEU A O 1
ATOM 1417 N N . GLN A 1 181 ? 7.156 9.314 -19.646 1.00 90.94 181 GLN A N 1
ATOM 1418 C CA . GLN A 1 181 ? 6.944 8.623 -18.365 1.00 90.94 181 GLN A CA 1
ATOM 1419 C C . GLN A 1 181 ? 6.291 7.232 -18.505 1.00 90.94 181 GLN A C 1
ATOM 1421 O O . GLN A 1 181 ? 5.615 6.755 -17.597 1.00 90.94 181 GLN A O 1
ATOM 1426 N N . LYS A 1 182 ? 6.490 6.567 -19.651 1.00 91.38 182 LYS A N 1
ATOM 1427 C CA . LYS A 1 182 ? 6.053 5.184 -19.916 1.00 91.38 182 LYS A CA 1
ATOM 1428 C C . LYS A 1 182 ? 7.197 4.232 -19.557 1.00 91.38 182 LYS A C 1
ATOM 1430 O O . LYS A 1 182 ? 7.871 3.691 -20.434 1.00 91.38 182 LYS A O 1
ATOM 1435 N N . TYR A 1 183 ? 7.503 4.137 -18.268 1.00 92.50 183 TYR A N 1
ATOM 1436 C CA . TYR A 1 183 ? 8.754 3.552 -17.784 1.00 92.50 183 TYR A CA 1
ATOM 1437 C C . TYR A 1 183 ? 8.848 2.038 -18.011 1.00 92.50 183 TYR A C 1
ATOM 1439 O O . TYR A 1 183 ? 9.923 1.557 -18.363 1.00 92.50 183 TYR A O 1
ATOM 1447 N N . GLU A 1 184 ? 7.742 1.297 -17.906 1.00 91.50 184 GLU A N 1
ATOM 1448 C CA . GLU A 1 184 ? 7.707 -0.148 -18.160 1.00 91.50 184 GLU A CA 1
ATOM 1449 C C . GLU A 1 184 ? 8.099 -0.456 -19.612 1.00 91.50 184 GLU A C 1
ATOM 1451 O O . GLU A 1 184 ? 9.022 -1.231 -19.865 1.00 91.50 184 GLU A O 1
ATOM 1456 N N . ASN A 1 185 ? 7.494 0.256 -20.570 1.00 94.50 185 ASN A N 1
ATOM 1457 C CA . ASN A 1 185 ? 7.854 0.159 -21.987 1.00 94.50 185 ASN A CA 1
ATOM 1458 C C . ASN A 1 185 ? 9.326 0.534 -22.231 1.00 94.50 185 ASN A C 1
ATOM 1460 O O . ASN A 1 185 ? 10.001 -0.075 -23.061 1.00 94.50 185 ASN A O 1
ATOM 1464 N N . ALA A 1 186 ? 9.849 1.530 -21.505 1.00 97.00 186 ALA A N 1
ATOM 1465 C CA . ALA A 1 186 ? 11.250 1.919 -21.618 1.00 97.00 186 ALA A CA 1
ATOM 1466 C C . ALA A 1 186 ? 12.206 0.816 -21.134 1.00 97.00 186 ALA A C 1
ATOM 1468 O O . ALA A 1 186 ? 13.239 0.595 -21.775 1.00 97.00 186 ALA A O 1
ATOM 1469 N N . VAL A 1 187 ? 11.869 0.122 -20.040 1.00 96.50 187 VAL A N 1
ATOM 1470 C CA . VAL A 1 187 ? 12.629 -1.027 -19.520 1.00 96.50 187 VAL A CA 1
ATOM 1471 C C . VAL A 1 187 ? 12.612 -2.182 -20.521 1.00 96.50 187 VAL A C 1
ATOM 1473 O O . VAL A 1 187 ? 13.671 -2.736 -20.818 1.00 96.50 187 VAL A O 1
ATOM 1476 N N . GLU A 1 188 ? 11.446 -2.530 -21.069 1.00 96.31 188 GLU A N 1
ATOM 1477 C CA . GLU A 1 188 ? 11.300 -3.608 -22.057 1.00 96.31 188 GLU A CA 1
ATOM 1478 C C . GLU A 1 188 ? 12.163 -3.375 -23.302 1.00 96.31 188 GLU A C 1
ATOM 1480 O O . GLU A 1 188 ? 12.915 -4.260 -23.725 1.00 96.31 188 GLU A O 1
ATOM 1485 N N . ASP A 1 189 ? 12.115 -2.164 -23.856 1.00 96.81 189 ASP A N 1
ATOM 1486 C CA . ASP A 1 189 ? 12.909 -1.795 -25.025 1.00 96.81 189 ASP A CA 1
ATOM 1487 C C . ASP A 1 189 ? 14.409 -1.767 -24.717 1.00 96.81 189 ASP A C 1
ATOM 1489 O O . ASP A 1 189 ? 15.215 -2.267 -25.504 1.00 96.81 189 ASP A O 1
ATOM 1493 N N . ALA A 1 190 ? 14.813 -1.231 -23.563 1.00 95.81 190 ALA A N 1
ATOM 1494 C CA . ALA A 1 190 ? 16.222 -1.214 -23.182 1.00 95.81 190 ALA A CA 1
ATOM 1495 C C . ALA A 1 190 ? 16.763 -2.636 -22.959 1.00 95.81 190 ALA A C 1
ATOM 1497 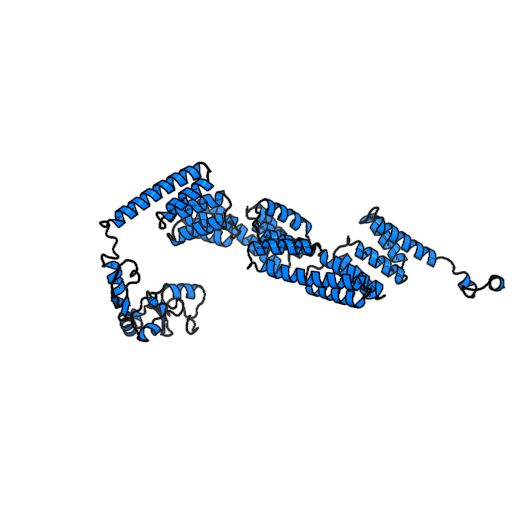O O . ALA A 1 190 ? 17.859 -2.956 -23.419 1.00 95.81 190 ALA A O 1
ATOM 1498 N N . ARG A 1 191 ? 15.979 -3.527 -22.336 1.00 96.12 191 ARG A N 1
ATOM 1499 C CA . ARG A 1 191 ? 16.320 -4.954 -22.214 1.00 96.12 191 ARG A CA 1
ATOM 1500 C C . ARG A 1 191 ? 16.399 -5.629 -23.581 1.00 96.12 191 ARG A C 1
ATOM 1502 O O . ARG A 1 191 ? 17.310 -6.417 -23.801 1.00 96.12 191 ARG A O 1
ATOM 1509 N N . SER A 1 192 ? 15.500 -5.308 -24.508 1.00 94.31 192 SER A N 1
ATOM 1510 C CA . SER A 1 192 ? 15.534 -5.842 -25.877 1.00 94.31 192 SER A CA 1
ATOM 1511 C C . SER A 1 192 ? 16.790 -5.397 -26.632 1.00 94.31 192 SER A C 1
ATOM 1513 O O . SER A 1 192 ? 17.453 -6.222 -27.257 1.00 94.31 192 SER A O 1
ATOM 1515 N N . ALA A 1 193 ? 17.195 -4.131 -26.487 1.00 93.06 193 ALA A N 1
ATOM 1516 C CA . ALA A 1 193 ? 18.461 -3.637 -27.023 1.00 93.06 193 ALA A CA 1
ATOM 1517 C C . ALA A 1 193 ? 19.668 -4.409 -26.459 1.00 93.06 193 ALA A C 1
ATOM 1519 O O . ALA A 1 193 ? 20.565 -4.782 -27.210 1.00 93.06 193 ALA A O 1
ATOM 1520 N N . LEU A 1 194 ? 19.677 -4.676 -25.149 1.00 90.94 194 LEU A N 1
ATOM 1521 C CA . LEU A 1 194 ? 20.764 -5.393 -24.476 1.00 90.94 194 LEU A CA 1
ATOM 1522 C C . LEU A 1 194 ? 20.773 -6.900 -24.759 1.00 90.94 194 LEU A C 1
ATOM 1524 O O . LEU A 1 194 ? 21.838 -7.504 -24.757 1.00 90.94 194 LEU A O 1
ATOM 1528 N N . LYS A 1 195 ? 19.622 -7.512 -25.061 1.00 93.62 195 LYS A N 1
ATOM 1529 C CA . LYS A 1 195 ? 19.565 -8.896 -25.563 1.00 93.62 195 LYS A CA 1
ATOM 1530 C C . LYS A 1 195 ? 20.271 -9.030 -26.913 1.00 93.62 195 LYS A C 1
ATOM 1532 O O . LYS A 1 195 ? 20.956 -10.018 -27.141 1.00 93.62 195 LYS A O 1
ATOM 1537 N N . LEU A 1 196 ? 20.102 -8.039 -27.790 1.00 89.56 196 LEU A N 1
ATOM 1538 C CA . LEU A 1 196 ? 20.731 -8.010 -29.114 1.00 89.56 196 LEU A CA 1
ATOM 1539 C C . LEU A 1 196 ? 22.208 -7.598 -29.049 1.00 89.56 196 LEU A C 1
ATOM 1541 O O . LEU A 1 196 ? 23.028 -8.112 -29.804 1.00 89.56 196 LEU A O 1
ATOM 1545 N N . ASN A 1 197 ? 22.557 -6.670 -28.156 1.00 88.56 197 ASN A N 1
ATOM 1546 C CA . ASN A 1 197 ? 23.935 -6.256 -27.916 1.00 88.56 197 ASN A CA 1
ATOM 1547 C C . ASN A 1 197 ? 24.189 -6.032 -26.413 1.00 88.56 197 ASN A C 1
ATOM 1549 O O . ASN A 1 197 ? 23.962 -4.924 -25.912 1.00 88.56 197 ASN A O 1
ATOM 1553 N N . PRO A 1 198 ? 24.716 -7.047 -25.703 1.00 90.19 198 PRO A N 1
ATOM 1554 C CA . PRO A 1 198 ? 24.962 -6.973 -24.261 1.00 90.19 198 PRO A CA 1
ATOM 1555 C C . PRO A 1 198 ? 25.969 -5.902 -23.843 1.00 90.19 198 PRO A C 1
ATOM 1557 O O . PRO A 1 198 ? 25.916 -5.421 -22.719 1.00 90.19 198 PRO A O 1
ATOM 1560 N N . ASN A 1 199 ? 26.869 -5.491 -24.739 1.00 87.06 199 ASN A N 1
ATOM 1561 C CA . ASN A 1 199 ? 27.901 -4.495 -24.445 1.00 87.06 199 ASN A CA 1
ATOM 1562 C C . ASN A 1 199 ? 27.467 -3.068 -24.818 1.00 87.06 199 ASN A C 1
ATOM 1564 O O . ASN A 1 199 ? 28.286 -2.144 -24.872 1.00 87.06 199 ASN A O 1
ATOM 1568 N N . TYR A 1 200 ? 26.182 -2.866 -25.130 1.00 87.38 200 TYR A N 1
ATOM 1569 C CA . TYR A 1 200 ? 25.696 -1.574 -25.579 1.00 87.38 200 TYR A CA 1
ATOM 1570 C C . TYR A 1 200 ? 25.508 -0.598 -24.416 1.00 87.38 200 TYR A C 1
ATOM 1572 O O . TYR A 1 200 ? 24.469 -0.545 -23.757 1.00 87.38 200 TYR A O 1
ATOM 1580 N N . VAL A 1 201 ? 26.515 0.254 -24.235 1.00 89.44 201 VAL A N 1
ATOM 1581 C CA . VAL A 1 201 ? 26.595 1.270 -23.177 1.00 89.44 201 VAL A CA 1
ATOM 1582 C C . VAL A 1 201 ? 25.331 2.127 -23.061 1.00 89.44 201 VAL A C 1
ATOM 1584 O O . VAL A 1 201 ? 24.760 2.249 -21.979 1.00 89.44 201 VAL A O 1
ATOM 1587 N N . ARG A 1 202 ? 24.838 2.694 -24.174 1.00 89.44 202 ARG A N 1
ATOM 1588 C CA . ARG A 1 202 ? 23.618 3.522 -24.135 1.00 89.44 202 ARG A CA 1
ATOM 1589 C C . ARG A 1 202 ? 22.392 2.698 -23.742 1.00 89.44 202 ARG A C 1
ATOM 1591 O O . ARG A 1 202 ? 21.514 3.232 -23.080 1.00 89.44 202 ARG A O 1
ATOM 1598 N N . GLY A 1 203 ? 22.331 1.417 -24.110 1.00 90.50 203 GLY A N 1
ATOM 1599 C CA . GLY A 1 203 ? 21.272 0.504 -23.671 1.00 90.50 203 GLY A CA 1
ATOM 1600 C C . GLY A 1 203 ? 21.237 0.374 -22.148 1.00 90.50 203 GLY A C 1
ATOM 1601 O O . GLY A 1 203 ? 20.178 0.542 -21.547 1.00 90.50 203 GLY A O 1
ATOM 1602 N N . HIS A 1 204 ? 22.400 0.196 -21.517 1.00 92.44 204 HIS A N 1
ATOM 1603 C CA . HIS A 1 204 ? 22.519 0.166 -20.057 1.00 92.44 204 HIS A CA 1
ATOM 1604 C C . HIS A 1 204 ? 22.153 1.497 -19.399 1.00 92.44 204 HIS A C 1
ATOM 1606 O O . HIS A 1 204 ? 21.435 1.491 -18.405 1.00 92.44 204 HIS A O 1
ATOM 1612 N N . GLN A 1 205 ? 22.566 2.633 -19.969 1.00 92.06 205 GLN A N 1
ATOM 1613 C CA . GLN A 1 205 ? 22.173 3.959 -19.472 1.00 92.06 205 GLN A CA 1
ATOM 1614 C C . GLN A 1 205 ? 20.652 4.170 -19.544 1.00 92.06 205 GLN A C 1
ATOM 1616 O O . GLN A 1 205 ? 20.049 4.674 -18.597 1.00 92.06 205 GLN A O 1
ATOM 1621 N N . ARG A 1 206 ? 20.007 3.770 -20.653 1.00 94.12 206 ARG A N 1
ATOM 1622 C CA . ARG A 1 206 ? 18.542 3.852 -20.793 1.00 94.12 206 ARG A CA 1
ATOM 1623 C C . ARG A 1 206 ? 17.828 2.939 -19.809 1.00 94.12 206 ARG A C 1
ATOM 1625 O O . ARG A 1 206 ? 16.865 3.378 -19.185 1.00 94.12 206 ARG A O 1
ATOM 1632 N N . LEU A 1 207 ? 18.328 1.717 -19.630 1.00 95.62 207 LEU A N 1
ATOM 1633 C CA . LEU A 1 207 ? 17.780 0.782 -18.657 1.00 95.62 207 LEU A CA 1
ATOM 1634 C C . LEU A 1 207 ? 17.913 1.328 -17.232 1.00 95.62 207 LEU A C 1
ATOM 1636 O O . LEU A 1 207 ? 16.919 1.390 -16.521 1.00 95.62 207 LEU A O 1
ATOM 1640 N N . ALA A 1 208 ? 19.100 1.792 -16.834 1.00 95.69 208 ALA A N 1
ATOM 1641 C CA . ALA A 1 208 ? 19.326 2.374 -15.515 1.00 95.69 208 ALA A CA 1
ATOM 1642 C C . ALA A 1 208 ? 18.419 3.586 -15.259 1.00 95.69 208 ALA A C 1
ATOM 1644 O O . ALA A 1 208 ? 17.787 3.657 -14.211 1.00 95.69 208 ALA A O 1
ATOM 1645 N N . GLY A 1 209 ? 18.279 4.493 -16.232 1.00 94.38 209 GLY A N 1
ATOM 1646 C CA . GLY A 1 209 ? 17.369 5.634 -16.121 1.00 94.38 209 GLY A CA 1
ATOM 1647 C C . GLY A 1 209 ? 15.906 5.220 -15.928 1.00 94.38 209 GLY A C 1
ATOM 1648 O O . GLY A 1 209 ? 15.216 5.790 -15.089 1.00 94.38 209 GLY A O 1
ATOM 1649 N N . ALA A 1 210 ? 15.434 4.200 -16.650 1.00 95.62 210 ALA A N 1
ATOM 1650 C CA . ALA A 1 210 ? 14.069 3.695 -16.492 1.00 95.62 210 ALA A CA 1
ATOM 1651 C C . ALA A 1 210 ? 13.860 2.989 -15.144 1.00 95.62 210 ALA A C 1
ATOM 1653 O O . ALA A 1 210 ? 12.854 3.220 -14.477 1.00 95.62 210 ALA A O 1
ATOM 1654 N N . LEU A 1 211 ? 14.839 2.199 -14.700 1.00 96.25 211 LEU A N 1
ATOM 1655 C CA . LEU A 1 211 ? 14.818 1.527 -13.399 1.00 96.25 211 LEU A CA 1
ATOM 1656 C C . LEU A 1 211 ? 14.815 2.524 -12.231 1.00 96.25 211 LEU A C 1
ATOM 1658 O O . LEU A 1 211 ? 14.100 2.312 -11.256 1.00 96.25 211 LEU A O 1
ATOM 1662 N N . MET A 1 212 ? 15.547 3.638 -12.341 1.00 95.06 212 MET A N 1
ATOM 1663 C CA . MET A 1 212 ? 15.523 4.718 -11.344 1.00 95.06 212 MET A CA 1
ATOM 1664 C C . MET A 1 212 ? 14.119 5.301 -11.167 1.00 95.06 212 MET A C 1
ATOM 1666 O O . MET A 1 212 ? 13.684 5.544 -10.045 1.00 95.06 212 MET A O 1
ATOM 1670 N N . GLU A 1 213 ? 13.384 5.501 -12.258 1.00 92.62 213 GLU A N 1
ATOM 1671 C CA . GLU A 1 213 ? 12.023 6.042 -12.205 1.00 92.62 213 GLU A CA 1
ATOM 1672 C C . GLU A 1 213 ? 11.007 5.008 -11.679 1.00 92.62 213 GLU A C 1
ATOM 1674 O O . GLU A 1 213 ? 10.095 5.366 -10.928 1.00 92.62 213 GLU A O 1
ATOM 1679 N N . MET A 1 214 ? 11.217 3.720 -11.975 1.00 91.81 214 MET A N 1
ATOM 1680 C CA . MET A 1 214 ? 10.445 2.600 -11.408 1.00 91.81 214 MET A CA 1
ATOM 1681 C C . MET A 1 214 ? 10.746 2.334 -9.923 1.00 91.81 214 MET A C 1
ATOM 1683 O O . MET A 1 214 ? 9.971 1.674 -9.236 1.00 91.81 214 MET A O 1
ATOM 1687 N N . GLY A 1 215 ? 11.847 2.873 -9.394 1.00 93.94 215 GLY A N 1
ATOM 1688 C CA . GLY A 1 215 ? 12.281 2.640 -8.014 1.00 93.94 215 GLY A CA 1
ATOM 1689 C C . GLY A 1 215 ? 13.166 1.402 -7.829 1.00 93.94 215 GLY A C 1
ATOM 1690 O O . GLY A 1 215 ? 13.525 1.068 -6.703 1.00 93.94 215 GLY A O 1
ATOM 1691 N N . GLU A 1 216 ? 13.580 0.744 -8.914 1.00 95.31 216 GLU A N 1
ATOM 1692 C CA . GLU A 1 216 ? 14.536 -0.372 -8.913 1.00 95.31 216 GLU A CA 1
ATOM 1693 C C . GLU A 1 216 ? 15.991 0.136 -8.827 1.00 95.31 216 GLU A C 1
ATOM 1695 O O . GLU A 1 216 ? 16.840 -0.122 -9.689 1.00 95.31 216 GLU A O 1
ATOM 1700 N N . PHE A 1 217 ? 16.298 0.892 -7.771 1.00 97.00 217 PHE A N 1
ATOM 1701 C CA . PHE A 1 217 ? 17.556 1.639 -7.645 1.00 97.00 217 PHE A CA 1
ATOM 1702 C C . PHE A 1 217 ? 18.804 0.748 -7.617 1.00 97.00 217 PHE A C 1
ATOM 1704 O O . PHE A 1 217 ? 19.827 1.099 -8.203 1.00 97.00 217 PHE A O 1
ATOM 1711 N N . ARG A 1 218 ? 18.729 -0.430 -6.984 1.00 96.38 218 ARG A N 1
ATOM 1712 C CA . ARG A 1 218 ? 19.863 -1.367 -6.901 1.00 96.38 218 ARG A CA 1
ATOM 1713 C C . ARG A 1 218 ? 20.246 -1.902 -8.282 1.00 96.38 218 ARG A C 1
ATOM 1715 O O . ARG A 1 218 ? 21.420 -1.908 -8.645 1.00 96.38 218 ARG A O 1
ATOM 1722 N N . SER A 1 219 ? 19.250 -2.309 -9.065 1.00 95.50 219 SER A N 1
ATOM 1723 C CA . SER A 1 219 ? 19.435 -2.772 -10.443 1.00 95.50 219 SER A CA 1
ATOM 1724 C C . SER A 1 219 ? 19.996 -1.653 -11.330 1.00 95.50 219 SER A C 1
ATOM 1726 O O . SER A 1 219 ? 20.912 -1.888 -12.119 1.00 95.50 219 SER A O 1
ATOM 1728 N N . ALA A 1 220 ? 19.504 -0.420 -11.160 1.00 95.62 220 ALA A N 1
ATOM 1729 C CA . ALA A 1 220 ? 20.036 0.749 -11.854 1.00 95.62 220 ALA A CA 1
ATOM 1730 C C . ALA A 1 220 ? 21.514 1.004 -11.514 1.00 95.62 220 ALA A C 1
ATOM 1732 O O . ALA A 1 220 ? 22.334 1.155 -12.421 1.00 95.62 220 ALA A O 1
ATOM 1733 N N . ALA A 1 221 ? 21.869 0.984 -10.225 1.00 95.75 221 ALA A N 1
ATOM 1734 C CA . ALA A 1 221 ? 23.242 1.165 -9.762 1.00 95.75 221 ALA A CA 1
ATOM 1735 C C . ALA A 1 221 ? 24.189 0.119 -10.370 1.00 95.75 221 ALA A C 1
ATOM 1737 O O . ALA A 1 221 ? 25.251 0.489 -10.868 1.00 95.75 221 ALA A O 1
ATOM 1738 N N . ASN A 1 222 ? 23.778 -1.153 -10.414 1.00 94.50 222 ASN A N 1
ATOM 1739 C CA . ASN A 1 222 ? 24.566 -2.235 -11.008 1.00 94.50 222 ASN A CA 1
ATOM 1740 C C . ASN A 1 222 ? 24.846 -2.005 -12.502 1.00 94.50 222 ASN A C 1
ATOM 1742 O O . ASN A 1 222 ? 25.980 -2.163 -12.949 1.00 94.50 222 ASN A O 1
ATOM 1746 N N . HIS A 1 223 ? 23.838 -1.598 -13.281 1.00 92.75 223 HIS A N 1
ATOM 1747 C CA . HIS A 1 223 ? 24.025 -1.328 -14.711 1.00 92.75 223 HIS A CA 1
ATOM 1748 C C . HIS A 1 223 ? 24.930 -0.125 -14.984 1.00 92.75 223 HIS A C 1
ATOM 1750 O O . HIS A 1 223 ? 25.685 -0.146 -15.956 1.00 92.75 223 HIS A O 1
ATOM 1756 N N . LEU A 1 224 ? 24.883 0.903 -14.134 1.00 93.06 224 LEU A N 1
ATOM 1757 C CA . LEU A 1 224 ? 25.803 2.038 -14.225 1.00 93.06 224 LEU A CA 1
ATOM 1758 C C . LEU A 1 224 ? 27.233 1.620 -13.853 1.00 93.06 224 LEU A C 1
ATOM 1760 O O . LEU A 1 224 ? 28.174 1.984 -14.558 1.00 93.06 224 LEU A O 1
ATOM 1764 N N . ALA A 1 225 ? 27.389 0.787 -12.816 1.00 93.56 225 ALA A N 1
ATOM 1765 C CA . ALA A 1 225 ? 28.685 0.332 -12.311 1.00 93.56 225 ALA A CA 1
ATOM 1766 C C . ALA A 1 225 ? 29.547 -0.360 -13.375 1.00 93.56 225 ALA A C 1
ATOM 1768 O O . ALA A 1 225 ? 30.753 -0.128 -13.436 1.00 93.56 225 ALA A O 1
ATOM 1769 N N . MET A 1 226 ? 28.923 -1.153 -14.255 1.00 89.38 226 MET A N 1
ATOM 1770 C CA . MET A 1 226 ? 29.609 -1.898 -15.321 1.00 89.38 226 MET A CA 1
ATOM 1771 C C . MET A 1 226 ? 30.467 -1.016 -16.243 1.00 89.38 226 MET A C 1
ATOM 1773 O O . MET A 1 226 ? 31.427 -1.506 -16.837 1.00 89.38 226 MET A O 1
ATOM 1777 N N . TYR A 1 227 ? 30.131 0.272 -16.379 1.00 88.50 227 TYR A N 1
ATOM 1778 C CA . TYR A 1 227 ? 30.778 1.181 -17.327 1.00 88.50 227 TYR A CA 1
ATOM 1779 C C . TYR A 1 227 ? 31.435 2.400 -16.675 1.00 88.50 227 TYR A C 1
ATOM 1781 O O . TYR A 1 227 ? 32.028 3.194 -17.399 1.00 88.50 227 TYR A O 1
ATOM 1789 N N . LEU A 1 228 ? 31.418 2.529 -15.342 1.00 89.00 228 LEU A N 1
ATOM 1790 C CA . LEU A 1 228 ? 32.023 3.664 -14.624 1.00 89.00 228 LEU A CA 1
ATOM 1791 C C . LEU A 1 228 ? 33.501 3.875 -14.955 1.00 89.00 228 LEU A C 1
ATOM 1793 O O . LEU A 1 228 ? 33.933 5.006 -15.144 1.00 89.00 228 LEU A O 1
ATOM 1797 N N . ALA A 1 229 ? 34.267 2.787 -15.072 1.00 86.25 229 ALA A N 1
ATOM 1798 C CA . ALA A 1 229 ? 35.689 2.861 -15.407 1.00 86.25 229 ALA A CA 1
ATOM 1799 C C . ALA A 1 229 ? 35.940 3.437 -16.814 1.00 86.25 229 ALA A C 1
ATOM 1801 O O . ALA A 1 229 ? 36.994 4.009 -17.066 1.00 86.25 229 ALA A O 1
ATOM 1802 N N . LYS A 1 230 ? 34.978 3.271 -17.734 1.00 85.94 230 LYS A N 1
ATOM 1803 C CA . LYS A 1 230 ? 35.058 3.767 -19.117 1.00 85.94 230 LYS A CA 1
ATOM 1804 C C . LYS A 1 230 ? 34.404 5.137 -19.288 1.00 85.94 230 LYS A C 1
ATOM 1806 O O . LYS A 1 230 ? 34.819 5.879 -20.168 1.00 85.94 230 LYS A O 1
ATOM 1811 N N . LEU A 1 231 ? 33.384 5.439 -18.486 1.00 86.81 231 LEU A N 1
ATOM 1812 C CA . LEU A 1 231 ? 32.584 6.661 -18.537 1.00 86.81 231 LEU A CA 1
ATOM 1813 C C . LEU A 1 231 ? 32.434 7.251 -17.126 1.00 86.81 231 LEU A C 1
ATOM 1815 O O . LEU A 1 231 ? 31.428 6.992 -16.450 1.00 86.81 231 LEU A O 1
ATOM 1819 N N . PRO A 1 232 ? 33.424 8.035 -16.663 1.00 88.38 232 PRO A N 1
ATOM 1820 C CA . PRO A 1 232 ? 33.399 8.658 -15.341 1.00 88.38 232 PRO A CA 1
ATOM 1821 C C . PRO A 1 232 ? 32.207 9.600 -15.124 1.00 88.38 232 PRO A C 1
ATOM 1823 O O . PRO A 1 232 ? 31.787 9.801 -13.986 1.00 88.38 232 PRO A O 1
ATOM 1826 N N . GLU A 1 233 ? 31.613 10.146 -16.190 1.00 88.50 233 GLU A N 1
ATOM 1827 C CA . GLU A 1 233 ? 30.432 11.013 -16.114 1.00 88.50 233 GLU A CA 1
ATOM 1828 C C . GLU A 1 233 ? 29.191 10.315 -15.532 1.00 88.50 233 GLU A C 1
ATOM 1830 O O . GLU A 1 233 ? 28.286 10.986 -15.042 1.00 88.50 233 GLU A O 1
ATOM 1835 N N . LEU A 1 234 ? 29.158 8.975 -15.531 1.00 88.94 234 LEU A N 1
ATOM 1836 C CA . LEU A 1 234 ? 28.099 8.186 -14.893 1.00 88.94 234 LEU A CA 1
ATOM 1837 C C . LEU A 1 234 ? 28.235 8.108 -13.366 1.00 88.94 234 LEU A C 1
ATOM 1839 O O . LEU A 1 234 ? 27.336 7.588 -12.702 1.00 88.94 234 LEU A O 1
ATOM 1843 N N . GLY A 1 235 ? 29.340 8.604 -12.801 1.00 90.94 235 GLY A N 1
ATOM 1844 C CA . GLY A 1 235 ? 29.633 8.524 -11.372 1.00 90.94 235 GLY A CA 1
ATOM 1845 C C . GLY A 1 235 ? 28.569 9.177 -10.492 1.00 90.94 235 GLY A C 1
ATOM 1846 O O . GLY A 1 235 ? 28.168 8.589 -9.489 1.00 90.94 235 GLY A O 1
ATOM 1847 N N . SER A 1 236 ? 28.056 10.345 -10.888 1.00 91.50 236 SER A N 1
ATOM 1848 C CA . SER A 1 236 ? 27.027 11.070 -10.129 1.00 91.50 236 SER A CA 1
ATOM 1849 C C . SER A 1 236 ? 25.695 10.313 -10.090 1.00 91.50 236 SER A C 1
ATOM 1851 O O . SER A 1 236 ? 25.121 10.117 -9.016 1.00 91.50 236 SER A O 1
ATOM 1853 N N . ASP A 1 237 ? 25.228 9.830 -11.243 1.00 91.12 237 ASP A N 1
ATOM 1854 C CA . ASP A 1 237 ? 24.000 9.040 -11.357 1.00 91.12 237 ASP A CA 1
ATOM 1855 C C . ASP A 1 237 ? 24.124 7.702 -10.618 1.00 91.12 237 ASP A C 1
ATOM 1857 O O . ASP A 1 237 ? 23.183 7.274 -9.947 1.00 91.12 237 ASP A O 1
ATOM 1861 N N . HIS A 1 238 ? 25.295 7.061 -10.681 1.00 94.94 238 HIS A N 1
ATOM 1862 C CA . HIS A 1 238 ? 25.567 5.828 -9.948 1.00 94.94 238 HIS A CA 1
ATOM 1863 C C . HIS A 1 238 ? 25.559 6.047 -8.433 1.00 94.94 238 HIS A C 1
ATOM 1865 O O . HIS A 1 238 ? 24.901 5.297 -7.713 1.00 94.94 238 HIS A O 1
ATOM 1871 N N . GLN A 1 239 ? 26.236 7.088 -7.941 1.00 94.88 239 GLN A N 1
ATOM 1872 C CA . GLN A 1 239 ? 26.259 7.421 -6.517 1.00 94.88 239 GLN A CA 1
ATOM 1873 C C . GLN A 1 239 ? 24.852 7.733 -6.002 1.00 94.88 239 GLN A C 1
ATOM 1875 O O . GLN A 1 239 ? 24.454 7.253 -4.940 1.00 94.88 239 GLN A O 1
ATOM 1880 N N . LYS A 1 240 ? 24.061 8.471 -6.787 1.00 95.19 240 LYS A N 1
ATOM 1881 C CA . LYS A 1 240 ? 22.656 8.733 -6.479 1.00 95.19 240 LYS A CA 1
ATOM 1882 C C . LYS A 1 240 ? 21.833 7.441 -6.435 1.00 95.19 240 LYS A C 1
ATOM 1884 O O . LYS A 1 240 ? 21.045 7.257 -5.510 1.00 95.19 240 LYS A O 1
ATOM 1889 N N . ALA A 1 241 ? 22.011 6.541 -7.403 1.00 95.94 241 ALA A N 1
ATOM 1890 C CA . ALA A 1 241 ? 21.334 5.245 -7.427 1.00 95.94 241 ALA A CA 1
ATOM 1891 C C . ALA A 1 241 ? 21.695 4.386 -6.203 1.00 95.94 241 ALA A C 1
ATOM 1893 O O . ALA A 1 241 ? 20.807 3.785 -5.602 1.00 95.94 241 ALA A O 1
ATOM 1894 N N . LEU A 1 242 ? 22.967 4.377 -5.788 1.00 96.75 242 LEU A N 1
ATOM 1895 C CA . LEU A 1 242 ? 23.415 3.699 -4.569 1.00 96.75 242 LEU A CA 1
ATOM 1896 C C . LEU A 1 242 ? 22.782 4.293 -3.312 1.00 96.75 242 LEU A C 1
ATOM 1898 O O . LEU A 1 242 ? 22.264 3.541 -2.492 1.00 96.75 242 LEU A O 1
ATOM 1902 N N . GLN A 1 243 ? 22.767 5.621 -3.179 1.00 96.50 243 GLN A N 1
ATOM 1903 C CA . GLN A 1 243 ? 22.160 6.290 -2.027 1.00 96.50 243 GLN A CA 1
ATOM 1904 C C . GLN A 1 243 ? 20.664 5.962 -1.907 1.00 96.50 243 GLN A C 1
ATOM 1906 O O . GLN A 1 243 ? 20.176 5.664 -0.818 1.00 96.50 243 GLN A O 1
ATOM 1911 N N . LEU A 1 244 ? 19.936 5.975 -3.028 1.00 97.19 244 LEU A N 1
ATOM 1912 C CA . LEU A 1 244 ? 18.522 5.596 -3.063 1.00 97.19 244 LEU A CA 1
ATOM 1913 C C . LEU A 1 244 ? 18.319 4.109 -2.744 1.00 97.19 244 LEU A C 1
ATOM 1915 O O . LEU A 1 244 ? 17.408 3.765 -1.995 1.00 97.19 244 LEU A O 1
ATOM 1919 N N . ALA A 1 245 ? 19.166 3.226 -3.281 1.00 97.50 245 ALA A N 1
ATOM 1920 C CA . ALA A 1 245 ? 19.103 1.791 -3.013 1.00 97.50 245 ALA A CA 1
ATOM 1921 C C . ALA A 1 245 ? 19.372 1.469 -1.537 1.00 97.50 245 ALA A C 1
ATOM 1923 O O . ALA A 1 245 ? 18.663 0.651 -0.953 1.00 97.50 245 ALA A O 1
ATOM 1924 N N . GLN A 1 246 ? 20.359 2.133 -0.934 1.00 97.44 246 GLN A N 1
ATOM 1925 C CA . GLN A 1 246 ? 20.682 1.987 0.478 1.00 97.44 246 GLN A CA 1
ATOM 1926 C C . GLN A 1 246 ? 19.533 2.485 1.355 1.00 97.44 246 GLN A C 1
ATOM 1928 O O . GLN A 1 246 ? 19.037 1.725 2.175 1.00 97.44 246 GLN A O 1
ATOM 1933 N N . GLY A 1 247 ? 19.018 3.695 1.111 1.00 97.38 247 GLY A N 1
ATOM 1934 C CA . GLY A 1 247 ? 17.883 4.207 1.882 1.00 97.38 247 GLY A CA 1
ATOM 1935 C C . GLY A 1 247 ? 16.617 3.352 1.744 1.00 97.38 247 GLY A C 1
ATOM 1936 O O . GLY A 1 247 ? 15.887 3.186 2.716 1.00 97.38 247 GLY A O 1
ATOM 1937 N N . MET A 1 248 ? 16.363 2.748 0.576 1.00 97.88 248 MET A N 1
ATOM 1938 C CA . MET A 1 248 ? 15.277 1.768 0.438 1.00 97.88 248 MET A CA 1
ATOM 1939 C C . MET A 1 248 ? 15.515 0.528 1.304 1.00 97.88 248 MET A C 1
ATOM 1941 O O . MET A 1 248 ? 14.611 0.113 2.023 1.00 97.88 248 MET A O 1
ATOM 1945 N N . SER A 1 249 ? 16.728 -0.031 1.274 1.00 97.88 249 SER A N 1
ATOM 1946 C CA . SER A 1 249 ? 17.099 -1.198 2.083 1.00 97.88 249 SER A CA 1
ATOM 1947 C C . SER A 1 249 ? 16.992 -0.916 3.585 1.00 97.88 249 SER A C 1
ATOM 1949 O O . SER A 1 249 ? 16.418 -1.717 4.322 1.00 97.88 249 SER A O 1
ATOM 1951 N N . ASP A 1 250 ? 17.500 0.230 4.037 1.00 97.81 250 ASP A N 1
ATOM 1952 C CA . ASP A 1 250 ? 17.485 0.638 5.444 1.00 97.81 250 ASP A CA 1
ATOM 1953 C C . ASP A 1 250 ? 16.049 0.901 5.923 1.00 97.81 250 ASP A C 1
ATOM 1955 O O . ASP A 1 250 ? 15.642 0.438 6.989 1.00 97.81 250 ASP A O 1
ATOM 1959 N N . GLY A 1 251 ? 15.236 1.570 5.098 1.00 97.81 251 GLY A N 1
ATOM 1960 C CA . GLY A 1 251 ? 13.818 1.787 5.379 1.00 97.81 251 GLY A CA 1
ATOM 1961 C C . GLY A 1 251 ? 13.029 0.476 5.459 1.00 97.81 251 GLY A C 1
ATOM 1962 O O . GLY A 1 251 ? 12.220 0.292 6.367 1.00 97.81 251 GLY A O 1
ATOM 1963 N N . GLU A 1 252 ? 13.278 -0.472 4.552 1.00 97.00 252 GLU A N 1
ATOM 1964 C CA . GLU A 1 252 ? 12.665 -1.805 4.590 1.00 97.00 252 GLU A CA 1
ATOM 1965 C C . GLU A 1 252 ? 13.108 -2.625 5.809 1.00 97.00 252 GLU A C 1
ATOM 1967 O O . GLU A 1 252 ? 12.291 -3.347 6.389 1.00 97.00 252 GLU A O 1
ATOM 1972 N N . ALA A 1 253 ? 14.371 -2.515 6.227 1.00 97.94 253 ALA A N 1
ATOM 1973 C CA . ALA A 1 253 ? 14.864 -3.139 7.452 1.00 97.94 253 ALA A CA 1
ATOM 1974 C C . ALA A 1 253 ? 14.149 -2.564 8.685 1.00 97.94 253 ALA A C 1
ATOM 1976 O O . ALA A 1 253 ? 13.578 -3.320 9.473 1.00 97.94 253 ALA A O 1
ATOM 1977 N N . ALA A 1 254 ? 14.054 -1.236 8.786 1.00 97.88 254 ALA A N 1
ATOM 1978 C CA . ALA A 1 254 ? 13.321 -0.564 9.857 1.00 97.88 254 ALA A CA 1
ATOM 1979 C C . ALA A 1 254 ? 11.829 -0.957 9.884 1.00 97.88 254 ALA A C 1
ATOM 1981 O O . ALA A 1 254 ? 11.260 -1.153 10.959 1.00 97.88 254 ALA A O 1
ATOM 1982 N N . MET A 1 255 ? 11.191 -1.152 8.721 1.00 97.00 255 MET A N 1
ATOM 1983 C CA . MET A 1 255 ? 9.818 -1.676 8.635 1.00 97.00 255 MET A CA 1
ATOM 1984 C C . MET A 1 255 ? 9.695 -3.086 9.223 1.00 97.00 255 MET A C 1
ATOM 1986 O O . MET A 1 255 ? 8.742 -3.355 9.954 1.00 97.00 255 MET A O 1
ATOM 1990 N N . LYS A 1 256 ? 10.646 -3.983 8.928 1.00 96.12 256 LYS A N 1
ATOM 1991 C CA . LYS A 1 256 ? 10.656 -5.362 9.454 1.00 96.12 256 LYS A CA 1
ATOM 1992 C C . LYS A 1 256 ? 10.880 -5.402 10.964 1.00 96.12 256 LYS A C 1
ATOM 1994 O O . LYS A 1 256 ? 10.295 -6.240 11.640 1.00 96.12 256 LYS A O 1
ATOM 1999 N N . GLU A 1 257 ? 11.680 -4.478 11.488 1.00 96.44 257 GLU A N 1
ATOM 2000 C CA . GLU A 1 257 ? 11.929 -4.322 12.925 1.00 96.44 257 GLU A CA 1
ATOM 2001 C C . GLU A 1 257 ? 10.782 -3.617 13.673 1.00 96.44 257 GLU A C 1
ATOM 2003 O O . GLU A 1 257 ? 10.825 -3.487 14.894 1.00 96.44 257 GLU A O 1
ATOM 2008 N N . GLY A 1 258 ? 9.750 -3.139 12.967 1.00 94.94 258 GLY A N 1
ATOM 2009 C CA . GLY A 1 258 ? 8.637 -2.392 13.559 1.00 94.94 258 GLY A CA 1
ATOM 2010 C C . GLY A 1 258 ? 8.965 -0.932 13.901 1.00 94.94 258 GLY A C 1
ATOM 2011 O O . GLY A 1 258 ? 8.154 -0.242 14.523 1.00 94.94 258 GLY A O 1
ATOM 2012 N N . LYS A 1 259 ? 10.124 -0.420 13.469 1.00 96.50 259 LYS A N 1
ATOM 2013 C CA . LYS A 1 259 ? 10.569 0.970 13.653 1.00 96.50 259 LYS A CA 1
ATOM 2014 C C . LYS A 1 259 ? 9.971 1.883 12.576 1.00 96.50 259 LYS A C 1
ATOM 2016 O O . LYS A 1 259 ? 10.666 2.536 11.802 1.00 96.50 259 LYS A O 1
ATOM 2021 N N . TYR A 1 260 ? 8.643 1.945 12.520 1.00 96.00 260 TYR A N 1
ATOM 2022 C CA . TYR A 1 260 ? 7.916 2.600 11.425 1.00 96.00 260 TYR A CA 1
ATOM 2023 C C . TYR A 1 260 ? 8.186 4.107 11.296 1.00 96.00 260 TYR A C 1
ATOM 2025 O O . TYR A 1 260 ? 8.206 4.642 10.190 1.00 96.00 260 TYR A O 1
ATOM 2033 N N . MET A 1 261 ? 8.412 4.813 12.408 1.00 94.69 261 MET A N 1
ATOM 2034 C CA . MET A 1 261 ? 8.694 6.256 12.366 1.00 94.69 261 MET A CA 1
ATOM 2035 C C . MET A 1 261 ? 10.093 6.556 11.819 1.00 94.69 261 MET A C 1
ATOM 2037 O O . MET A 1 261 ? 10.258 7.536 11.098 1.00 94.69 261 MET A O 1
ATOM 2041 N N . GLU A 1 262 ? 11.069 5.698 12.111 1.00 97.00 262 GLU A N 1
ATOM 2042 C CA . GLU A 1 262 ? 12.410 5.764 11.528 1.00 97.00 262 GLU A CA 1
ATOM 2043 C C . GLU A 1 262 ? 12.354 5.432 10.032 1.00 97.00 262 GLU A C 1
ATOM 2045 O O . GLU A 1 262 ? 12.806 6.225 9.210 1.00 97.00 262 GLU A O 1
ATOM 2050 N N . ALA A 1 263 ? 11.672 4.340 9.662 1.00 97.88 263 ALA A N 1
ATOM 2051 C CA . ALA A 1 263 ? 11.448 3.975 8.263 1.00 97.88 263 ALA A CA 1
ATOM 2052 C C . ALA A 1 263 ? 10.821 5.129 7.462 1.00 97.88 263 ALA A C 1
ATOM 2054 O O . ALA A 1 263 ? 11.283 5.476 6.377 1.00 97.88 263 ALA A O 1
ATOM 2055 N N . ARG A 1 264 ? 9.801 5.786 8.026 1.00 96.31 264 ARG A N 1
ATOM 2056 C CA . ARG A 1 264 ? 9.165 6.970 7.435 1.00 96.31 264 ARG A CA 1
ATOM 2057 C C . ARG A 1 264 ? 10.162 8.105 7.194 1.00 96.31 264 ARG A C 1
ATOM 2059 O O . ARG A 1 264 ? 10.113 8.729 6.136 1.00 96.31 264 ARG A O 1
ATOM 2066 N N . GLN A 1 265 ? 11.030 8.406 8.160 1.00 96.19 265 GLN A N 1
ATOM 2067 C CA . GLN A 1 265 ? 12.040 9.458 8.010 1.00 96.19 265 GLN A CA 1
ATOM 2068 C C . GLN A 1 265 ? 13.020 9.124 6.883 1.00 96.19 265 GLN A C 1
ATOM 2070 O O . GLN A 1 265 ? 13.280 9.983 6.039 1.00 96.19 265 GLN A O 1
ATOM 2075 N N . ILE A 1 266 ? 13.479 7.872 6.817 1.00 97.38 266 ILE A N 1
ATOM 2076 C CA . ILE A 1 266 ? 14.367 7.382 5.757 1.00 97.38 266 ILE A CA 1
ATOM 2077 C C . ILE A 1 266 ? 13.694 7.530 4.386 1.00 97.38 266 ILE A C 1
ATOM 2079 O O . ILE A 1 266 ? 14.255 8.164 3.490 1.00 97.38 266 ILE A O 1
ATOM 2083 N N . PHE A 1 267 ? 12.463 7.027 4.229 1.00 97.62 267 PHE A N 1
ATOM 2084 C CA . PHE A 1 267 ? 11.719 7.108 2.968 1.00 97.62 267 PHE A CA 1
ATOM 2085 C C . PHE A 1 267 ? 11.446 8.553 2.532 1.00 97.62 267 PHE A C 1
ATOM 2087 O O . PHE A 1 267 ? 11.584 8.879 1.352 1.00 97.62 267 PHE A O 1
ATOM 2094 N N . ASN A 1 268 ? 11.123 9.445 3.472 1.00 94.50 268 ASN A N 1
ATOM 2095 C CA . ASN A 1 268 ? 10.940 10.865 3.178 1.00 94.50 268 ASN A CA 1
ATOM 2096 C C . ASN A 1 268 ? 12.246 11.521 2.707 1.00 94.50 268 ASN A C 1
ATOM 2098 O O . ASN A 1 268 ? 12.219 12.279 1.736 1.00 94.50 268 ASN A O 1
ATOM 2102 N N . ALA A 1 269 ? 13.385 11.199 3.327 1.00 95.19 269 ALA A N 1
ATOM 2103 C CA . ALA A 1 269 ? 14.682 11.741 2.926 1.00 95.19 269 ALA A CA 1
ATOM 2104 C C . ALA A 1 269 ? 15.035 11.356 1.480 1.00 95.19 269 ALA A C 1
ATOM 2106 O O . ALA A 1 269 ? 15.381 12.220 0.674 1.00 95.19 269 ALA A O 1
ATOM 2107 N N . ILE A 1 270 ? 14.865 10.083 1.111 1.00 95.81 270 ILE A N 1
ATOM 2108 C CA . ILE A 1 270 ? 15.139 9.635 -0.262 1.00 95.81 270 ILE A CA 1
ATOM 2109 C C . ILE A 1 270 ? 14.068 10.080 -1.271 1.00 95.81 270 ILE A C 1
ATOM 2111 O O . ILE A 1 270 ? 14.372 10.219 -2.457 1.00 95.81 270 ILE A O 1
ATOM 2115 N N . SER A 1 271 ? 12.835 10.361 -0.832 1.00 93.56 271 SER A N 1
ATOM 2116 C CA . SER A 1 271 ? 11.783 10.886 -1.714 1.00 93.56 271 SER A CA 1
ATOM 2117 C C . SER A 1 271 ? 12.127 12.264 -2.285 1.00 93.56 271 SER A C 1
ATOM 2119 O O . SER A 1 271 ? 11.786 12.546 -3.426 1.00 93.56 271 SER A O 1
ATOM 2121 N N . GLY A 1 272 ? 12.877 13.095 -1.548 1.00 90.25 272 GLY A N 1
ATOM 2122 C CA . GLY A 1 272 ? 13.364 14.384 -2.052 1.00 90.25 272 GLY A CA 1
ATOM 2123 C C . GLY A 1 272 ? 14.454 14.252 -3.122 1.00 90.25 272 GLY A C 1
ATOM 2124 O O . GLY A 1 272 ? 14.693 15.186 -3.885 1.00 90.25 272 GLY A O 1
ATOM 2125 N N . LEU A 1 273 ? 15.105 13.089 -3.205 1.00 90.31 273 LEU A N 1
ATOM 2126 C CA . LEU A 1 273 ? 16.184 12.814 -4.154 1.00 90.31 273 LEU A CA 1
ATOM 2127 C C . LEU A 1 273 ? 15.675 12.126 -5.430 1.00 90.31 273 LEU A C 1
ATOM 2129 O O . LEU A 1 273 ? 16.325 12.215 -6.476 1.00 90.31 273 LEU A O 1
ATOM 2133 N N . SER A 1 274 ? 14.528 11.446 -5.371 1.00 90.69 274 SER A N 1
ATOM 2134 C CA . SER A 1 274 ? 13.977 10.646 -6.468 1.00 90.69 274 SER A CA 1
ATOM 2135 C C . SER A 1 274 ? 12.690 11.238 -7.040 1.00 90.69 274 SER A C 1
ATOM 2137 O O . SER A 1 274 ? 11.879 11.815 -6.329 1.00 90.69 274 SER A O 1
ATOM 2139 N N . LYS A 1 275 ? 12.471 11.049 -8.344 1.00 88.00 275 LYS A N 1
ATOM 2140 C CA . LYS A 1 275 ? 11.179 11.322 -9.001 1.00 88.00 275 LYS A CA 1
ATOM 2141 C C . LYS A 1 275 ? 10.231 10.122 -8.947 1.00 88.00 275 LYS A C 1
ATOM 2143 O O . LYS A 1 275 ? 9.061 10.233 -9.316 1.00 88.00 275 LYS A O 1
ATOM 2148 N N . SER A 1 276 ? 10.739 8.969 -8.513 1.00 91.88 276 SER A N 1
ATOM 2149 C CA . SER A 1 276 ? 9.940 7.763 -8.361 1.00 91.88 276 SER A CA 1
ATOM 2150 C C . SER A 1 276 ? 8.900 7.947 -7.260 1.00 91.88 276 SER A C 1
ATOM 2152 O O . SER A 1 276 ? 9.164 8.528 -6.209 1.00 91.88 276 SER A O 1
ATOM 2154 N N . VAL A 1 277 ? 7.714 7.395 -7.489 1.00 93.19 277 VAL A N 1
ATOM 2155 C CA . VAL A 1 277 ? 6.629 7.374 -6.501 1.00 93.19 277 VAL A CA 1
ATOM 2156 C C . VAL A 1 277 ? 6.878 6.298 -5.431 1.00 93.19 277 VAL A C 1
ATOM 2158 O O . VAL A 1 277 ? 6.300 6.359 -4.346 1.00 93.19 277 VAL A O 1
ATOM 2161 N N . THR A 1 278 ? 7.778 5.347 -5.695 1.00 95.00 278 THR A N 1
ATOM 2162 C CA . THR A 1 278 ? 8.047 4.191 -4.831 1.00 95.00 278 THR A CA 1
ATOM 2163 C C . THR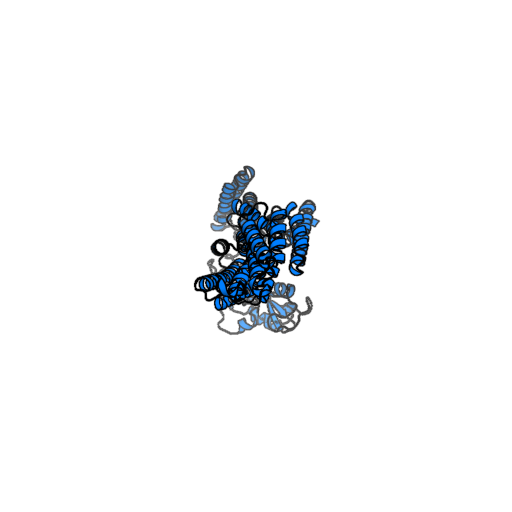 A 1 278 ? 8.457 4.587 -3.405 1.00 95.00 278 THR A C 1
ATOM 2165 O O . THR A 1 278 ? 7.785 4.136 -2.473 1.00 95.00 278 THR A O 1
ATOM 2168 N N . PRO A 1 279 ? 9.441 5.485 -3.175 1.00 96.62 279 PRO A N 1
ATOM 2169 C CA . PRO A 1 279 ? 9.770 5.925 -1.819 1.00 96.62 279 PRO A CA 1
ATOM 2170 C C . PRO A 1 279 ? 8.618 6.619 -1.092 1.00 96.62 279 PRO A C 1
ATOM 2172 O O . PRO A 1 279 ? 8.405 6.382 0.094 1.00 96.62 279 PRO A O 1
ATOM 2175 N N . VAL A 1 280 ? 7.831 7.432 -1.807 1.00 96.31 280 VAL A N 1
ATOM 2176 C CA . VAL A 1 280 ? 6.659 8.109 -1.233 1.00 96.31 280 VAL A CA 1
ATOM 2177 C C . VAL A 1 280 ? 5.658 7.073 -0.729 1.00 96.31 280 VAL A C 1
ATOM 2179 O O . VAL A 1 280 ? 5.221 7.139 0.416 1.00 96.31 280 VAL A O 1
ATOM 2182 N N . LEU A 1 281 ? 5.328 6.072 -1.549 1.00 97.06 281 LEU A N 1
ATOM 2183 C CA . LEU A 1 281 ? 4.404 5.007 -1.155 1.00 97.06 281 LEU A CA 1
ATOM 2184 C C . LEU A 1 281 ? 4.935 4.171 0.012 1.00 97.06 281 LEU A C 1
ATOM 2186 O O . LEU A 1 281 ? 4.140 3.747 0.849 1.00 97.06 281 LEU A O 1
ATOM 2190 N N . MET A 1 282 ? 6.247 3.950 0.104 1.00 97.38 282 MET A N 1
ATOM 2191 C CA . MET A 1 282 ? 6.844 3.262 1.253 1.00 97.38 282 MET A CA 1
ATOM 2192 C C . MET A 1 282 ? 6.753 4.083 2.541 1.00 97.38 282 MET A C 1
ATOM 2194 O O . MET A 1 282 ? 6.352 3.547 3.575 1.00 97.38 282 MET A O 1
ATOM 2198 N N . GLY A 1 283 ? 6.995 5.395 2.472 1.00 97.06 283 GLY A N 1
ATOM 2199 C CA . GLY A 1 283 ? 6.762 6.304 3.597 1.00 97.06 283 GLY A CA 1
ATOM 2200 C C . GLY A 1 283 ? 5.304 6.291 4.066 1.00 97.06 283 GLY A C 1
ATOM 2201 O O . GLY A 1 283 ? 5.034 6.218 5.264 1.00 97.06 283 GLY A O 1
ATOM 2202 N N . LEU A 1 284 ? 4.350 6.268 3.129 1.00 97.44 284 LEU A N 1
ATOM 2203 C CA . LEU A 1 284 ? 2.924 6.156 3.451 1.00 97.44 284 LEU A CA 1
ATOM 2204 C C . LEU A 1 284 ? 2.568 4.800 4.075 1.00 97.44 284 LEU A C 1
ATOM 2206 O O . LEU A 1 284 ? 1.781 4.759 5.017 1.00 97.44 284 LEU A O 1
ATOM 2210 N N . ARG A 1 285 ? 3.153 3.690 3.605 1.00 97.00 285 ARG A N 1
ATOM 2211 C CA . ARG A 1 285 ? 2.975 2.373 4.244 1.00 97.00 285 ARG A CA 1
ATOM 2212 C C . ARG A 1 285 ? 3.479 2.385 5.689 1.00 97.00 285 ARG A C 1
ATOM 2214 O O . ARG A 1 285 ? 2.791 1.867 6.563 1.00 97.00 285 ARG A O 1
ATOM 2221 N N . ALA A 1 286 ? 4.617 3.026 5.953 1.00 96.81 286 ALA A N 1
ATOM 2222 C CA . ALA A 1 286 ? 5.144 3.184 7.306 1.00 96.81 286 ALA A CA 1
ATOM 2223 C C . ALA A 1 286 ? 4.192 3.988 8.214 1.00 96.81 286 ALA A C 1
ATOM 2225 O O . ALA A 1 286 ? 3.925 3.588 9.346 1.00 96.81 286 ALA A O 1
ATOM 2226 N N . GLU A 1 287 ? 3.611 5.081 7.711 1.00 95.25 287 GLU A N 1
ATOM 2227 C CA . GLU A 1 287 ? 2.595 5.859 8.437 1.00 95.25 287 GLU A CA 1
ATOM 2228 C C . GLU A 1 287 ? 1.344 5.023 8.766 1.00 95.25 287 GLU A C 1
ATOM 2230 O O . GLU A 1 287 ? 0.855 5.041 9.902 1.00 95.25 287 GLU A O 1
ATOM 2235 N N . LEU A 1 288 ? 0.860 4.239 7.800 1.00 95.69 288 LEU A N 1
ATOM 2236 C CA . LEU A 1 288 ? -0.299 3.362 7.976 1.00 95.69 288 LEU A CA 1
ATOM 2237 C C . LEU A 1 288 ? -0.049 2.262 9.012 1.00 95.69 288 LEU A C 1
ATOM 2239 O O . LEU A 1 288 ? -0.957 1.950 9.783 1.00 95.69 288 LEU A O 1
ATOM 2243 N N . SER A 1 289 ? 1.175 1.734 9.106 1.00 93.81 289 SER A N 1
ATOM 2244 C CA . SER A 1 289 ? 1.559 0.776 10.153 1.00 93.81 289 SER A CA 1
ATOM 2245 C C . SER A 1 289 ? 1.422 1.340 11.571 1.00 93.81 289 SER A C 1
ATOM 2247 O O . SER A 1 289 ? 1.254 0.576 12.517 1.00 93.81 289 SER A O 1
ATOM 2249 N N . VAL A 1 290 ? 1.437 2.666 11.737 1.00 92.06 290 VAL A N 1
ATOM 2250 C CA . VAL A 1 290 ? 1.203 3.341 13.026 1.00 92.06 290 VAL A CA 1
ATOM 2251 C C . VAL A 1 290 ? -0.256 3.798 13.178 1.00 92.06 290 VAL A C 1
ATOM 2253 O O 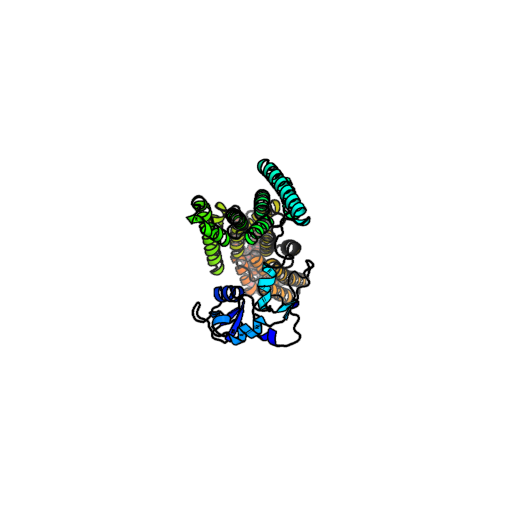. VAL A 1 290 ? -0.657 4.189 14.266 1.00 92.06 290 VAL A O 1
ATOM 2256 N N . GLY A 1 291 ? -1.085 3.689 12.136 1.00 90.62 291 GLY A N 1
ATOM 2257 C CA . GLY A 1 291 ? -2.490 4.120 12.134 1.00 90.62 291 GLY A CA 1
ATOM 2258 C C . GLY A 1 291 ? -2.723 5.530 11.577 1.00 90.62 291 GLY A C 1
ATOM 2259 O O . GLY A 1 291 ? -3.857 6.011 11.571 1.00 90.62 291 GLY A O 1
ATOM 2260 N N . LEU A 1 292 ? -1.684 6.196 11.063 1.00 92.12 292 LEU A N 1
ATOM 2261 C CA . LEU A 1 292 ? -1.782 7.543 10.500 1.00 92.12 292 LEU A CA 1
ATOM 2262 C C . LEU A 1 292 ? -2.309 7.482 9.058 1.00 92.12 292 LEU A C 1
ATOM 2264 O O . LEU A 1 292 ? -1.584 7.151 8.125 1.00 92.12 292 LEU A O 1
ATOM 2268 N N . CYS A 1 293 ? -3.588 7.811 8.864 1.00 93.88 293 CYS A N 1
ATOM 2269 C CA . CYS A 1 293 ? -4.273 7.601 7.577 1.00 93.88 293 CYS A CA 1
ATOM 2270 C C . CYS A 1 293 ? -4.389 8.866 6.708 1.00 93.88 293 CYS A C 1
ATOM 2272 O O . CYS A 1 293 ? -4.464 8.781 5.482 1.00 93.88 293 CYS A O 1
ATOM 2274 N N . ALA A 1 294 ? -4.417 10.052 7.325 1.00 93.31 294 ALA A N 1
ATOM 2275 C CA . ALA A 1 294 ? -4.800 11.296 6.651 1.00 93.31 294 ALA A CA 1
ATOM 2276 C C . ALA A 1 294 ? -3.861 11.679 5.494 1.00 93.31 294 ALA A C 1
ATOM 2278 O O . ALA A 1 294 ? -4.316 12.076 4.419 1.00 93.31 294 ALA A O 1
ATOM 2279 N N . ASN A 1 295 ? -2.549 11.540 5.697 1.00 93.88 295 ASN A N 1
ATOM 2280 C CA . ASN A 1 295 ? -1.560 11.843 4.668 1.00 93.88 295 ASN A CA 1
ATOM 2281 C C . ASN A 1 295 ? -1.604 10.814 3.526 1.00 93.88 295 ASN A C 1
ATOM 2283 O O . ASN A 1 295 ? -1.630 11.209 2.363 1.00 93.88 295 ASN A O 1
ATOM 2287 N N . ALA A 1 296 ? -1.741 9.519 3.831 1.00 95.62 296 ALA A N 1
ATOM 2288 C CA . ALA A 1 296 ? -1.921 8.478 2.816 1.00 95.62 296 ALA A CA 1
ATOM 2289 C C . ALA A 1 296 ? -3.152 8.738 1.927 1.00 95.62 296 ALA A C 1
ATOM 2291 O O . ALA A 1 296 ? -3.058 8.700 0.698 1.00 95.62 296 ALA A O 1
ATOM 2292 N N . LEU A 1 297 ? -4.290 9.118 2.520 1.00 96.31 297 LEU A N 1
ATOM 2293 C CA . LEU A 1 297 ? -5.489 9.507 1.769 1.00 96.31 297 LEU A CA 1
ATOM 2294 C C . LEU A 1 297 ? -5.288 10.775 0.924 1.00 96.31 297 LEU A C 1
ATOM 2296 O O . LEU A 1 297 ? -5.920 10.919 -0.119 1.00 96.31 297 LEU A O 1
ATOM 2300 N N . ARG A 1 298 ? -4.431 11.715 1.313 1.00 96.75 298 ARG A N 1
ATOM 2301 C CA . ARG A 1 298 ? -4.199 12.925 0.508 1.00 96.75 298 ARG A CA 1
ATOM 2302 C C . ARG A 1 298 ? -3.205 12.662 -0.625 1.00 96.75 298 ARG A C 1
ATOM 2304 O O . ARG A 1 298 ? -3.503 12.938 -1.788 1.00 96.75 298 ARG A O 1
ATOM 2311 N N . SER A 1 299 ? -2.070 12.062 -0.293 1.00 95.94 299 SER A N 1
ATOM 2312 C CA . SER A 1 299 ? -0.949 11.816 -1.200 1.00 95.94 299 SER A CA 1
ATOM 2313 C C . SER A 1 299 ? -1.298 10.791 -2.281 1.00 95.94 299 SER A C 1
ATOM 2315 O O . SER A 1 299 ? -1.073 11.051 -3.462 1.00 95.94 299 SER A O 1
ATOM 2317 N N . CYS A 1 300 ? -1.974 9.685 -1.941 1.00 97.12 300 CYS A N 1
ATOM 2318 C CA . CYS A 1 300 ? -2.415 8.722 -2.956 1.00 97.12 300 CYS A CA 1
ATOM 2319 C C . CYS A 1 300 ? -3.438 9.319 -3.935 1.00 97.12 300 CYS A C 1
ATOM 2321 O O . CYS A 1 300 ? -3.458 8.928 -5.097 1.00 97.12 300 CYS A O 1
ATOM 2323 N N . LEU A 1 301 ? -4.274 10.278 -3.512 1.00 96.31 301 LEU A N 1
ATOM 2324 C CA . LEU A 1 301 ? -5.195 10.954 -4.434 1.00 96.31 301 LEU A CA 1
ATOM 2325 C C . LEU A 1 301 ? -4.424 11.778 -5.471 1.00 96.31 301 LEU A C 1
ATOM 2327 O O . LEU A 1 301 ? -4.774 11.762 -6.648 1.00 96.31 301 LEU A O 1
ATOM 2331 N N . GLN A 1 302 ? -3.385 12.497 -5.041 1.00 94.81 302 GLN A N 1
ATOM 2332 C CA . GLN A 1 302 ? -2.535 13.278 -5.942 1.00 94.81 302 GLN A CA 1
ATOM 2333 C C . GLN A 1 302 ? -1.773 12.373 -6.914 1.00 94.81 302 GLN A C 1
ATOM 2335 O O . GLN A 1 302 ? -1.772 12.645 -8.114 1.00 94.81 302 GLN A O 1
ATOM 2340 N N . ILE A 1 303 ? -1.217 11.262 -6.419 1.00 94.69 303 ILE A N 1
ATOM 2341 C CA . ILE A 1 303 ? -0.546 10.256 -7.251 1.00 94.69 303 ILE A CA 1
ATOM 2342 C C . ILE A 1 303 ? -1.509 9.710 -8.307 1.00 94.69 303 ILE A C 1
ATOM 2344 O O . ILE A 1 303 ? -1.175 9.719 -9.484 1.00 94.69 303 ILE A O 1
ATOM 2348 N N . LEU A 1 304 ? -2.722 9.301 -7.923 1.00 95.50 304 LEU A N 1
ATOM 2349 C CA . LEU A 1 304 ? -3.700 8.725 -8.854 1.00 95.50 304 LEU A CA 1
ATOM 2350 C C . LEU A 1 304 ? -4.240 9.736 -9.877 1.00 95.50 304 LEU A C 1
ATOM 2352 O O . LEU A 1 304 ? -4.612 9.343 -10.980 1.00 95.50 304 LEU A O 1
ATOM 2356 N N . LYS A 1 305 ? -4.254 11.038 -9.555 1.00 94.38 305 LYS A N 1
ATOM 2357 C CA . LYS A 1 305 ? -4.572 12.093 -10.534 1.00 94.38 305 LYS A CA 1
ATOM 2358 C C . LYS A 1 305 ? -3.511 12.205 -11.628 1.00 94.38 305 LYS A C 1
ATOM 2360 O O . LYS A 1 305 ? -3.855 12.476 -12.772 1.00 94.38 305 LYS A O 1
ATOM 2365 N N . GLN A 1 306 ? -2.241 12.016 -11.277 1.00 88.75 306 GLN A N 1
ATOM 2366 C CA . GLN A 1 306 ? -1.126 12.080 -12.226 1.00 88.75 306 GLN A CA 1
ATOM 2367 C C . GLN A 1 306 ? -0.919 10.745 -12.955 1.00 88.75 306 GLN A C 1
ATOM 2369 O O . GLN A 1 306 ? -0.638 10.717 -14.148 1.00 88.75 306 GLN A O 1
ATOM 2374 N N . ARG A 1 307 ? -1.074 9.632 -12.232 1.00 88.44 307 ARG A N 1
ATOM 2375 C CA . ARG A 1 307 ? -0.828 8.258 -12.675 1.00 88.44 307 ARG A CA 1
ATOM 2376 C C . ARG A 1 307 ? -2.035 7.390 -12.330 1.00 88.44 307 ARG A C 1
ATOM 2378 O O . ARG A 1 307 ? -2.043 6.667 -11.335 1.00 88.44 307 ARG A O 1
ATOM 2385 N N . SER A 1 308 ? -3.055 7.435 -13.182 1.00 90.38 308 SER A N 1
ATOM 2386 C CA . SER A 1 308 ? -4.329 6.734 -12.956 1.00 90.38 308 SER A CA 1
ATOM 2387 C C . SER A 1 308 ? -4.225 5.207 -12.924 1.00 90.38 308 SER A C 1
ATOM 2389 O O . SER A 1 308 ? -5.155 4.549 -12.473 1.00 90.38 308 SER A O 1
ATOM 2391 N N . LYS A 1 309 ? -3.109 4.633 -13.387 1.00 90.50 309 LYS A N 1
ATOM 2392 C CA . LYS A 1 309 ? -2.864 3.183 -13.431 1.00 90.50 309 LYS A CA 1
ATOM 2393 C C . LYS A 1 309 ? -1.869 2.685 -12.371 1.00 90.50 309 LYS A C 1
ATOM 2395 O O . LYS A 1 309 ? -1.405 1.559 -12.473 1.00 90.50 309 LYS A O 1
ATOM 2400 N N . CYS A 1 310 ? -1.522 3.496 -11.368 1.00 92.50 310 CYS A N 1
ATOM 2401 C CA . CYS A 1 310 ? -0.603 3.074 -10.304 1.00 92.50 310 CYS A CA 1
ATOM 2402 C C . CYS A 1 310 ? -1.310 2.142 -9.305 1.00 92.50 310 CYS A C 1
ATOM 2404 O O . CYS A 1 310 ? -2.085 2.593 -8.456 1.00 92.50 310 CYS A O 1
ATOM 2406 N N . ILE A 1 311 ? -1.039 0.839 -9.418 1.00 94.81 311 ILE A N 1
ATOM 2407 C CA . ILE A 1 311 ? -1.669 -0.223 -8.620 1.00 94.81 311 ILE A CA 1
ATOM 2408 C C . ILE A 1 311 ? -1.330 -0.053 -7.136 1.00 94.81 311 ILE A C 1
ATOM 2410 O O . ILE A 1 311 ? -2.215 -0.095 -6.279 1.00 94.81 311 ILE A O 1
ATOM 2414 N N . GLU A 1 312 ? -0.068 0.224 -6.818 1.00 94.94 312 GLU A N 1
ATOM 2415 C CA . GLU A 1 312 ? 0.399 0.371 -5.442 1.00 94.94 312 GLU A CA 1
ATOM 2416 C C . GLU A 1 312 ? -0.280 1.550 -4.736 1.00 94.94 312 GLU A C 1
ATOM 2418 O O . GLU A 1 312 ? -0.628 1.452 -3.559 1.00 94.94 312 GLU A O 1
ATOM 2423 N N . ALA A 1 313 ? -0.549 2.648 -5.451 1.00 96.88 313 ALA A N 1
ATOM 2424 C CA . ALA A 1 313 ? -1.277 3.786 -4.895 1.00 96.88 313 ALA A CA 1
ATOM 2425 C C . ALA A 1 313 ? -2.737 3.440 -4.567 1.00 96.88 313 ALA A C 1
ATOM 2427 O O . ALA A 1 313 ? -3.248 3.898 -3.542 1.00 96.88 313 ALA A O 1
ATOM 2428 N N . TYR A 1 314 ? -3.404 2.614 -5.384 1.00 97.94 314 TYR A N 1
ATOM 2429 C CA . TYR A 1 314 ? -4.738 2.101 -5.055 1.00 97.94 314 TYR A CA 1
ATOM 2430 C C . TYR A 1 314 ? -4.716 1.245 -3.788 1.00 97.94 314 TYR A C 1
ATOM 2432 O O . TYR A 1 314 ? -5.590 1.411 -2.936 1.00 97.94 314 TYR A O 1
ATOM 2440 N N . VAL A 1 315 ? -3.717 0.376 -3.626 1.00 97.88 315 VAL A N 1
ATOM 2441 C CA . VAL A 1 315 ? -3.618 -0.520 -2.464 1.00 97.88 315 VAL A CA 1
ATOM 2442 C C . VAL A 1 315 ? -3.287 0.230 -1.177 1.00 97.88 315 VAL A C 1
ATOM 2444 O O . VAL A 1 315 ? -3.969 0.037 -0.171 1.00 97.88 315 VAL A O 1
ATOM 2447 N N . VAL A 1 316 ? -2.322 1.153 -1.203 1.00 98.06 316 VAL A N 1
ATOM 2448 C CA . VAL A 1 316 ? -2.010 2.015 -0.046 1.00 98.06 316 VAL A CA 1
ATOM 2449 C C . VAL A 1 316 ? -3.231 2.851 0.349 1.00 98.06 316 VAL A C 1
ATOM 2451 O O . VAL A 1 316 ? -3.568 2.968 1.528 1.00 98.06 316 VAL A O 1
ATOM 2454 N N . ARG A 1 317 ? -3.969 3.377 -0.635 1.00 98.25 317 ARG A N 1
ATOM 2455 C CA . ARG A 1 317 ? -5.211 4.117 -0.391 1.00 98.25 317 ARG A CA 1
ATOM 2456 C C . ARG A 1 317 ? -6.322 3.233 0.178 1.00 98.25 317 ARG A C 1
ATOM 2458 O O . ARG A 1 317 ? -7.052 3.675 1.062 1.00 98.25 317 ARG A O 1
ATOM 2465 N N . ALA A 1 318 ? -6.448 1.996 -0.298 1.00 98.19 318 ALA A N 1
ATOM 2466 C CA . ALA A 1 318 ? -7.402 1.028 0.228 1.00 98.19 318 ALA A CA 1
ATOM 2467 C C . ALA A 1 318 ? -7.106 0.684 1.695 1.00 98.19 318 ALA A C 1
ATOM 2469 O O . ALA A 1 318 ? -8.037 0.634 2.503 1.00 98.19 318 ALA A O 1
ATOM 2470 N N . TRP A 1 319 ? -5.831 0.511 2.057 1.00 97.81 319 TRP A N 1
ATOM 2471 C CA . TRP A 1 319 ? -5.408 0.351 3.449 1.00 97.81 319 TRP A CA 1
ATOM 2472 C C . TRP A 1 319 ? -5.802 1.556 4.298 1.00 97.81 319 TRP A C 1
ATOM 2474 O O . TRP A 1 319 ? -6.388 1.381 5.363 1.00 97.81 319 TRP A O 1
ATOM 2484 N N . ALA A 1 320 ? -5.548 2.771 3.811 1.00 97.62 320 ALA A N 1
ATOM 2485 C CA . ALA A 1 320 ? -5.909 3.988 4.527 1.00 97.62 320 ALA A CA 1
ATOM 2486 C C . ALA A 1 320 ? -7.421 4.076 4.797 1.00 97.62 320 ALA A C 1
ATOM 2488 O O . ALA A 1 320 ? -7.821 4.302 5.935 1.00 97.62 320 ALA A O 1
ATOM 2489 N N . PHE A 1 321 ? -8.270 3.798 3.801 1.00 98.06 321 PHE A N 1
ATOM 2490 C CA . PHE A 1 321 ? -9.725 3.752 4.000 1.00 98.06 321 PHE A CA 1
ATOM 2491 C C . PHE A 1 321 ? -10.162 2.666 4.986 1.00 98.06 321 PHE A C 1
ATOM 2493 O O . PHE A 1 321 ? -11.028 2.909 5.825 1.00 98.06 321 PHE A O 1
ATOM 2500 N N . TYR A 1 322 ? -9.546 1.484 4.924 1.00 97.56 322 TYR A N 1
ATOM 2501 C CA . TYR A 1 322 ? -9.831 0.399 5.860 1.00 97.56 322 TYR A CA 1
ATOM 2502 C C . TYR A 1 322 ? -9.520 0.805 7.306 1.00 97.56 322 TYR A C 1
ATOM 2504 O O . TYR A 1 322 ? -10.370 0.661 8.186 1.00 97.56 322 TYR A O 1
ATOM 2512 N N . LEU A 1 323 ? -8.332 1.367 7.546 1.00 96.12 323 LEU A N 1
ATOM 2513 C CA . LEU A 1 323 ? -7.930 1.854 8.866 1.00 96.12 323 LEU A CA 1
ATOM 2514 C C . LEU A 1 323 ? -8.785 3.042 9.327 1.00 96.12 323 LEU A C 1
ATOM 2516 O O . LEU A 1 323 ? -9.026 3.184 10.522 1.00 96.12 323 LEU A O 1
ATOM 2520 N N . SER A 1 324 ? -9.300 3.848 8.398 1.00 94.62 324 SER A N 1
ATOM 2521 C CA . SER A 1 324 ? -10.262 4.927 8.642 1.00 94.62 324 SER A CA 1
ATOM 2522 C C . SER A 1 324 ? -11.723 4.466 8.683 1.00 94.62 324 SER A C 1
ATOM 2524 O O . SER A 1 324 ? -12.597 5.304 8.489 1.00 94.62 324 SER A O 1
ATOM 2526 N N . LYS A 1 325 ? -12.016 3.180 8.954 1.00 93.69 325 LYS A N 1
ATOM 2527 C CA . LYS A 1 325 ? -13.376 2.595 9.093 1.00 93.69 325 LYS A CA 1
ATOM 2528 C C . LYS A 1 325 ? -14.305 2.777 7.873 1.00 93.69 325 LYS A C 1
ATOM 2530 O O . LYS A 1 325 ? -15.510 2.557 7.979 1.00 93.69 325 LYS A O 1
ATOM 2535 N N . GLU A 1 326 ? -13.763 3.117 6.705 1.00 96.44 326 GLU A N 1
ATOM 2536 C CA . GLU A 1 326 ? -14.489 3.271 5.438 1.00 96.44 326 GLU A CA 1
ATOM 2537 C C . GLU A 1 326 ? -14.355 2.000 4.578 1.00 96.44 326 GLU A C 1
ATOM 2539 O O . GLU A 1 326 ? -13.683 1.969 3.541 1.00 96.44 326 GLU A O 1
ATOM 2544 N N . PHE A 1 327 ? -14.990 0.911 5.024 1.00 97.31 327 PHE A N 1
ATOM 2545 C CA . PHE A 1 327 ? -14.841 -0.419 4.418 1.00 97.31 327 PHE A CA 1
ATOM 2546 C C . PHE A 1 327 ? -15.259 -0.477 2.941 1.00 97.31 327 PHE A C 1
ATOM 2548 O O . PHE A 1 327 ? -14.551 -1.070 2.126 1.00 97.31 327 PHE A O 1
ATOM 2555 N N . ASP A 1 328 ? -16.359 0.180 2.568 1.00 97.62 328 ASP A N 1
ATOM 2556 C CA . ASP A 1 328 ? -16.843 0.199 1.183 1.00 97.62 328 ASP A CA 1
ATOM 2557 C C . ASP A 1 328 ? -15.859 0.886 0.231 1.00 97.62 328 ASP A C 1
ATOM 2559 O O . ASP A 1 328 ? -15.568 0.374 -0.856 1.00 97.62 328 ASP A O 1
ATOM 2563 N N . GLN A 1 329 ? -15.282 2.015 0.659 1.00 98.06 329 GLN A N 1
ATOM 2564 C CA . GLN A 1 329 ? -14.247 2.701 -0.114 1.00 98.06 329 GLN A CA 1
ATOM 2565 C C . GLN A 1 329 ? -12.999 1.832 -0.229 1.00 98.06 329 GLN A C 1
ATOM 2567 O O . GLN A 1 329 ? -12.435 1.718 -1.317 1.00 98.06 329 GLN A O 1
ATOM 2572 N N . SER A 1 330 ? -12.590 1.167 0.851 1.00 98.19 330 SER A N 1
ATOM 2573 C CA . SER A 1 330 ? -11.454 0.248 0.813 1.00 98.19 330 SER A CA 1
ATOM 2574 C C . SER A 1 330 ? -11.657 -0.882 -0.206 1.00 98.19 330 SER A C 1
ATOM 2576 O O . SER A 1 330 ? -10.809 -1.088 -1.081 1.00 98.19 330 SER A O 1
ATOM 2578 N N . LEU A 1 331 ? -12.815 -1.552 -0.178 1.00 98.38 331 LEU A N 1
ATOM 2579 C CA . LEU A 1 331 ? -13.153 -2.614 -1.132 1.00 98.38 331 LEU A CA 1
ATOM 2580 C C . LEU A 1 331 ? -13.192 -2.100 -2.574 1.00 98.38 331 LEU A C 1
ATOM 2582 O O . LEU A 1 331 ? -12.712 -2.788 -3.474 1.00 98.38 331 LEU A O 1
ATOM 2586 N N . LYS A 1 332 ? -13.718 -0.891 -2.807 1.00 98.19 332 LYS A N 1
ATOM 2587 C CA . LYS A 1 332 ? -13.721 -0.256 -4.132 1.00 98.19 332 LYS A CA 1
ATOM 2588 C C . LYS A 1 332 ? -12.302 -0.081 -4.678 1.00 98.19 332 LYS A C 1
ATOM 2590 O O . LYS A 1 332 ? -12.042 -0.467 -5.812 1.00 98.19 332 LYS A O 1
ATOM 2595 N N . HIS A 1 333 ? -11.378 0.441 -3.874 1.00 98.25 333 HIS A N 1
ATOM 2596 C CA . HIS A 1 333 ? -9.994 0.661 -4.309 1.00 98.25 333 HIS A CA 1
ATOM 2597 C C . HIS A 1 333 ? -9.226 -0.655 -4.496 1.00 98.25 333 HIS A C 1
ATOM 2599 O O . HIS A 1 333 ? -8.440 -0.768 -5.433 1.00 98.25 333 HIS A O 1
ATOM 2605 N N . CYS A 1 334 ? -9.509 -1.680 -3.685 1.00 98.19 334 CYS A N 1
ATOM 2606 C CA . CYS A 1 334 ? -8.984 -3.027 -3.919 1.00 98.19 334 CYS A CA 1
ATOM 2607 C C . CYS A 1 334 ? -9.454 -3.600 -5.265 1.00 98.19 334 CYS A C 1
ATOM 2609 O O . CYS A 1 334 ? -8.660 -4.201 -5.981 1.00 98.19 334 CYS A O 1
ATOM 2611 N N . ARG A 1 335 ? -10.732 -3.414 -5.628 1.00 98.12 335 ARG A N 1
ATOM 2612 C CA . ARG A 1 335 ? -11.262 -3.869 -6.925 1.00 98.12 335 ARG A CA 1
ATOM 2613 C C . ARG A 1 335 ? -10.623 -3.131 -8.095 1.00 98.12 335 ARG A C 1
ATOM 2615 O O . ARG A 1 335 ? -10.330 -3.771 -9.093 1.00 98.12 335 ARG A O 1
ATOM 2622 N N . GLU A 1 336 ? -10.376 -1.827 -7.974 1.00 97.50 336 GLU A N 1
ATOM 2623 C CA . GLU A 1 336 ? -9.653 -1.080 -9.014 1.00 97.50 336 GLU A CA 1
ATOM 2624 C C . GLU A 1 336 ? -8.217 -1.584 -9.189 1.00 97.50 336 GLU A C 1
ATOM 2626 O O . GLU A 1 336 ? -7.789 -1.790 -10.321 1.00 97.50 336 GLU A O 1
ATOM 2631 N N . ALA A 1 337 ? -7.502 -1.868 -8.094 1.00 97.50 337 ALA A N 1
ATOM 2632 C CA . ALA A 1 337 ? -6.176 -2.484 -8.164 1.00 97.50 337 ALA A CA 1
ATOM 2633 C C . ALA A 1 337 ? -6.221 -3.851 -8.874 1.00 97.50 337 ALA A C 1
ATOM 2635 O O . ALA A 1 337 ? -5.472 -4.075 -9.818 1.00 97.50 337 ALA A O 1
ATOM 2636 N N . LEU A 1 338 ? -7.156 -4.725 -8.483 1.00 97.38 338 LEU A N 1
ATOM 2637 C CA . LEU A 1 338 ? -7.322 -6.061 -9.075 1.00 97.38 338 LEU A CA 1
ATOM 2638 C C . LEU A 1 338 ? -7.854 -6.038 -10.517 1.00 97.38 338 LEU A C 1
ATOM 2640 O O . LEU A 1 338 ? -7.680 -7.002 -11.253 1.00 97.38 338 LEU A O 1
ATOM 2644 N N . ARG A 1 339 ? -8.516 -4.954 -10.935 1.00 97.19 339 ARG A N 1
ATOM 2645 C CA . ARG A 1 339 ? -8.928 -4.742 -12.329 1.00 97.19 339 ARG A CA 1
ATOM 2646 C C . ARG A 1 339 ? -7.729 -4.430 -13.223 1.00 97.19 339 ARG A C 1
ATOM 2648 O O . ARG A 1 339 ? -7.753 -4.785 -14.397 1.00 97.19 339 ARG A O 1
ATOM 2655 N N . LEU A 1 340 ? -6.729 -3.729 -12.686 1.00 94.75 340 LEU A N 1
ATOM 2656 C CA . LEU A 1 340 ? -5.487 -3.416 -13.392 1.00 94.75 340 LEU A CA 1
ATOM 2657 C C . LEU A 1 340 ? -4.543 -4.624 -13.423 1.00 94.75 340 LEU A C 1
ATOM 2659 O O . LEU A 1 340 ? -3.968 -4.900 -14.471 1.00 94.75 340 LEU A O 1
ATOM 2663 N N . ASP A 1 341 ? -4.425 -5.339 -12.303 1.00 94.06 341 ASP A N 1
ATOM 2664 C CA . ASP A 1 341 ? -3.638 -6.567 -12.176 1.00 94.06 341 ASP A CA 1
ATOM 2665 C C . ASP A 1 341 ? -4.359 -7.585 -11.264 1.00 94.06 341 ASP A C 1
ATOM 2667 O O . ASP A 1 341 ? -4.334 -7.448 -10.033 1.00 94.06 341 ASP A O 1
ATOM 2671 N N . PRO A 1 342 ? -5.006 -8.615 -11.846 1.00 95.44 342 PRO A N 1
ATOM 2672 C CA . PRO A 1 342 ? -5.710 -9.652 -11.090 1.00 95.44 342 PRO A CA 1
ATOM 2673 C C . PRO A 1 342 ? -4.817 -10.483 -10.159 1.00 95.44 342 PRO A C 1
ATOM 2675 O O . PRO A 1 342 ? -5.312 -11.031 -9.166 1.00 95.44 342 PRO A O 1
ATOM 2678 N N . ASP A 1 343 ? -3.518 -10.568 -10.454 1.00 93.81 343 ASP A N 1
ATOM 2679 C CA . ASP A 1 343 ? -2.556 -11.384 -9.714 1.00 93.81 343 ASP A CA 1
ATOM 2680 C C . ASP A 1 343 ? -1.825 -10.594 -8.618 1.00 93.81 343 ASP A C 1
ATOM 2682 O O . ASP A 1 343 ? -1.058 -11.176 -7.840 1.00 93.81 343 ASP A O 1
ATOM 2686 N N . PHE A 1 344 ? -2.131 -9.297 -8.462 1.00 94.88 344 PHE A N 1
ATOM 2687 C CA . PHE A 1 344 ? -1.515 -8.451 -7.444 1.00 94.88 344 PHE A CA 1
ATOM 2688 C C . PHE A 1 344 ? -1.848 -8.934 -6.023 1.00 94.88 344 PHE A C 1
ATOM 2690 O O . PHE A 1 344 ? -2.938 -8.727 -5.469 1.00 94.88 344 PHE A O 1
ATOM 2697 N N . SER A 1 345 ? -0.871 -9.601 -5.407 1.00 95.44 345 SER A N 1
ATOM 2698 C CA . SER A 1 345 ? -1.050 -10.354 -4.165 1.00 95.44 345 SER A CA 1
ATOM 2699 C C . SER A 1 345 ? -1.482 -9.476 -2.987 1.00 95.44 345 SER A C 1
ATOM 2701 O O . SER A 1 345 ? -2.390 -9.864 -2.246 1.00 95.44 345 SER A O 1
ATOM 2703 N N . GLU A 1 346 ? -0.901 -8.279 -2.846 1.00 95.19 346 GLU A N 1
ATOM 2704 C CA . GLU A 1 346 ? -1.191 -7.339 -1.755 1.00 95.19 346 GLU A CA 1
ATOM 2705 C C . GLU A 1 346 ? -2.664 -6.889 -1.785 1.00 95.19 346 GLU A C 1
ATOM 2707 O O . GLU A 1 346 ? -3.348 -6.944 -0.760 1.00 95.19 346 GLU A O 1
ATOM 2712 N N . ALA A 1 347 ? -3.199 -6.545 -2.967 1.00 97.12 347 ALA A N 1
ATOM 2713 C CA . ALA A 1 347 ? -4.607 -6.166 -3.129 1.00 97.12 347 ALA A CA 1
ATOM 2714 C C . ALA A 1 347 ? -5.551 -7.327 -2.801 1.00 97.12 347 ALA A C 1
ATOM 2716 O O . ALA A 1 347 ? -6.566 -7.136 -2.131 1.00 97.12 347 ALA A O 1
ATOM 2717 N N . ARG A 1 348 ? -5.218 -8.546 -3.241 1.00 97.31 348 ARG A N 1
ATOM 2718 C CA . ARG A 1 348 ? -6.042 -9.739 -3.002 1.00 97.31 348 ARG A CA 1
ATOM 2719 C C . ARG A 1 348 ? -6.107 -10.103 -1.520 1.00 97.31 348 ARG A C 1
ATOM 2721 O O . ARG A 1 348 ? -7.181 -10.445 -1.018 1.00 97.31 348 ARG A O 1
ATOM 2728 N N . VAL A 1 349 ? -4.972 -10.037 -0.824 1.00 96.25 349 VAL A N 1
ATOM 2729 C CA . VAL A 1 349 ? -4.892 -10.282 0.624 1.00 96.25 349 VAL A CA 1
ATOM 2730 C C . VAL A 1 349 ? -5.698 -9.229 1.378 1.00 96.25 349 VAL A C 1
ATOM 2732 O O . VAL A 1 349 ? -6.534 -9.590 2.211 1.00 96.25 349 VAL A O 1
ATOM 2735 N N . LEU A 1 350 ? -5.520 -7.948 1.040 1.00 97.00 350 LEU A N 1
ATOM 2736 C CA . LEU A 1 350 ? -6.285 -6.867 1.652 1.00 97.00 350 LEU A CA 1
ATOM 2737 C C . LEU A 1 350 ? -7.788 -7.029 1.397 1.00 97.00 350 LEU A C 1
ATOM 2739 O O . LEU A 1 350 ? -8.564 -6.997 2.344 1.00 97.00 350 LEU A O 1
ATOM 2743 N N . TYR A 1 351 ? -8.214 -7.288 0.160 1.00 97.94 351 TYR A N 1
ATOM 2744 C CA . TYR A 1 351 ? -9.629 -7.460 -0.184 1.00 97.94 351 TYR A CA 1
ATOM 2745 C C . TYR A 1 351 ? -10.311 -8.540 0.665 1.00 97.94 351 TYR A C 1
ATOM 2747 O O . TYR A 1 351 ? -11.386 -8.313 1.224 1.00 97.94 351 TYR A O 1
ATOM 2755 N N . LYS A 1 352 ? -9.671 -9.711 0.802 1.00 96.94 352 LYS A N 1
ATOM 2756 C CA . LYS A 1 352 ? -10.177 -10.807 1.643 1.00 96.94 352 LYS A CA 1
ATOM 2757 C C . LYS A 1 352 ? -10.279 -10.383 3.107 1.00 96.94 352 LYS A C 1
ATOM 2759 O O . LYS A 1 352 ? -11.303 -10.637 3.738 1.00 96.94 352 LYS A O 1
ATOM 2764 N N . LYS A 1 353 ? -9.250 -9.703 3.621 1.00 96.75 353 LYS A N 1
ATOM 2765 C CA . LYS A 1 353 ? -9.211 -9.194 4.997 1.00 96.75 353 LYS A CA 1
ATOM 2766 C C . LYS A 1 353 ? -10.336 -8.196 5.267 1.00 96.75 353 LYS A C 1
ATOM 2768 O O . LYS A 1 353 ? -11.073 -8.359 6.235 1.00 96.75 353 LYS A O 1
ATOM 2773 N N . VAL A 1 354 ? -10.508 -7.202 4.394 1.00 97.81 354 VAL A N 1
ATOM 2774 C CA . VAL A 1 354 ? -11.565 -6.193 4.534 1.00 97.81 354 VAL A CA 1
ATOM 2775 C C . VAL A 1 354 ? -12.939 -6.846 4.476 1.00 97.81 354 VAL A C 1
ATOM 2777 O O . VAL A 1 354 ? -13.771 -6.544 5.321 1.00 97.81 354 VAL A O 1
ATOM 2780 N N . LYS A 1 355 ? -13.173 -7.782 3.548 1.00 97.88 355 LYS A N 1
ATOM 2781 C CA . LYS A 1 355 ? -14.457 -8.492 3.448 1.00 97.88 355 LYS A CA 1
ATOM 2782 C C . LYS A 1 355 ? -14.782 -9.275 4.723 1.00 97.88 355 LYS A C 1
ATOM 2784 O O . LYS A 1 355 ? -15.916 -9.226 5.182 1.00 97.88 355 LYS A O 1
ATOM 2789 N N . LEU A 1 356 ? -13.795 -9.966 5.293 1.00 97.06 356 LEU A N 1
ATOM 2790 C CA . LEU A 1 356 ? -13.968 -10.748 6.517 1.00 97.06 356 LEU A CA 1
ATOM 2791 C C . LEU A 1 356 ? -14.314 -9.858 7.718 1.00 97.06 356 LEU A C 1
ATOM 2793 O O . LEU A 1 356 ? -15.293 -10.110 8.415 1.00 97.06 356 LEU A O 1
ATOM 2797 N N . VAL A 1 357 ? -13.538 -8.792 7.931 1.00 97.62 357 VAL A N 1
ATOM 2798 C CA . VAL A 1 357 ? -13.753 -7.859 9.048 1.00 97.62 357 VAL A CA 1
ATOM 2799 C C . VAL A 1 357 ? -15.059 -7.087 8.871 1.00 97.62 357 VAL A C 1
ATOM 2801 O O . VAL A 1 357 ? -15.802 -6.917 9.833 1.00 97.62 357 VAL A O 1
ATOM 2804 N N . TYR A 1 358 ? -15.361 -6.643 7.649 1.00 97.81 358 TYR A N 1
ATOM 2805 C CA . TYR A 1 358 ? -16.570 -5.876 7.377 1.00 97.81 358 TYR A CA 1
ATOM 2806 C C . TYR A 1 358 ? -17.839 -6.726 7.495 1.00 97.81 358 TYR A C 1
ATOM 2808 O O . TYR A 1 358 ? -18.814 -6.251 8.067 1.00 97.81 358 TYR A O 1
ATOM 2816 N N . GLY A 1 359 ? -17.814 -7.985 7.042 1.00 97.88 359 GLY A N 1
ATOM 2817 C CA . GLY A 1 359 ? -18.927 -8.919 7.237 1.00 97.88 359 GLY A CA 1
ATOM 2818 C C . GLY A 1 359 ? -19.238 -9.122 8.719 1.00 97.88 359 GLY A C 1
ATOM 2819 O O . GLY A 1 359 ? -20.343 -8.830 9.157 1.00 97.88 359 GLY A O 1
ATOM 2820 N N . ALA A 1 360 ? -18.225 -9.466 9.525 1.00 98.00 360 ALA A N 1
ATOM 2821 C CA . ALA A 1 360 ? -18.400 -9.609 10.972 1.00 98.00 360 ALA A CA 1
ATOM 2822 C C . ALA A 1 360 ? -18.889 -8.309 11.642 1.00 98.00 360 ALA A C 1
ATOM 2824 O O . ALA A 1 360 ? -19.698 -8.344 12.564 1.00 98.00 360 ALA A O 1
ATOM 2825 N N . PHE A 1 361 ? -18.436 -7.146 11.168 1.00 97.44 361 PHE A N 1
ATOM 2826 C CA . PHE A 1 361 ? -18.926 -5.854 11.644 1.00 97.44 361 PHE A CA 1
ATOM 2827 C C . PHE A 1 361 ? -20.407 -5.615 11.305 1.00 97.44 361 PHE A C 1
ATOM 2829 O O . PHE A 1 361 ? -21.145 -5.087 12.138 1.00 97.44 361 PHE A O 1
ATOM 2836 N N . GLN A 1 362 ? -20.851 -5.981 10.100 1.00 97.69 362 GLN A N 1
ATOM 2837 C CA . GLN A 1 362 ? -22.252 -5.866 9.689 1.00 97.69 362 GLN A CA 1
ATOM 2838 C C . GLN A 1 362 ? -23.143 -6.810 10.498 1.00 97.69 362 GLN A C 1
ATOM 2840 O O . GLN A 1 362 ? -24.123 -6.340 11.075 1.00 97.69 362 GLN A O 1
ATOM 2845 N N . ASP A 1 363 ? -22.745 -8.076 10.640 1.00 98.25 363 ASP A N 1
ATOM 2846 C CA . ASP A 1 363 ? -23.453 -9.069 11.454 1.00 98.25 363 ASP A CA 1
ATOM 2847 C C . ASP A 1 363 ? -23.600 -8.583 12.906 1.00 98.25 363 ASP A C 1
ATOM 2849 O O . ASP A 1 363 ? -24.684 -8.624 13.491 1.00 98.25 363 ASP A O 1
ATOM 2853 N N . ALA A 1 364 ? -22.527 -8.022 13.480 1.00 98.19 364 ALA A N 1
ATOM 2854 C CA . ALA A 1 364 ? -22.548 -7.472 14.832 1.00 98.19 364 ALA A CA 1
ATOM 2855 C C . ALA A 1 364 ? -23.555 -6.324 14.986 1.00 98.19 364 ALA A C 1
ATOM 2857 O O . ALA A 1 364 ? -24.253 -6.241 16.003 1.00 98.19 364 ALA A O 1
ATOM 2858 N N . ARG A 1 365 ? -23.637 -5.430 13.992 1.00 97.44 365 ARG A N 1
ATOM 2859 C CA . ARG A 1 365 ? -24.604 -4.323 13.981 1.00 97.44 365 ARG A CA 1
ATOM 2860 C C . ARG A 1 365 ? -26.033 -4.812 13.779 1.00 97.44 365 ARG A C 1
ATOM 2862 O O . ARG A 1 365 ? -26.944 -4.262 14.399 1.00 97.44 365 ARG A O 1
ATOM 2869 N N . GLU A 1 366 ? -26.232 -5.831 12.952 1.00 98.31 366 GLU A N 1
ATOM 2870 C CA . GLU A 1 366 ? -27.538 -6.445 12.749 1.00 98.31 366 GLU A CA 1
ATOM 2871 C C . GLU A 1 366 ? -28.039 -7.086 14.050 1.00 98.31 366 GLU A C 1
ATOM 2873 O O . GLU A 1 366 ? -29.121 -6.732 14.529 1.00 98.31 366 GLU A O 1
ATOM 2878 N N . ALA A 1 367 ? -27.217 -7.921 14.691 1.00 98.31 367 ALA A N 1
ATOM 2879 C CA . ALA A 1 367 ? -27.509 -8.520 15.993 1.00 98.31 367 ALA A CA 1
ATOM 2880 C C . ALA A 1 367 ? -27.801 -7.452 17.062 1.00 98.31 367 ALA A C 1
ATOM 2882 O O . ALA A 1 367 ? -28.778 -7.560 17.808 1.00 98.31 367 ALA A O 1
ATOM 2883 N N . PHE A 1 368 ? -27.024 -6.361 17.087 1.00 97.94 368 PHE A N 1
ATOM 2884 C CA . PHE A 1 368 ? -27.271 -5.236 17.993 1.00 97.94 368 PHE A CA 1
ATOM 2885 C C . PHE A 1 368 ? -28.650 -4.604 17.769 1.00 97.94 368 PHE A C 1
ATOM 2887 O O . PHE A 1 368 ? -29.367 -4.325 18.732 1.00 97.94 368 PHE A O 1
ATOM 2894 N N . SER A 1 369 ? -29.047 -4.392 16.509 1.00 97.75 369 SER A N 1
ATOM 2895 C CA . SER A 1 369 ? -30.353 -3.809 16.173 1.00 97.75 369 SER A CA 1
ATOM 2896 C C . SER A 1 369 ? -31.521 -4.727 16.549 1.00 97.75 369 SER A C 1
ATOM 2898 O O . SER A 1 369 ? -32.552 -4.249 17.023 1.00 97.75 369 SER A O 1
ATOM 2900 N N . LYS A 1 370 ? -31.316 -6.047 16.454 1.00 97.94 370 LYS A N 1
ATOM 2901 C CA . LYS A 1 370 ? -32.237 -7.096 16.918 1.00 97.94 370 LYS A CA 1
ATOM 2902 C C . LYS A 1 370 ? -32.246 -7.283 18.442 1.00 97.94 370 LYS A C 1
ATOM 2904 O O . LYS A 1 370 ? -33.022 -8.086 18.942 1.00 97.94 370 LYS A O 1
ATOM 2909 N N . ARG A 1 371 ? -31.432 -6.522 19.190 1.00 97.25 371 ARG A N 1
ATOM 2910 C CA . ARG A 1 371 ? -31.218 -6.643 20.648 1.00 97.25 371 ARG A CA 1
ATOM 2911 C C . ARG A 1 371 ? -30.563 -7.960 21.094 1.00 97.25 371 ARG A C 1
ATOM 2913 O O . ARG A 1 371 ? -30.522 -8.241 22.290 1.00 97.25 371 ARG A O 1
ATOM 2920 N N . ASN A 1 372 ? -29.968 -8.714 20.172 1.00 97.94 372 ASN A N 1
ATOM 2921 C CA . ASN A 1 372 ? -29.140 -9.882 20.469 1.00 97.94 372 ASN A CA 1
ATOM 2922 C C . ASN A 1 372 ? -27.729 -9.420 20.867 1.00 97.94 372 ASN A C 1
ATOM 2924 O O . ASN A 1 372 ? -26.766 -9.529 20.107 1.00 97.94 372 ASN A O 1
ATOM 2928 N N . PHE A 1 373 ? -27.594 -8.831 22.056 1.00 98.19 373 PHE A N 1
ATOM 2929 C CA . PHE A 1 373 ? -26.343 -8.175 22.451 1.00 98.19 373 PHE A CA 1
ATOM 2930 C C . PHE A 1 373 ? -25.173 -9.147 22.648 1.00 98.19 373 PHE A C 1
ATOM 2932 O O . PHE A 1 373 ? -24.039 -8.776 22.366 1.00 98.19 373 PHE A O 1
ATOM 2939 N N . GLN A 1 374 ? -25.437 -10.384 23.078 1.00 98.25 374 GLN A N 1
ATOM 2940 C CA . GLN A 1 374 ? -24.399 -11.409 23.233 1.00 98.25 374 GLN A CA 1
ATOM 2941 C C . GLN A 1 374 ? -23.795 -11.803 21.877 1.00 98.25 374 GLN A C 1
ATOM 2943 O O . GLN A 1 374 ? -22.583 -11.741 21.694 1.00 98.25 374 GLN A O 1
ATOM 2948 N N . GLU A 1 375 ? -24.647 -12.090 20.894 1.00 98.25 375 GLU A N 1
ATOM 2949 C CA . GLU A 1 375 ? -24.245 -12.365 19.511 1.00 98.25 375 GLU A CA 1
ATOM 2950 C C . GLU A 1 375 ? -23.490 -11.165 18.906 1.00 98.25 375 GLU A C 1
ATOM 2952 O O . GLU A 1 375 ? -22.434 -11.322 18.293 1.00 98.25 375 GLU A O 1
ATOM 2957 N N . SER A 1 376 ? -23.953 -9.937 19.168 1.00 98.50 376 SER A N 1
ATOM 2958 C CA . SER A 1 376 ? -23.248 -8.714 18.758 1.00 98.50 376 SER A CA 1
ATOM 2959 C C . SER A 1 376 ? -21.812 -8.648 19.303 1.00 98.50 376 SER A C 1
ATOM 2961 O O . SER A 1 376 ? -20.877 -8.350 18.553 1.00 98.50 376 SER A O 1
ATOM 2963 N N . VAL A 1 377 ? -21.608 -8.976 20.586 1.00 98.62 377 VAL A N 1
ATOM 2964 C CA . VAL A 1 377 ? -20.272 -9.049 21.205 1.00 98.62 377 VAL A CA 1
ATOM 2965 C C . VAL A 1 377 ? -19.392 -10.091 20.514 1.00 98.62 377 VAL A C 1
ATOM 2967 O O . VAL A 1 377 ? -18.216 -9.818 20.249 1.00 98.62 377 VAL A O 1
ATOM 2970 N N . GLU A 1 378 ? -19.936 -11.266 20.202 1.00 98.31 378 GLU A N 1
ATOM 2971 C CA . GLU A 1 378 ? -19.201 -12.342 19.532 1.00 98.31 378 GLU A CA 1
ATOM 2972 C C . GLU A 1 378 ? -18.734 -11.919 18.136 1.00 98.31 378 GLU A C 1
ATOM 2974 O O . GLU A 1 378 ? -17.557 -12.071 17.802 1.00 98.31 378 GLU A O 1
ATOM 2979 N N . HIS A 1 379 ? -19.616 -11.321 17.333 1.00 98.56 379 HIS A N 1
ATOM 2980 C CA . HIS A 1 379 ? -19.263 -10.846 15.996 1.00 98.56 379 HIS A CA 1
ATOM 2981 C C . HIS A 1 379 ? -18.251 -9.691 16.023 1.00 98.56 379 HIS A C 1
ATOM 2983 O O . HIS A 1 379 ? -17.293 -9.709 15.246 1.00 98.56 379 HIS A O 1
ATOM 2989 N N . PHE A 1 380 ? -18.366 -8.732 16.951 1.00 98.31 380 PHE A N 1
ATOM 2990 C CA . PHE A 1 380 ? -17.324 -7.710 17.109 1.00 98.31 380 PHE A CA 1
ATOM 2991 C C . PHE A 1 380 ? -15.987 -8.307 17.553 1.00 98.31 380 PHE A C 1
ATOM 2993 O O . PHE A 1 380 ? -14.938 -7.865 17.088 1.00 98.31 380 PHE A O 1
ATOM 3000 N N . SER A 1 381 ? -15.999 -9.332 18.406 1.00 97.69 381 SER A N 1
ATOM 3001 C CA . SER A 1 381 ? -14.776 -10.028 18.821 1.00 97.69 381 SER A CA 1
ATOM 3002 C C . SER A 1 381 ? -14.107 -10.732 17.640 1.00 97.69 381 SER A C 1
ATOM 3004 O O . SER A 1 381 ? -12.904 -10.562 17.442 1.00 97.69 381 SER A O 1
ATOM 3006 N N . LYS A 1 382 ? -14.892 -11.399 16.781 1.00 97.19 382 LYS A N 1
ATOM 3007 C CA . LYS A 1 382 ? -14.409 -11.955 15.505 1.00 97.19 382 LYS A CA 1
ATOM 3008 C C . LYS A 1 382 ? -13.829 -10.865 14.600 1.00 97.19 382 LYS A C 1
ATOM 3010 O O . LYS A 1 382 ? -12.785 -11.073 13.984 1.00 97.19 382 LYS A O 1
ATOM 3015 N N . ALA A 1 383 ? -14.472 -9.700 14.507 1.00 97.06 383 ALA A N 1
ATOM 3016 C CA . ALA A 1 383 ? -13.968 -8.587 13.702 1.00 97.06 383 ALA A CA 1
ATOM 3017 C C . ALA A 1 383 ? -12.611 -8.073 14.220 1.00 97.06 383 ALA A C 1
ATOM 3019 O O . ALA A 1 383 ? -11.699 -7.863 13.423 1.00 97.06 383 ALA A O 1
ATOM 3020 N N . ILE A 1 384 ? -12.457 -7.923 15.540 1.00 96.06 384 ILE A N 1
ATOM 3021 C CA . ILE A 1 384 ? -11.218 -7.473 16.200 1.00 96.06 384 ILE A CA 1
ATOM 3022 C C . ILE A 1 384 ? -10.081 -8.480 15.985 1.00 96.06 384 ILE A C 1
ATOM 3024 O O . ILE A 1 384 ? -8.986 -8.093 15.575 1.00 96.06 384 ILE A O 1
ATOM 3028 N N . GLU A 1 385 ? -10.347 -9.770 16.195 1.00 94.94 385 GLU A N 1
ATOM 3029 C CA . GLU A 1 385 ? -9.361 -10.841 16.016 1.00 94.94 385 GLU A CA 1
ATOM 3030 C C . GLU A 1 385 ? -8.842 -10.912 14.572 1.00 94.94 385 GLU A C 1
ATOM 3032 O O . GLU A 1 385 ? -7.639 -11.044 14.332 1.00 94.94 385 GLU A O 1
ATOM 3037 N N . ASN A 1 386 ? -9.739 -10.759 13.595 1.00 94.25 386 ASN A N 1
ATOM 3038 C CA . ASN A 1 386 ? -9.383 -10.773 12.177 1.00 94.25 386 ASN A CA 1
ATOM 3039 C C . ASN A 1 386 ? -8.742 -9.463 11.699 1.00 94.25 386 ASN A C 1
ATOM 3041 O O . ASN A 1 386 ? -8.019 -9.461 10.697 1.00 94.25 386 ASN A O 1
ATOM 3045 N N . ALA A 1 387 ? -8.978 -8.348 12.397 1.00 91.62 387 ALA A N 1
ATOM 3046 C CA . ALA A 1 387 ? -8.458 -7.054 11.991 1.00 91.62 387 ALA A CA 1
ATOM 3047 C C . ALA A 1 387 ? -6.930 -7.014 12.037 1.00 91.62 387 ALA A C 1
ATOM 3049 O O . ALA A 1 387 ? -6.349 -6.510 11.084 1.00 91.62 387 ALA A O 1
ATOM 3050 N N . LYS A 1 388 ? -6.260 -7.569 13.060 1.00 85.44 388 LYS A N 1
ATOM 3051 C CA . LYS A 1 388 ? -4.778 -7.594 13.177 1.00 85.44 388 LYS A CA 1
ATOM 3052 C C . LYS A 1 388 ? -4.131 -6.304 12.633 1.00 85.44 388 LYS A C 1
ATOM 3054 O O . LYS A 1 388 ? -3.422 -6.332 11.622 1.00 85.44 388 LYS A O 1
ATOM 3059 N N . VAL A 1 389 ? -4.517 -5.165 13.203 1.00 87.00 389 VAL A N 1
ATOM 3060 C CA . VAL A 1 389 ? -4.058 -3.814 12.833 1.00 87.00 389 VAL A CA 1
ATOM 3061 C C . VAL A 1 389 ? -3.312 -3.188 14.004 1.00 87.00 389 VAL A C 1
ATOM 3063 O O . VAL A 1 389 ? -3.384 -3.691 15.122 1.00 87.00 389 VAL A O 1
ATOM 3066 N N . SER A 1 390 ? -2.623 -2.075 13.749 1.00 84.88 390 SER A N 1
ATOM 3067 C CA . SER A 1 390 ? -2.091 -1.228 14.817 1.00 84.88 390 SER A CA 1
ATOM 3068 C C . SER A 1 390 ? -3.178 -0.880 15.829 1.00 84.88 390 SER A C 1
ATOM 3070 O O . SER A 1 390 ? -4.289 -0.497 15.451 1.00 84.88 390 SER A O 1
ATOM 3072 N N . THR A 1 391 ? -2.829 -0.944 17.112 1.00 86.88 391 THR A N 1
ATOM 3073 C CA . THR A 1 391 ? -3.712 -0.542 18.211 1.00 86.88 391 THR A CA 1
ATOM 3074 C C . THR A 1 391 ? -4.062 0.940 18.161 1.00 86.88 391 THR A C 1
ATOM 3076 O O . THR A 1 391 ? -5.065 1.331 18.732 1.00 86.88 391 THR A O 1
ATOM 3079 N N . ARG A 1 392 ? -3.291 1.763 17.441 1.00 88.31 392 ARG A N 1
ATOM 3080 C CA . ARG A 1 392 ? -3.558 3.197 17.235 1.00 88.31 392 ARG A CA 1
ATOM 3081 C C . ARG A 1 392 ? -4.430 3.497 16.010 1.00 88.31 392 ARG A C 1
ATOM 3083 O O . ARG A 1 392 ? -4.654 4.655 15.676 1.00 88.31 392 ARG A O 1
ATOM 3090 N N . ALA A 1 393 ? -4.895 2.479 15.283 1.00 91.25 393 ALA A N 1
ATOM 3091 C CA . ALA A 1 393 ? -5.705 2.698 14.089 1.00 91.25 393 ALA A CA 1
ATOM 3092 C C . ALA A 1 393 ? -7.148 3.130 14.441 1.00 91.25 393 ALA A C 1
ATOM 3094 O O . ALA A 1 393 ? -7.759 2.538 15.333 1.00 91.25 393 ALA A O 1
ATOM 3095 N N . PRO A 1 394 ? -7.773 4.056 13.687 1.00 92.88 394 PRO A N 1
ATOM 3096 C CA . PRO A 1 394 ? -9.157 4.471 13.944 1.00 92.88 394 PRO A CA 1
ATOM 3097 C C . PRO A 1 394 ? -10.178 3.321 13.896 1.00 92.88 394 PRO A C 1
ATOM 3099 O O . PRO A 1 394 ? -11.147 3.305 14.656 1.00 92.88 394 PRO A O 1
ATOM 3102 N N . VAL A 1 395 ? -9.963 2.328 13.027 1.00 94.94 395 VAL A N 1
ATOM 3103 C CA . VAL A 1 395 ? -10.796 1.118 12.955 1.00 94.94 395 VAL A CA 1
ATOM 3104 C C . VAL A 1 395 ? -10.704 0.289 14.237 1.00 94.94 395 VAL A C 1
ATOM 3106 O O . VAL A 1 395 ? -11.721 -0.229 14.687 1.00 94.94 395 VAL A O 1
ATOM 3109 N N . TRP A 1 396 ? -9.529 0.228 14.873 1.00 95.62 396 TRP A N 1
ATOM 3110 C CA . TRP A 1 396 ? -9.341 -0.454 16.154 1.00 95.62 396 TRP A CA 1
ATOM 3111 C C . TRP A 1 396 ? -10.194 0.208 17.238 1.00 95.62 396 TRP A C 1
ATOM 3113 O O . TRP A 1 396 ? -11.031 -0.444 17.865 1.00 95.62 396 TRP A O 1
ATOM 3123 N N . ALA A 1 397 ? -10.086 1.534 17.356 1.00 95.50 397 ALA A N 1
ATOM 3124 C CA . ALA A 1 397 ? -10.896 2.319 18.280 1.00 95.50 397 ALA A CA 1
ATOM 3125 C C . ALA A 1 397 ? -12.403 2.149 18.025 1.00 95.50 397 ALA A C 1
ATOM 3127 O O . ALA A 1 397 ? -13.196 2.036 18.959 1.00 95.50 397 ALA A O 1
ATOM 3128 N N . SER A 1 398 ? -12.813 2.115 16.754 1.00 95.69 398 SER A N 1
ATOM 3129 C CA . SER A 1 398 ? -14.218 1.967 16.372 1.00 95.69 398 SER A CA 1
ATOM 3130 C C . SER A 1 398 ? -14.794 0.584 16.680 1.00 95.69 398 SER A C 1
ATOM 3132 O O . SER A 1 398 ? -15.978 0.494 16.999 1.00 95.69 398 SER A O 1
ATOM 3134 N N . LEU A 1 399 ? -14.016 -0.491 16.535 1.00 96.94 399 LEU A N 1
ATOM 3135 C CA . LEU A 1 399 ? -14.489 -1.845 16.827 1.00 96.94 399 LEU A CA 1
ATOM 3136 C C . LEU A 1 399 ? -14.694 -2.034 18.334 1.00 96.94 399 LEU A C 1
ATOM 3138 O O . LEU A 1 399 ? -15.765 -2.471 18.758 1.00 96.94 399 LEU A O 1
ATOM 3142 N N . HIS A 1 400 ? -13.716 -1.618 19.143 1.00 97.94 400 HIS A N 1
ATOM 3143 C CA . HIS A 1 400 ? -13.827 -1.669 20.601 1.00 97.94 400 HIS A CA 1
ATOM 3144 C C . HIS A 1 400 ? -14.945 -0.757 21.126 1.00 97.94 400 HIS A C 1
ATOM 3146 O O . HIS A 1 400 ? -15.726 -1.181 21.975 1.00 97.94 400 HIS A O 1
ATOM 3152 N N . SER A 1 401 ? -15.109 0.459 20.588 1.00 97.56 401 SER A N 1
ATOM 3153 C CA . SER A 1 401 ? -16.165 1.368 21.058 1.00 97.56 401 SER A CA 1
ATOM 3154 C C . SER A 1 401 ? -17.584 0.877 20.750 1.00 97.56 401 SER A C 1
ATOM 3156 O O . SER A 1 401 ? -18.518 1.197 21.489 1.00 97.56 401 SER A O 1
ATOM 3158 N N . GLN A 1 402 ? -17.779 0.089 19.686 1.00 97.56 402 GLN A N 1
ATOM 3159 C CA . GLN A 1 402 ? -19.074 -0.535 19.403 1.00 97.56 402 GLN A CA 1
ATOM 3160 C C . GLN A 1 402 ? -19.310 -1.804 20.222 1.00 97.56 402 GLN A C 1
ATOM 3162 O O . GLN A 1 402 ? -20.412 -1.985 20.741 1.00 97.56 402 GLN A O 1
ATOM 3167 N N . ARG A 1 403 ? -18.280 -2.627 20.448 1.00 98.44 403 ARG A N 1
ATOM 3168 C CA . ARG A 1 403 ? -18.393 -3.777 21.356 1.00 98.44 403 ARG A CA 1
ATOM 3169 C C . ARG A 1 403 ? -18.674 -3.347 22.801 1.00 98.44 403 ARG A C 1
ATOM 3171 O O . ARG A 1 403 ? -19.535 -3.938 23.450 1.00 98.44 403 ARG A O 1
ATOM 3178 N N . ALA A 1 404 ? -18.073 -2.246 23.260 1.00 98.50 404 ALA A N 1
ATOM 3179 C CA . ALA A 1 404 ? -18.374 -1.640 24.559 1.00 98.50 404 ALA A CA 1
ATOM 3180 C C . ALA A 1 404 ? -19.866 -1.298 24.722 1.00 98.50 404 ALA A C 1
ATOM 3182 O O . ALA A 1 404 ? -20.441 -1.510 25.789 1.00 98.50 404 ALA A O 1
ATOM 3183 N N . GLN A 1 405 ? -20.530 -0.814 23.666 1.00 98.25 405 GLN A N 1
ATOM 3184 C CA . GLN A 1 405 ? -21.970 -0.540 23.723 1.00 98.25 405 GLN A CA 1
ATOM 3185 C C . GLN A 1 405 ? -22.782 -1.816 23.930 1.00 98.25 405 GLN A C 1
ATOM 3187 O O . GLN A 1 405 ? -23.748 -1.796 24.693 1.00 98.25 405 GLN A O 1
ATOM 3192 N N . ALA A 1 406 ? -22.398 -2.916 23.281 1.00 98.12 406 ALA A N 1
ATOM 3193 C CA . ALA A 1 406 ? -23.048 -4.208 23.472 1.00 98.12 406 ALA A CA 1
ATOM 3194 C C . ALA A 1 406 ? -22.840 -4.725 24.907 1.00 98.12 406 ALA A C 1
ATOM 3196 O O . ALA A 1 406 ? -23.815 -5.088 25.567 1.00 98.12 406 ALA A O 1
ATOM 3197 N N . TYR A 1 407 ? -21.621 -4.625 25.452 1.00 98.56 407 TYR A N 1
ATOM 3198 C CA . TYR A 1 407 ? -21.345 -4.960 26.856 1.00 98.56 407 TYR A CA 1
ATOM 3199 C C . TYR A 1 407 ? -22.152 -4.127 27.849 1.00 98.56 407 TYR A C 1
ATOM 3201 O O . TYR A 1 407 ? -22.708 -4.671 28.805 1.00 98.56 407 TYR A O 1
ATOM 3209 N N . ARG A 1 408 ? -22.284 -2.819 27.607 1.00 98.12 408 ARG A N 1
ATOM 3210 C CA . ARG A 1 408 ? -23.130 -1.946 28.427 1.00 98.12 408 ARG A CA 1
ATOM 3211 C C . ARG A 1 408 ? -24.583 -2.426 28.438 1.00 98.12 408 ARG A C 1
ATOM 3213 O O . ARG A 1 408 ? -25.201 -2.477 29.496 1.00 98.12 408 ARG A O 1
ATOM 3220 N N . ARG A 1 409 ? -25.135 -2.815 27.282 1.00 97.62 409 ARG A N 1
ATOM 3221 C CA . ARG A 1 409 ? -26.506 -3.355 27.192 1.00 97.62 409 ARG A CA 1
ATOM 3222 C C . ARG A 1 409 ? -26.673 -4.674 27.949 1.00 97.62 409 ARG A C 1
ATOM 3224 O O . ARG A 1 409 ? -27.736 -4.896 28.521 1.00 97.62 409 ARG A O 1
ATOM 3231 N N . LEU A 1 410 ? -25.623 -5.490 28.007 1.00 97.56 410 LEU A N 1
ATOM 3232 C CA . LEU A 1 410 ? -25.551 -6.713 28.815 1.00 97.56 410 LEU A CA 1
ATOM 3233 C C . LEU A 1 410 ? -25.255 -6.460 30.301 1.00 97.56 410 LEU A C 1
ATOM 3235 O O . LEU A 1 410 ? -25.198 -7.415 31.071 1.00 97.56 410 LEU A O 1
ATOM 3239 N N . LYS A 1 411 ? -25.051 -5.202 30.718 1.00 97.00 411 LYS A N 1
ATOM 3240 C CA . LYS A 1 411 ? -24.611 -4.825 32.072 1.00 97.00 411 LYS A CA 1
ATOM 3241 C C . LYS A 1 411 ? -23.261 -5.440 32.477 1.00 97.00 411 LYS A C 1
ATOM 3243 O O . LYS A 1 411 ? -22.958 -5.575 33.659 1.00 97.00 411 LYS A O 1
ATOM 3248 N N . GLN A 1 412 ? -22.424 -5.788 31.501 1.00 97.69 412 GLN A N 1
ATOM 3249 C CA . GLN A 1 412 ? -21.057 -6.265 31.719 1.00 97.69 412 GLN A CA 1
ATOM 3250 C C . GLN A 1 412 ? -20.113 -5.060 31.837 1.00 97.69 412 GLN A C 1
ATOM 3252 O O . GLN A 1 412 ? -19.404 -4.683 30.904 1.00 97.69 412 GLN A O 1
ATOM 3257 N N . TRP A 1 413 ? -20.155 -4.399 32.996 1.00 97.38 413 TRP A N 1
ATOM 3258 C CA . TRP A 1 413 ? -19.518 -3.096 33.215 1.00 97.38 413 TRP A CA 1
ATOM 3259 C C . TRP A 1 413 ? -17.991 -3.126 33.104 1.00 97.38 413 TRP A C 1
ATOM 3261 O O . TRP A 1 413 ? -17.392 -2.209 32.545 1.00 97.38 413 TRP A O 1
ATOM 3271 N N . THR A 1 414 ? -17.357 -4.184 33.612 1.00 97.44 414 THR A N 1
ATOM 3272 C CA . THR A 1 414 ? -15.896 -4.351 33.591 1.00 97.44 414 THR A CA 1
ATOM 3273 C C . THR A 1 414 ? -15.364 -4.403 32.162 1.00 97.44 414 THR A C 1
ATOM 3275 O O . THR A 1 414 ? -14.437 -3.672 31.815 1.00 97.44 414 THR A O 1
ATOM 3278 N N . GLU A 1 415 ? -15.998 -5.215 31.318 1.00 98.12 415 GLU A N 1
ATOM 3279 C CA . GLU A 1 415 ? -15.642 -5.377 29.909 1.00 98.12 415 GLU A CA 1
ATOM 3280 C C . GLU A 1 415 ? -15.968 -4.118 29.099 1.00 98.12 415 GLU A C 1
ATOM 3282 O O . GLU A 1 415 ? -15.149 -3.672 28.295 1.00 98.12 415 GLU A O 1
ATOM 3287 N N . CYS A 1 416 ? -17.103 -3.464 29.380 1.00 98.44 416 CYS A N 1
ATOM 3288 C CA . CYS A 1 416 ? -17.446 -2.177 28.774 1.00 98.44 416 CYS A CA 1
ATOM 3289 C C . CYS A 1 416 ? -16.370 -1.112 29.040 1.00 98.44 416 CYS A C 1
ATOM 3291 O O . CYS A 1 416 ? -15.925 -0.437 28.112 1.00 98.44 416 CYS A O 1
ATOM 3293 N N . LEU A 1 417 ? -15.942 -0.942 30.296 1.00 98.00 417 LEU A N 1
ATOM 3294 C CA . LEU A 1 417 ? -14.923 0.050 30.651 1.00 98.00 417 LEU A CA 1
ATOM 3295 C C . LEU A 1 417 ? -13.550 -0.304 30.067 1.00 98.00 417 LEU A C 1
ATOM 3297 O O . LEU A 1 417 ? -12.822 0.607 29.664 1.00 98.00 417 LEU A O 1
ATOM 3301 N N . ARG A 1 418 ? -13.211 -1.600 29.987 1.00 98.06 418 ARG A N 1
ATOM 3302 C CA . ARG A 1 418 ? -11.982 -2.087 29.344 1.00 98.06 418 ARG A CA 1
ATOM 3303 C C . ARG A 1 418 ? -11.955 -1.731 27.860 1.00 98.06 418 ARG A C 1
ATOM 3305 O O . ARG A 1 418 ? -10.981 -1.139 27.407 1.00 98.06 418 ARG A O 1
ATOM 3312 N N . ASP A 1 419 ? -13.020 -2.030 27.121 1.00 98.12 419 ASP A N 1
ATOM 3313 C CA . ASP A 1 419 ? -13.096 -1.706 25.693 1.00 98.12 419 ASP A CA 1
ATOM 3314 C C . ASP A 1 419 ? -13.114 -0.195 25.442 1.00 98.12 419 ASP A C 1
ATOM 3316 O O . ASP A 1 419 ? -12.450 0.277 24.520 1.00 98.12 419 ASP A O 1
ATOM 3320 N N . CYS A 1 420 ? -13.805 0.587 26.281 1.00 98.19 420 CYS A N 1
ATOM 3321 C CA . CYS A 1 420 ? -13.728 2.045 26.202 1.00 98.19 420 CYS A CA 1
ATOM 3322 C C . CYS A 1 420 ? -12.293 2.543 26.407 1.00 98.19 420 CYS A C 1
ATOM 3324 O O . CYS A 1 420 ? -11.846 3.403 25.658 1.00 98.19 420 CYS A O 1
ATOM 3326 N N . LYS A 1 421 ? -11.556 1.996 27.383 1.00 97.25 421 LYS A N 1
ATOM 3327 C CA . LYS A 1 421 ? -10.151 2.359 27.615 1.00 97.25 421 LYS A CA 1
ATOM 3328 C C . LYS A 1 421 ? -9.290 2.054 26.387 1.00 97.25 421 LYS A C 1
ATOM 3330 O O . LYS A 1 421 ? -8.602 2.949 25.913 1.00 97.25 421 LYS A O 1
ATOM 3335 N N . ILE A 1 422 ? -9.389 0.843 25.832 1.00 96.44 422 ILE A N 1
ATOM 3336 C CA . ILE A 1 422 ? -8.641 0.449 24.624 1.00 96.44 422 ILE A CA 1
ATOM 3337 C C . ILE A 1 422 ? -8.968 1.385 23.453 1.00 96.44 422 ILE A C 1
ATOM 3339 O O . ILE A 1 422 ? -8.073 1.816 22.729 1.00 96.44 422 ILE A O 1
ATOM 3343 N N . ALA A 1 423 ? -10.246 1.725 23.265 1.00 96.75 423 ALA A N 1
ATOM 3344 C CA . ALA A 1 423 ? -10.661 2.616 22.190 1.00 96.75 423 ALA A CA 1
ATOM 3345 C C . ALA A 1 423 ? -10.104 4.041 22.341 1.00 96.75 423 ALA A C 1
ATOM 3347 O O . ALA A 1 423 ? -9.772 4.663 21.337 1.00 96.75 423 ALA A O 1
ATOM 3348 N N . LEU A 1 424 ? -9.991 4.541 23.572 1.00 95.44 424 LEU A N 1
ATOM 3349 C CA . LEU A 1 424 ? -9.491 5.885 23.870 1.00 95.44 424 LEU A CA 1
ATOM 3350 C C . LEU A 1 424 ? -7.960 5.971 23.864 1.00 95.44 424 LEU A C 1
ATOM 3352 O O . LEU A 1 424 ? -7.416 6.996 23.477 1.00 95.44 424 LEU A O 1
ATOM 3356 N N . GLU A 1 425 ? -7.259 4.893 24.224 1.00 93.88 425 GLU A N 1
ATOM 3357 C CA . GLU A 1 425 ? -5.804 4.782 24.026 1.00 93.88 425 GLU A CA 1
ATOM 3358 C C . GLU A 1 425 ? -5.433 4.745 22.535 1.00 93.88 425 GLU A C 1
ATOM 3360 O O . GLU A 1 425 ? -4.349 5.180 22.143 1.00 93.88 425 GLU A O 1
ATOM 3365 N N . ALA A 1 426 ? -6.336 4.220 21.705 1.00 91.62 426 ALA A N 1
ATOM 3366 C CA . ALA A 1 426 ? -6.189 4.170 20.258 1.00 91.62 426 ALA A CA 1
ATOM 3367 C C . ALA A 1 426 ? -6.485 5.516 19.584 1.00 91.62 426 ALA A C 1
ATOM 3369 O O . ALA A 1 426 ? -5.744 5.935 18.696 1.00 91.62 426 ALA A O 1
ATOM 3370 N N . ALA A 1 427 ? -7.586 6.155 19.981 1.00 91.00 427 ALA A N 1
ATOM 3371 C CA . ALA A 1 427 ? -8.052 7.434 19.466 1.00 91.00 427 ALA A CA 1
ATOM 3372 C C . ALA A 1 427 ? -8.808 8.179 20.578 1.00 91.00 427 ALA A C 1
ATOM 3374 O O . ALA A 1 427 ? -9.958 7.859 20.896 1.00 91.00 427 ALA A O 1
ATOM 3375 N N . ASP A 1 428 ? -8.154 9.170 21.174 1.00 91.19 428 ASP A N 1
ATOM 3376 C CA . ASP A 1 428 ? -8.683 9.984 22.273 1.00 91.19 428 ASP A CA 1
ATOM 3377 C C . ASP A 1 428 ? -9.829 10.909 21.828 1.00 91.19 428 ASP A C 1
ATOM 3379 O O . ASP A 1 428 ? -10.682 11.287 22.631 1.00 91.19 428 ASP A O 1
ATOM 3383 N N . ASP A 1 429 ? -9.919 11.195 20.532 1.00 90.56 429 ASP A N 1
ATOM 3384 C CA . ASP A 1 429 ? -11.026 11.888 19.874 1.00 90.56 429 ASP A CA 1
ATOM 3385 C C . ASP A 1 429 ? -12.219 10.965 19.528 1.00 90.56 429 ASP A C 1
ATOM 3387 O O . ASP A 1 429 ? -13.203 11.390 18.905 1.00 90.56 429 ASP A O 1
ATOM 3391 N N . ASN A 1 430 ? -12.209 9.697 19.964 1.00 93.88 430 ASN A N 1
ATOM 3392 C CA . ASN A 1 430 ? -13.332 8.780 19.769 1.00 93.88 430 ASN A CA 1
ATOM 3393 C C . ASN A 1 430 ? -14.501 9.122 20.704 1.00 93.88 430 ASN A C 1
ATOM 3395 O O . ASN A 1 430 ? -14.706 8.531 21.767 1.00 93.88 430 ASN A O 1
ATOM 3399 N N . LYS A 1 431 ? -15.336 10.058 20.250 1.00 94.06 431 LYS A N 1
ATOM 3400 C CA . LYS A 1 431 ? -16.536 10.528 20.954 1.00 94.06 431 LYS A CA 1
ATOM 3401 C C . LYS A 1 431 ? -17.458 9.391 21.411 1.00 94.06 431 LYS A C 1
ATOM 3403 O O . LYS A 1 431 ? -18.007 9.436 22.509 1.00 94.06 431 LYS A O 1
ATOM 3408 N N . GLN A 1 432 ? -17.625 8.355 20.588 1.00 95.31 432 GLN A N 1
ATOM 3409 C CA . GLN A 1 432 ? -18.508 7.236 20.913 1.00 95.31 432 GLN A CA 1
ATOM 3410 C C . GLN A 1 432 ? -18.005 6.442 22.126 1.00 95.31 432 GLN A C 1
ATOM 3412 O O . GLN A 1 432 ? -18.814 6.029 22.962 1.00 95.31 432 GLN A O 1
ATOM 3417 N N . ALA A 1 433 ? -16.691 6.240 22.243 1.00 97.06 433 ALA A N 1
ATOM 3418 C CA . ALA A 1 433 ? -16.089 5.579 23.397 1.00 97.06 433 ALA A CA 1
ATOM 3419 C C . ALA A 1 433 ? -16.297 6.401 24.680 1.00 97.06 433 ALA A C 1
ATOM 3421 O O . ALA A 1 433 ? -16.756 5.850 25.681 1.00 97.06 433 ALA A O 1
ATOM 3422 N N . TRP A 1 434 ? -16.082 7.721 24.624 1.00 97.31 434 TRP A N 1
ATOM 3423 C CA . TRP A 1 434 ? -16.332 8.633 25.748 1.00 97.31 434 TRP A CA 1
ATOM 3424 C C . TRP A 1 434 ? -17.785 8.611 26.231 1.00 97.31 434 TRP A C 1
ATOM 3426 O O . TRP A 1 434 ? -18.042 8.415 27.418 1.00 97.31 434 TRP A O 1
ATOM 3436 N N . ILE A 1 435 ? -18.752 8.728 25.316 1.00 96.94 435 ILE A N 1
ATOM 3437 C CA . ILE A 1 435 ? -20.185 8.688 25.656 1.00 96.94 435 ILE A CA 1
ATOM 3438 C C . ILE A 1 435 ? -20.564 7.341 26.281 1.00 96.94 435 ILE A C 1
ATOM 3440 O O . ILE A 1 435 ? -21.320 7.281 27.258 1.00 96.94 435 ILE A O 1
ATOM 3444 N N . THR A 1 436 ? -20.048 6.246 25.717 1.00 97.75 436 THR A N 1
ATOM 3445 C CA . THR A 1 436 ? -20.318 4.890 26.211 1.00 97.75 436 THR A CA 1
ATOM 3446 C C . THR A 1 436 ? -19.731 4.698 27.608 1.00 97.75 436 THR A C 1
ATOM 3448 O O . THR A 1 436 ? -20.423 4.182 28.486 1.00 97.75 436 THR A O 1
ATOM 3451 N N . ARG A 1 437 ? -18.509 5.192 27.846 1.00 98.00 437 ARG A N 1
ATOM 3452 C CA . ARG A 1 437 ? -17.836 5.183 29.149 1.00 98.00 437 ARG A CA 1
ATOM 3453 C C . ARG A 1 437 ? -18.594 5.993 30.199 1.00 98.00 437 ARG A C 1
ATOM 3455 O O . ARG A 1 437 ? -18.931 5.428 31.233 1.00 98.00 437 ARG A O 1
ATOM 3462 N N . ALA A 1 438 ? -18.935 7.255 29.923 1.00 97.50 438 ALA A N 1
ATOM 3463 C CA . ALA A 1 438 ? -19.711 8.085 30.851 1.00 97.50 438 ALA A CA 1
ATOM 3464 C C . ALA A 1 438 ? -21.056 7.443 31.193 1.00 97.50 438 ALA A C 1
ATOM 3466 O O . ALA A 1 438 ? -21.450 7.383 32.354 1.00 97.50 438 ALA A O 1
ATOM 3467 N N . SER A 1 439 ? -21.746 6.896 30.191 1.00 97.62 439 SER A N 1
ATOM 3468 C CA . SER A 1 439 ? -23.009 6.204 30.437 1.00 97.62 439 SER A CA 1
ATOM 3469 C C . SER A 1 439 ? -22.836 4.956 31.308 1.00 97.62 439 SER A C 1
ATOM 3471 O O . SER A 1 439 ? -23.650 4.723 32.197 1.00 97.62 439 SER A O 1
ATOM 3473 N N . CYS A 1 440 ? -21.778 4.173 31.073 1.00 97.75 440 CYS A N 1
ATOM 3474 C CA . CYS A 1 440 ? -21.440 3.012 31.892 1.00 97.75 440 CYS A CA 1
ATOM 3475 C C . CYS A 1 440 ? -21.110 3.417 33.335 1.00 97.75 440 CYS A C 1
ATOM 3477 O O . CYS A 1 440 ? -21.546 2.745 34.259 1.00 97.75 440 CYS A O 1
ATOM 3479 N N . LEU A 1 441 ? -20.371 4.511 33.543 1.00 97.50 441 LEU A N 1
ATOM 3480 C CA . LEU A 1 441 ? -20.036 5.026 34.875 1.00 97.50 441 LEU A CA 1
ATOM 3481 C C . LEU A 1 441 ? -21.284 5.490 35.633 1.00 97.50 441 LEU A C 1
ATOM 3483 O O . LEU A 1 441 ? -21.449 5.140 36.798 1.00 97.50 441 LEU A O 1
ATOM 3487 N N . ILE A 1 442 ? -22.195 6.206 34.968 1.00 96.12 442 ILE A N 1
ATOM 3488 C CA . ILE A 1 442 ? -23.478 6.611 35.557 1.00 96.12 442 ILE A CA 1
ATOM 3489 C C . ILE A 1 442 ? -24.291 5.378 35.984 1.00 96.12 442 ILE A C 1
ATOM 3491 O O . ILE A 1 442 ? -24.761 5.319 37.118 1.00 96.12 442 ILE A O 1
ATOM 3495 N N . GLU A 1 443 ? -24.422 4.379 35.105 1.00 95.56 443 GLU A N 1
ATOM 3496 C CA . GLU A 1 443 ? -25.181 3.144 35.370 1.00 95.56 443 GLU A CA 1
ATOM 3497 C C . GLU A 1 443 ? -24.529 2.256 36.442 1.00 95.56 443 GLU A C 1
ATOM 3499 O O . GLU A 1 443 ? -25.235 1.641 37.238 1.00 95.56 443 GLU A O 1
ATOM 3504 N N . LEU A 1 444 ? -23.195 2.237 36.513 1.00 95.44 444 LEU A N 1
ATOM 3505 C CA . LEU A 1 444 ? -22.417 1.583 37.572 1.00 95.44 444 LEU A CA 1
ATOM 3506 C C . LEU A 1 444 ? -22.515 2.328 38.913 1.00 95.44 444 LEU A C 1
ATOM 3508 O O . LEU A 1 444 ? -22.161 1.798 39.963 1.00 95.44 444 LEU A O 1
ATOM 3512 N N . GLY A 1 445 ? -22.998 3.567 38.880 1.00 93.50 445 GLY A N 1
ATOM 3513 C CA . GLY A 1 445 ? -23.197 4.396 40.048 1.00 93.50 445 GLY A CA 1
ATOM 3514 C C . GLY A 1 445 ? -21.972 5.181 40.494 1.00 93.50 445 GLY A C 1
ATOM 3515 O O . GLY A 1 445 ? -21.799 5.405 41.688 1.00 93.50 445 GLY A O 1
ATOM 3516 N N . ARG A 1 446 ? -21.159 5.622 39.537 1.00 95.62 446 ARG A N 1
ATOM 3517 C CA . ARG A 1 446 ? -20.016 6.530 39.708 1.00 95.62 446 ARG A CA 1
ATOM 3518 C C . ARG A 1 446 ? -20.184 7.782 38.822 1.00 95.62 446 ARG A C 1
ATOM 3520 O O . ARG A 1 446 ? -19.348 8.026 37.950 1.00 95.62 446 ARG A O 1
ATOM 3527 N N . PRO A 1 447 ? -21.295 8.539 38.939 1.00 96.38 447 PRO A N 1
ATOM 3528 C CA . PRO A 1 447 ? -21.570 9.671 38.053 1.00 96.38 447 PRO A CA 1
ATOM 3529 C C . PRO A 1 447 ? -20.603 10.851 38.238 1.00 96.38 447 PRO A C 1
ATOM 3531 O O . PRO A 1 447 ? -20.427 11.619 37.299 1.00 96.38 447 PRO A O 1
ATOM 3534 N N . GLU A 1 448 ? -19.936 10.971 39.388 1.00 96.25 448 GLU A N 1
ATOM 3535 C CA . GLU A 1 448 ? -18.948 12.022 39.666 1.00 96.25 448 GLU A CA 1
ATOM 3536 C C . GLU A 1 448 ? -17.754 11.935 38.705 1.00 96.25 448 GLU A C 1
ATOM 3538 O O . GLU A 1 448 ? -17.303 12.942 38.164 1.00 96.25 448 GLU A O 1
ATOM 3543 N N . GLU A 1 449 ? -17.272 10.718 38.431 1.00 96.12 449 GLU A N 1
ATOM 3544 C CA . GLU A 1 449 ? -16.188 10.492 37.470 1.00 96.12 449 GLU A CA 1
ATOM 3545 C C . GLU A 1 449 ? -16.618 10.844 36.047 1.00 96.12 449 GLU A C 1
ATOM 3547 O O . GLU A 1 449 ? -15.866 11.482 35.313 1.00 96.12 449 GLU A O 1
ATOM 3552 N N . ALA A 1 450 ? -17.847 10.479 35.670 1.00 96.31 450 ALA A N 1
ATOM 3553 C CA . ALA A 1 450 ? -18.397 10.820 34.365 1.00 96.31 450 ALA A CA 1
ATOM 3554 C C . ALA A 1 450 ? -18.539 12.341 34.188 1.00 96.31 450 ALA A C 1
ATOM 3556 O O . ALA A 1 450 ? -18.232 12.860 33.118 1.00 96.31 450 ALA A O 1
ATOM 3557 N N . GLU A 1 451 ? -18.980 13.062 35.221 1.00 96.12 451 GLU A N 1
ATOM 3558 C CA . GLU A 1 451 ? -19.105 14.522 35.195 1.00 96.12 451 GLU A CA 1
ATOM 3559 C C . GLU A 1 451 ? -17.743 15.194 34.970 1.00 96.12 451 GLU A C 1
ATOM 3561 O O . GLU A 1 451 ? -17.614 16.036 34.077 1.00 96.12 451 GLU A O 1
ATOM 3566 N N . ILE A 1 452 ? -16.722 14.782 35.731 1.00 96.12 452 ILE A N 1
ATOM 3567 C CA . ILE A 1 452 ? -15.357 15.312 35.619 1.00 96.12 452 ILE A CA 1
ATOM 3568 C C . ILE A 1 452 ? -14.783 15.029 34.226 1.00 96.12 452 ILE A C 1
ATOM 3570 O O . ILE A 1 452 ? -14.289 15.947 33.571 1.00 96.12 452 ILE A O 1
ATOM 3574 N N . GLU A 1 453 ? -14.879 13.782 33.749 1.00 94.94 453 GLU A N 1
ATOM 3575 C CA . GLU A 1 453 ? -14.387 13.396 32.421 1.00 94.94 453 GLU A CA 1
ATOM 3576 C C . GLU A 1 453 ? -15.071 14.219 31.315 1.00 94.94 453 GLU A C 1
ATOM 3578 O O . GLU A 1 453 ? -14.393 14.802 30.469 1.00 94.94 453 GLU A O 1
ATOM 3583 N N . MET A 1 454 ? -16.405 14.333 31.331 1.00 96.56 454 MET A N 1
ATOM 3584 C CA . MET A 1 454 ? -17.137 15.076 30.296 1.00 96.56 454 MET A CA 1
ATOM 3585 C C . MET A 1 454 ? -16.867 16.586 30.352 1.00 96.56 454 MET A C 1
ATOM 3587 O O . MET A 1 454 ? -16.808 17.229 29.303 1.00 96.56 454 MET A O 1
ATOM 3591 N N . LYS A 1 455 ? -16.675 17.163 31.545 1.00 95.25 455 LYS A N 1
ATOM 3592 C CA . LYS A 1 455 ? -16.283 18.570 31.697 1.00 95.25 455 LYS A CA 1
ATOM 3593 C C . LYS A 1 455 ? -14.904 18.828 31.085 1.00 95.25 455 LYS A C 1
ATOM 3595 O O . LYS A 1 455 ? -14.785 19.698 30.228 1.00 95.25 455 LYS A O 1
ATOM 3600 N N . ASN A 1 456 ? -13.908 18.014 31.439 1.00 94.56 456 ASN A N 1
ATOM 3601 C CA . ASN A 1 456 ? -12.550 18.135 30.901 1.00 94.56 456 ASN A CA 1
ATOM 3602 C C . ASN A 1 456 ? -12.529 18.042 29.367 1.00 94.56 456 ASN A C 1
ATOM 3604 O O . ASN A 1 456 ? -11.770 18.749 28.706 1.00 94.56 456 ASN A O 1
ATOM 3608 N N . LEU A 1 457 ? -13.384 17.197 28.786 1.00 94.19 457 LEU A N 1
ATOM 3609 C CA . LEU A 1 457 ? -13.519 17.070 27.335 1.00 94.19 457 LEU A CA 1
ATOM 3610 C C . LEU A 1 457 ? -14.125 18.306 26.665 1.00 94.19 457 LEU A C 1
ATOM 3612 O O . LEU A 1 457 ? -13.714 18.638 25.557 1.00 94.19 457 LEU A O 1
ATOM 3616 N N . LEU A 1 458 ? -15.087 18.981 27.299 1.00 94.50 458 LEU A N 1
ATOM 3617 C CA . LEU A 1 458 ? -15.651 20.233 26.775 1.00 94.50 458 LEU A CA 1
ATOM 3618 C C . LEU A 1 458 ? -14.643 21.381 26.828 1.00 94.50 458 LEU A C 1
ATOM 3620 O O . LEU A 1 458 ? -14.702 22.266 25.978 1.00 94.50 458 LEU A O 1
ATOM 3624 N N . ASP A 1 459 ? -13.727 21.349 27.794 1.00 93.12 459 ASP A N 1
ATOM 3625 C CA . ASP A 1 459 ? -12.679 22.359 27.934 1.00 93.12 459 ASP A CA 1
ATOM 3626 C C . ASP A 1 459 ? -11.529 22.127 26.930 1.00 93.12 459 ASP A C 1
ATOM 3628 O O . ASP A 1 459 ? -10.899 23.078 26.463 1.00 93.12 459 ASP A O 1
ATOM 3632 N N . THR A 1 460 ? -11.279 20.869 26.543 1.00 92.12 460 THR A N 1
ATOM 3633 C CA . THR A 1 460 ? -10.150 20.473 25.681 1.00 92.12 460 THR A CA 1
ATOM 3634 C C . THR A 1 460 ? -10.574 20.075 24.260 1.00 92.12 460 THR A C 1
ATOM 3636 O O . THR A 1 460 ? -10.492 20.888 23.343 1.00 92.12 460 THR A O 1
ATOM 3639 N N . THR A 1 461 ? -11.008 18.830 24.051 1.00 89.56 461 THR A N 1
ATOM 3640 C CA . THR A 1 461 ? -11.143 18.199 22.723 1.00 89.56 461 THR A CA 1
ATOM 3641 C C . THR A 1 461 ? -12.452 18.529 22.004 1.00 89.56 461 THR A C 1
ATOM 3643 O O . THR A 1 461 ? -12.483 18.674 20.784 1.00 89.56 461 THR A O 1
ATOM 3646 N N . PHE A 1 462 ? -13.555 18.638 22.743 1.00 91.62 462 PHE A N 1
ATOM 3647 C CA . PHE A 1 462 ? -14.914 18.754 22.208 1.00 91.62 462 PHE A CA 1
ATOM 3648 C C . PHE A 1 462 ? -15.563 20.076 22.611 1.00 91.62 462 PHE A C 1
ATOM 3650 O O . PHE A 1 462 ? -16.701 20.112 23.089 1.00 91.62 462 PHE A O 1
ATOM 3657 N N . GLN A 1 463 ? -14.839 21.176 22.400 1.00 90.88 463 GLN A N 1
ATOM 3658 C CA . GLN A 1 463 ? -15.345 22.514 22.685 1.00 90.88 463 GLN A CA 1
ATOM 3659 C C . GLN A 1 463 ? -16.692 22.741 21.996 1.00 90.88 463 GLN A C 1
ATOM 3661 O O . GLN A 1 463 ? -16.865 22.519 20.799 1.00 90.88 463 GLN A O 1
ATOM 3666 N N . ASN A 1 464 ? -17.666 23.180 22.789 1.00 89.31 464 ASN A N 1
ATOM 3667 C CA . ASN A 1 464 ? -19.046 23.434 22.384 1.00 89.31 464 ASN A CA 1
ATOM 3668 C C . ASN A 1 464 ? -19.880 22.228 21.904 1.00 89.31 464 ASN A C 1
ATOM 3670 O O . ASN A 1 464 ? -21.030 22.435 21.499 1.00 89.31 464 ASN A O 1
ATOM 3674 N N . ASP A 1 465 ? -19.392 20.991 22.020 1.00 94.00 465 ASP A N 1
ATOM 3675 C CA . ASP A 1 465 ? -20.122 19.809 21.558 1.00 94.00 465 ASP A CA 1
ATOM 3676 C C . ASP A 1 465 ? -21.408 19.559 22.360 1.00 94.00 465 ASP A C 1
ATOM 3678 O O . ASP A 1 465 ? -21.408 19.427 23.586 1.00 94.00 465 ASP A O 1
ATOM 3682 N N . THR A 1 466 ? -22.539 19.491 21.658 1.00 94.81 466 THR A N 1
ATOM 3683 C CA . THR A 1 466 ? -23.865 19.344 22.271 1.00 94.81 466 THR A CA 1
ATOM 3684 C C . THR A 1 466 ? -24.080 17.985 22.918 1.00 94.81 466 THR A C 1
ATOM 3686 O O . THR A 1 466 ? -24.756 17.908 23.943 1.00 94.81 466 THR A O 1
ATOM 3689 N N . ILE A 1 467 ? -23.492 16.926 22.365 1.00 94.75 467 ILE A N 1
ATOM 3690 C CA . ILE A 1 467 ? -23.672 15.563 22.861 1.00 94.75 467 ILE A CA 1
ATOM 3691 C C . ILE A 1 467 ? -22.845 15.372 24.131 1.00 94.75 467 ILE A C 1
ATOM 3693 O O . ILE A 1 467 ? -23.360 14.855 25.122 1.00 94.75 467 ILE A O 1
ATOM 3697 N N . VAL A 1 468 ? -21.591 15.833 24.134 1.00 94.25 468 VAL A N 1
ATOM 3698 C CA . VAL A 1 468 ? -20.736 15.790 25.331 1.00 94.25 468 VAL A CA 1
ATOM 3699 C C . VAL A 1 468 ? -21.329 16.665 26.439 1.00 94.25 468 VAL A C 1
ATOM 3701 O O . VAL A 1 468 ? -21.406 16.225 27.585 1.00 94.25 468 VAL A O 1
ATOM 3704 N N . ARG A 1 469 ? -21.856 17.853 26.100 1.00 95.81 469 ARG A N 1
ATOM 3705 C CA . ARG A 1 469 ? -22.567 18.721 27.054 1.00 95.81 469 ARG A CA 1
ATOM 3706 C C . ARG A 1 469 ? -23.784 18.032 27.659 1.00 95.81 469 ARG A C 1
ATOM 3708 O O . ARG A 1 469 ? -23.915 18.003 28.875 1.00 95.81 469 ARG A O 1
ATOM 3715 N N . HIS A 1 470 ? -24.620 17.411 26.832 1.00 96.38 470 HIS A N 1
ATOM 3716 C CA . HIS A 1 470 ? -25.774 16.659 27.319 1.00 96.38 470 HIS A CA 1
ATOM 3717 C C . HIS A 1 470 ? -25.366 15.506 28.249 1.00 96.38 470 HIS A C 1
ATOM 3719 O O . HIS A 1 470 ? -26.000 15.280 29.279 1.00 96.38 470 HIS A O 1
ATOM 3725 N N . MET A 1 471 ? -24.289 14.787 27.921 1.00 96.25 471 MET A N 1
ATOM 3726 C CA . MET A 1 471 ? -23.772 13.715 28.773 1.00 96.25 471 MET A CA 1
ATOM 3727 C C . MET A 1 471 ? -23.227 14.229 30.108 1.00 96.25 471 MET A C 1
ATOM 3729 O O . MET A 1 471 ? -23.482 13.594 31.132 1.00 96.25 471 MET A O 1
ATOM 3733 N N . ARG A 1 472 ? -22.540 15.378 30.118 1.00 96.38 472 ARG A N 1
ATOM 3734 C CA . ARG A 1 472 ? -22.147 16.075 31.350 1.00 96.38 472 ARG A CA 1
ATOM 3735 C C . ARG A 1 472 ? -23.375 16.433 32.185 1.00 96.38 472 ARG A C 1
ATOM 3737 O O . ARG A 1 472 ? -23.412 16.086 33.356 1.00 96.38 472 ARG A O 1
ATOM 3744 N N . ASP A 1 473 ? -24.379 17.07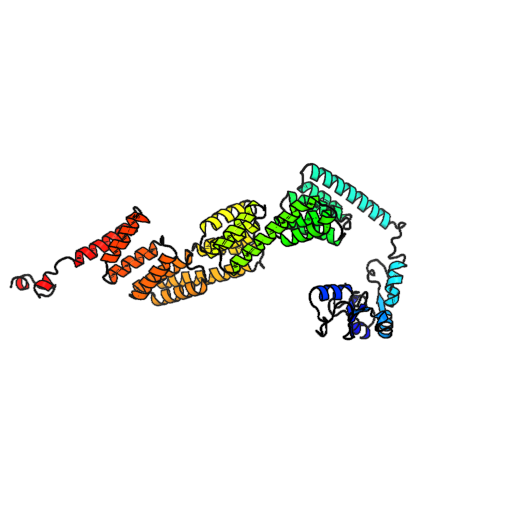3 31.589 1.00 96.25 473 ASP A N 1
ATOM 3745 C CA . ASP A 1 473 ? -25.588 17.520 32.300 1.00 96.25 473 ASP A CA 1
ATOM 3746 C C . ASP A 1 473 ? -26.340 16.340 32.921 1.00 96.25 473 ASP A C 1
ATOM 3748 O O . ASP A 1 473 ? -26.831 16.410 34.048 1.00 96.25 473 ASP A O 1
ATOM 3752 N N . LYS A 1 474 ? -26.380 15.212 32.205 1.00 96.44 474 LYS A N 1
ATOM 3753 C CA . LYS A 1 474 ? -26.932 13.960 32.716 1.00 96.44 474 LYS A CA 1
ATOM 3754 C C . LYS A 1 474 ? -26.136 13.422 33.911 1.00 96.44 474 LYS A C 1
ATOM 3756 O O . LYS A 1 474 ? -26.745 12.972 34.878 1.00 96.44 474 LYS A O 1
ATOM 3761 N N . ALA A 1 475 ? -24.804 13.446 33.849 1.00 96.25 475 ALA A N 1
ATOM 3762 C CA . ALA A 1 475 ? -23.952 13.026 34.960 1.00 96.25 475 ALA A CA 1
ATOM 3763 C C . ALA A 1 475 ? -24.140 13.940 36.182 1.00 96.25 475 ALA A C 1
ATOM 3765 O O . ALA A 1 475 ? -24.412 13.450 37.276 1.00 96.25 475 ALA A O 1
ATOM 3766 N N . GLU A 1 476 ? -24.107 15.258 35.975 1.00 96.38 476 GLU A N 1
ATOM 3767 C CA . GLU A 1 476 ? -24.314 16.270 37.013 1.00 96.38 476 GLU A CA 1
ATOM 3768 C C . GLU A 1 476 ? -25.687 16.117 37.688 1.00 96.38 476 GLU A C 1
ATOM 3770 O O . GLU A 1 476 ? -25.804 16.192 38.914 1.00 96.38 476 GLU A O 1
ATOM 3775 N N . PHE A 1 477 ? -26.741 15.852 36.910 1.00 95.25 477 PHE A N 1
ATOM 3776 C CA . PHE A 1 477 ? -28.066 15.570 37.454 1.00 95.25 477 PHE A CA 1
ATOM 3777 C C . PHE A 1 477 ? -28.057 14.359 38.400 1.00 95.25 477 PHE A C 1
ATOM 3779 O O . PHE A 1 477 ? -28.617 14.437 39.495 1.00 95.25 477 PHE A O 1
ATOM 3786 N N . GLU A 1 478 ? -27.398 13.260 38.023 1.00 94.12 478 GLU A N 1
ATOM 3787 C CA . GLU A 1 478 ? -27.289 12.060 38.863 1.00 94.12 478 GLU A CA 1
ATOM 3788 C C . GLU A 1 478 ? -26.440 12.299 40.123 1.00 94.12 478 GLU A C 1
ATOM 3790 O O . GLU A 1 478 ? -26.804 11.828 41.203 1.00 94.12 478 GLU A O 1
ATOM 3795 N N . VAL A 1 479 ? -25.369 13.096 40.036 1.00 93.56 479 VAL A N 1
ATOM 3796 C CA . VAL A 1 479 ? -24.588 13.532 41.210 1.00 93.56 479 VAL A CA 1
ATOM 3797 C C . VAL A 1 479 ? -25.460 14.347 42.166 1.00 93.56 479 VAL A C 1
ATOM 3799 O O . VAL A 1 479 ? -25.510 14.072 43.367 1.00 93.56 479 VAL A O 1
ATOM 3802 N N . ARG A 1 480 ? -26.202 15.336 41.651 1.00 92.31 480 ARG A N 1
ATOM 3803 C CA . ARG A 1 480 ? -27.124 16.151 42.460 1.00 92.31 480 ARG A CA 1
ATOM 3804 C C . ARG A 1 480 ? -28.212 15.293 43.098 1.00 92.31 480 ARG A C 1
ATOM 3806 O O . ARG A 1 480 ? -28.526 15.494 44.267 1.00 92.31 480 ARG A O 1
ATOM 3813 N N . LYS A 1 481 ? -28.767 14.328 42.361 1.00 89.12 481 LYS A N 1
ATOM 3814 C CA . LYS A 1 481 ? -29.778 13.387 42.860 1.00 89.12 481 LYS A CA 1
ATOM 3815 C C . LYS A 1 481 ? -29.252 12.550 44.027 1.00 89.12 481 LYS A C 1
ATOM 3817 O O . LYS A 1 481 ? -29.982 12.366 44.991 1.00 89.12 481 LYS A O 1
ATOM 3822 N N . ARG A 1 482 ? -27.993 12.102 43.979 1.00 85.56 482 ARG A N 1
ATOM 3823 C CA . ARG A 1 482 ? -27.344 11.337 45.063 1.00 85.56 482 ARG A CA 1
ATOM 3824 C C . ARG A 1 482 ? -27.043 12.159 46.309 1.00 85.56 482 ARG A C 1
ATOM 3826 O O . ARG A 1 482 ? -27.066 11.618 47.406 1.00 85.56 482 ARG A O 1
ATOM 3833 N N . LYS A 1 483 ? -26.762 13.453 46.143 1.00 84.44 483 LYS A N 1
ATOM 3834 C CA . LYS A 1 483 ? -26.519 14.386 47.255 1.00 84.44 483 LYS A CA 1
ATOM 3835 C C . LYS A 1 483 ? -27.804 14.841 47.955 1.00 84.44 483 LYS A C 1
ATOM 3837 O O . LYS A 1 483 ? -27.715 15.448 49.019 1.00 84.44 483 LYS A O 1
ATOM 3842 N N . ARG A 1 484 ? -28.988 14.600 47.374 1.00 81.62 484 ARG A N 1
ATOM 3843 C CA . ARG A 1 484 ? -30.259 14.960 48.017 1.00 81.62 484 ARG A CA 1
ATOM 3844 C C . ARG A 1 484 ? -30.492 14.070 49.243 1.00 81.62 484 ARG A C 1
ATOM 3846 O O . ARG A 1 484 ? -30.347 12.855 49.117 1.00 81.62 484 ARG A O 1
ATOM 3853 N N . PRO A 1 485 ? -30.878 14.643 50.397 1.00 74.69 485 PRO A N 1
ATOM 3854 C CA . PRO A 1 485 ? -31.271 13.852 51.553 1.00 74.69 485 PRO A CA 1
ATOM 3855 C C . PRO A 1 485 ? -32.462 12.968 51.178 1.00 74.69 485 PRO A C 1
ATOM 3857 O O . PRO A 1 485 ? -33.477 13.462 50.686 1.00 74.69 485 PRO A O 1
ATOM 3860 N N . ASP A 1 486 ? -32.336 11.663 51.397 1.00 72.75 486 ASP A N 1
ATOM 3861 C CA . ASP A 1 486 ? -33.460 10.741 51.276 1.00 72.75 486 ASP A CA 1
ATOM 3862 C C . ASP A 1 486 ? -34.271 10.801 52.574 1.00 72.75 486 ASP A C 1
ATOM 3864 O O . ASP A 1 486 ? -34.008 10.065 53.525 1.00 72.75 486 ASP A O 1
ATOM 3868 N N . TYR A 1 487 ? -35.213 11.745 52.635 1.00 72.00 487 TYR A N 1
ATOM 3869 C CA . TYR A 1 487 ? -36.024 11.986 53.829 1.00 72.00 487 TYR A CA 1
ATOM 3870 C C . TYR A 1 487 ? -36.810 10.746 54.268 1.00 72.00 487 TYR A C 1
ATOM 3872 O O . TYR A 1 487 ? -36.933 10.523 55.464 1.00 72.00 487 TYR A O 1
ATOM 3880 N N . TYR A 1 488 ? -37.253 9.891 53.342 1.00 72.69 488 TYR A N 1
ATOM 3881 C CA . TYR A 1 488 ? -37.942 8.639 53.677 1.00 72.69 488 TYR A CA 1
ATOM 3882 C C . TYR A 1 488 ? -37.012 7.664 54.399 1.00 72.69 488 TYR A C 1
ATOM 3884 O O . TYR A 1 488 ? -37.373 7.084 55.420 1.00 72.69 488 TYR A O 1
ATOM 3892 N N . LYS A 1 489 ? -35.769 7.551 53.921 1.00 73.56 489 LYS A N 1
ATOM 3893 C CA . LYS A 1 489 ? -34.737 6.739 54.570 1.00 73.56 489 LYS A CA 1
ATOM 3894 C C . LYS A 1 489 ? -34.290 7.313 55.916 1.00 73.56 489 LYS A C 1
ATOM 3896 O O . LYS A 1 489 ? -33.996 6.543 56.824 1.00 73.56 489 LYS A O 1
ATOM 3901 N N . ILE A 1 490 ? -34.247 8.640 56.053 1.00 75.38 490 ILE A N 1
ATOM 3902 C CA . ILE A 1 490 ? -33.953 9.329 57.322 1.00 75.38 490 ILE A CA 1
ATOM 3903 C C . ILE A 1 490 ? -35.078 9.096 58.342 1.00 75.38 490 ILE A C 1
ATOM 3905 O O . ILE A 1 490 ? -34.797 8.888 59.517 1.00 75.38 490 ILE A O 1
ATOM 3909 N N . LEU A 1 491 ? -36.332 9.096 57.886 1.00 77.06 491 LEU A N 1
ATOM 3910 C CA . LEU A 1 491 ? -37.528 8.894 58.708 1.00 77.06 491 LEU A CA 1
ATOM 3911 C C . LEU A 1 491 ? -37.873 7.409 58.936 1.00 77.06 491 LEU A C 1
ATOM 3913 O O . LEU A 1 491 ? -38.800 7.107 59.677 1.00 77.06 491 LEU A O 1
ATOM 3917 N N . GLY A 1 492 ? -37.145 6.470 58.320 1.00 76.69 492 GLY A N 1
ATOM 3918 C CA . GLY A 1 492 ? -37.371 5.029 58.487 1.00 76.69 492 GLY A CA 1
ATOM 3919 C C . GLY A 1 492 ? -38.677 4.508 57.872 1.00 76.69 492 GLY A C 1
ATOM 3920 O O . GLY A 1 492 ? -39.113 3.412 58.219 1.00 76.69 492 GLY A O 1
ATOM 3921 N N . ILE A 1 493 ? -39.288 5.264 56.958 1.00 80.81 493 ILE A N 1
ATOM 3922 C CA . ILE A 1 493 ? -40.591 4.955 56.357 1.00 80.81 493 ILE A CA 1
ATOM 3923 C C . ILE A 1 493 ? -40.454 4.529 54.885 1.00 80.81 493 ILE A C 1
ATOM 3925 O O . ILE A 1 493 ? -39.582 5.031 54.167 1.00 80.81 493 ILE A O 1
ATOM 3929 N N . PRO A 1 494 ? -41.297 3.600 54.394 1.00 72.44 494 PRO A N 1
ATOM 3930 C CA . PRO A 1 494 ? -41.340 3.229 52.983 1.00 72.44 494 PRO A CA 1
ATOM 3931 C C . PRO A 1 494 ? -41.570 4.436 52.063 1.00 72.44 494 PRO A C 1
ATOM 3933 O O . PRO A 1 494 ? -42.359 5.328 52.357 1.00 72.44 494 PRO A O 1
ATOM 3936 N N . SER A 1 495 ? -40.972 4.429 50.867 1.00 66.25 495 SER A N 1
ATOM 3937 C CA . SER A 1 495 ? -41.138 5.502 49.865 1.00 66.25 495 SER A CA 1
ATOM 3938 C C . SER A 1 495 ? -42.557 5.616 49.275 1.00 66.25 495 SER A C 1
ATOM 3940 O O . SER A 1 495 ? -42.777 6.389 48.347 1.00 66.25 495 SER A O 1
ATOM 3942 N N . ILE A 1 496 ? -43.492 4.794 49.755 1.00 73.50 496 ILE A N 1
ATOM 3943 C CA . ILE A 1 496 ? -44.901 4.715 49.343 1.00 73.50 496 ILE A CA 1
ATOM 3944 C C . ILE A 1 496 ? -45.819 5.140 50.509 1.00 73.50 496 ILE A C 1
ATOM 3946 O O . ILE A 1 496 ? -47.037 5.030 50.409 1.00 73.50 496 ILE A O 1
ATOM 3950 N N . SER A 1 497 ? -45.245 5.607 51.622 1.00 66.94 497 SER A N 1
ATOM 3951 C CA . SER A 1 497 ? -46.007 5.957 52.816 1.00 66.94 497 SER A CA 1
ATOM 3952 C C . SER A 1 497 ? -46.961 7.120 52.578 1.00 66.94 497 SER A C 1
ATOM 3954 O O . SER A 1 497 ? -46.609 8.131 51.963 1.00 66.94 497 SER A O 1
ATOM 3956 N N . SER A 1 498 ? -48.192 6.947 53.055 1.00 62.69 498 SER A N 1
ATOM 3957 C CA . SER A 1 498 ? -49.254 7.944 52.945 1.00 62.69 498 SER A CA 1
ATOM 3958 C C . SER A 1 498 ? -49.011 9.119 53.903 1.00 62.69 498 SER A C 1
ATOM 3960 O O . SER A 1 498 ? -48.299 8.993 54.894 1.00 62.69 498 SER A O 1
ATOM 3962 N N . GLU A 1 499 ? -49.598 10.287 53.623 1.00 64.12 499 GLU A N 1
ATOM 3963 C CA . GLU A 1 499 ? -49.430 11.502 54.439 1.00 64.12 499 GLU A CA 1
ATOM 3964 C C . GLU A 1 499 ? -49.600 11.313 55.969 1.00 64.12 499 GLU A C 1
ATOM 3966 O O . GLU A 1 499 ? -48.831 11.926 56.713 1.00 64.12 499 GLU A O 1
ATOM 3971 N N . PRO A 1 500 ? -50.537 10.480 56.478 1.00 64.75 500 PRO A N 1
ATOM 3972 C CA . PRO A 1 500 ? -50.631 10.207 57.915 1.00 64.75 500 PRO A CA 1
ATOM 3973 C C . PRO A 1 500 ? -49.490 9.342 58.479 1.00 64.75 500 PRO A C 1
ATOM 3975 O O . PRO A 1 500 ? -49.184 9.474 59.657 1.00 64.75 500 PRO A O 1
ATOM 3978 N N . GLU A 1 501 ? -48.820 8.514 57.673 1.00 59.94 501 GLU A N 1
ATOM 3979 C CA . GLU A 1 501 ? -47.661 7.703 58.102 1.00 59.94 501 GLU A CA 1
ATOM 3980 C C . GLU A 1 501 ? -46.364 8.525 58.203 1.00 59.94 501 GLU A C 1
ATOM 3982 O O . GLU A 1 501 ? -45.412 8.096 58.844 1.00 59.94 501 GLU A O 1
ATOM 3987 N N . ILE A 1 502 ? -46.325 9.708 57.577 1.00 61.34 502 ILE A N 1
ATOM 3988 C CA . ILE A 1 502 ? -45.174 10.632 57.577 1.00 61.34 502 ILE A CA 1
ATOM 3989 C C . ILE A 1 502 ? -45.232 11.612 58.772 1.00 61.34 502 ILE A C 1
ATOM 3991 O O . ILE A 1 502 ? -44.227 12.234 59.107 1.00 61.34 502 ILE A O 1
ATOM 3995 N N . LYS A 1 503 ? -46.408 11.790 59.397 1.00 61.09 503 LYS A N 1
ATOM 3996 C CA . LYS A 1 503 ? -46.678 12.812 60.434 1.00 61.09 503 LYS A CA 1
ATOM 3997 C C . LYS A 1 503 ? -46.626 12.297 61.886 1.00 61.09 503 LYS A C 1
ATOM 3999 O O . LYS A 1 503 ? -46.989 13.058 62.785 1.00 61.09 503 LYS A O 1
ATOM 4004 N N . VAL A 1 504 ? -46.205 11.051 62.113 1.00 55.88 504 VAL A N 1
ATOM 4005 C CA . VAL A 1 504 ? -45.935 10.472 63.449 1.00 55.88 504 VAL A CA 1
ATOM 4006 C C . VAL A 1 504 ? -44.442 10.542 63.718 1.00 55.88 504 VAL A C 1
ATOM 4008 O O . VAL A 1 504 ? -44.078 10.938 64.847 1.00 55.88 504 VAL A O 1
#